Protein AF-H9FG33-F1 (afdb_monomer_lite)

Radius of gyration: 27.36 Å; chains: 1; bounding box: 66×41×88 Å

Secondary structure (DSSP, 8-state):
-PPPS-TT--HHHHHHS--SS-------GGGHHHHHHHHHHHT----------SSSEEEE---SSSPPPTTS-SPPPSSPPP-SEEEEHHHHS--PPPPP--------------PPTT--HHHHHHHHTTSTTTS--HHHHTTS-S-GGG-EEE-SEETTTTEE--S-EEEES-SS-S-EEEEEEEE-TTGGGT-HHHHHHHHHHHHHHHHTTS--S-GGG-EEEEEEE--TTSTTHHHHHHHHHHHHHHHHHHHT-EEEEEEEE---EEEETTEEEEPPPEEEEEEEEEES-GGG---SS---TTTTS--EEEESSTT----TT-HHHHHTT---S-----S-HHHHHHHHHHHHHHHHTT--S-EEEE-TTHHHHHHHHHHHHHT---------SSS-HHHHHH----EEEE-

Organism: Macaca mulatta (NCBI:txid9544)

Sequence (415 aa):
RFQLGDPTLNALEIWGAEYQESNALLLRSPDRNFLTRVSARERCSACFVGTITGDRRIVLVDDRECPVRRNGQGDAPPTPPPTPVDLELEWVLGKMPRKEFFLQRKPPVLQPLALPPGLSVRQALERVLRLPAVASKRYLTNKVDRSVGGLVAQQQCVGPLQTPLADVAVVALSHEELVGAATALGEQPVKSLLDPKVAARLAVAEALTNLVFALVTDLRDVKCSGNWMWAAKLPGEGAALADACEAMVAVMAALGVAVDGGKDSLSMAARVGTETVRAPGSLVISAYAVCPDITATVTPDLKHPEGRGHLLYVPLSPGQHRLGGTALAQCFSQLGEHPPDLDVPENLVRAFSITQGLLKDRLLCSGHDVSDGGLVTCLLEMAFAGNCGLQVDVPVAGVDVLSVLFAEEPGLVLE

InterPro domains:
  IPR010918 PurM-like, C-terminal domain [PF02769] (346-411)
  IPR036676 PurM-like, C-terminal domain superfamily [G3DSA:3.90.650.10] (1-71)
  IPR036676 PurM-like, C-terminal domain superfamily [G3DSA:3.90.650.10] (305-415)
  IPR036676 PurM-like, C-terminal domain superfamily [SSF56042] (5-142)
  IPR036676 PurM-like, C-terminal domain superfamily [SSF56042] (309-415)
  IPR036921 PurM-like, N-terminal domain superfamily [G3DSA:3.30.1330.10] (111-293)
  IPR036921 PurM-like, N-terminal domain superfamily [SSF55326] (115-299)
  IPR055181 FGAR-AT, PurM N-terminal-like domain [PF22689] (136-289)

pLDDT: mean 94.26, std 8.12, range [43.62, 98.94]

Structure (mmCIF, N/CA/C/O backbone):
data_AF-H9FG33-F1
#
_entry.id   AF-H9FG33-F1
#
loop_
_atom_site.group_PDB
_atom_site.id
_atom_site.type_symbol
_atom_site.label_atom_id
_atom_site.label_alt_id
_atom_site.label_comp_id
_atom_site.label_asym_id
_atom_site.label_entity_id
_atom_site.label_seq_id
_atom_site.pdbx_PDB_ins_code
_atom_site.Cartn_x
_atom_site.Cartn_y
_atom_site.Cartn_z
_atom_site.occupancy
_atom_site.B_iso_or_equiv
_atom_site.auth_seq_id
_atom_site.auth_comp_id
_atom_site.auth_asym_id
_atom_site.auth_atom_id
_atom_site.pdbx_PDB_model_num
ATOM 1 N N . ARG A 1 1 ? 16.549 3.985 -38.921 1.00 83.19 1 ARG A N 1
ATOM 2 C CA . ARG A 1 1 ? 16.793 5.400 -38.571 1.00 83.19 1 ARG A CA 1
ATOM 3 C C . ARG A 1 1 ? 15.689 5.864 -37.654 1.00 83.19 1 ARG A C 1
ATOM 5 O O . ARG A 1 1 ? 14.533 5.561 -37.945 1.00 83.19 1 ARG A O 1
ATOM 12 N N . PHE A 1 2 ? 16.071 6.527 -36.572 1.00 87.50 2 PHE A N 1
ATOM 13 C CA . PHE A 1 2 ? 15.146 7.225 -35.693 1.00 87.50 2 PHE A CA 1
ATOM 14 C C . PHE A 1 2 ? 14.562 8.440 -36.413 1.00 87.50 2 PHE A C 1
ATOM 16 O O . PHE A 1 2 ? 15.214 9.032 -37.277 1.00 87.50 2 PHE A O 1
ATOM 23 N N . GLN A 1 3 ? 13.329 8.784 -36.072 1.00 87.50 3 GLN A N 1
ATOM 24 C CA . GLN A 1 3 ? 12.751 10.080 -36.383 1.00 87.50 3 GLN A CA 1
ATOM 25 C C . GLN A 1 3 ? 13.193 11.045 -35.284 1.00 87.50 3 GLN A C 1
ATOM 27 O O . GLN A 1 3 ? 13.002 10.753 -34.108 1.00 87.50 3 GLN A O 1
ATOM 32 N N . LEU A 1 4 ? 13.805 12.164 -35.664 1.00 88.44 4 LEU A N 1
ATOM 33 C CA . LEU A 1 4 ? 14.333 13.139 -34.714 1.00 88.44 4 LEU A CA 1
ATOM 34 C C . LEU A 1 4 ? 13.370 14.320 -34.587 1.00 88.44 4 LEU A C 1
ATOM 36 O O . LEU A 1 4 ? 12.886 14.829 -35.598 1.00 88.44 4 LEU A O 1
ATOM 40 N N . GLY A 1 5 ? 13.110 14.745 -33.350 1.00 87.69 5 GLY A N 1
ATOM 41 C CA . GLY A 1 5 ? 12.431 16.013 -33.065 1.00 87.69 5 GLY A CA 1
ATOM 42 C C . GLY A 1 5 ? 13.376 17.215 -33.150 1.00 87.69 5 GLY A C 1
ATOM 43 O O . GLY A 1 5 ? 12.952 18.298 -33.538 1.00 87.69 5 GLY A O 1
ATOM 44 N N . ASP A 1 6 ? 14.660 16.998 -32.855 1.00 91.19 6 ASP A N 1
ATOM 45 C CA . ASP A 1 6 ? 15.729 17.986 -32.970 1.00 91.19 6 ASP A CA 1
ATOM 46 C C . ASP A 1 6 ? 16.862 17.405 -33.842 1.00 91.19 6 ASP A C 1
ATOM 48 O O . ASP A 1 6 ? 17.474 16.399 -33.470 1.00 91.19 6 ASP A O 1
ATOM 52 N N . PRO A 1 7 ? 17.133 17.984 -35.025 1.00 88.75 7 PRO A N 1
ATOM 53 C CA . PRO A 1 7 ? 18.166 17.488 -35.930 1.00 88.75 7 PRO A CA 1
ATOM 54 C C . PRO A 1 7 ? 19.596 17.767 -35.444 1.00 88.75 7 PRO A C 1
ATOM 56 O O . PRO A 1 7 ? 20.533 17.239 -36.039 1.00 88.75 7 PRO A O 1
ATOM 59 N N . THR A 1 8 ? 19.782 18.595 -34.410 1.00 92.06 8 THR A N 1
ATOM 60 C CA . THR A 1 8 ? 21.108 18.977 -33.895 1.00 92.06 8 THR A CA 1
ATOM 61 C C . THR A 1 8 ? 21.709 17.951 -32.937 1.00 92.06 8 THR A C 1
ATOM 63 O O . THR A 1 8 ? 22.909 18.003 -32.668 1.00 92.06 8 THR A O 1
ATOM 66 N N . LEU A 1 9 ? 20.903 16.990 -32.476 1.00 92.56 9 LEU A N 1
ATOM 67 C CA . LEU A 1 9 ? 21.321 15.982 -31.510 1.00 92.56 9 LEU A CA 1
ATOM 68 C C . LEU A 1 9 ? 22.466 15.121 -32.048 1.00 92.56 9 LEU A C 1
ATOM 70 O O . LEU A 1 9 ? 22.433 14.608 -33.172 1.00 92.56 9 LEU A O 1
ATOM 74 N N . ASN A 1 10 ? 23.486 14.919 -31.225 1.00 91.69 10 ASN A N 1
ATOM 75 C CA . ASN A 1 10 ? 24.597 14.033 -31.542 1.00 91.69 10 ASN A CA 1
ATOM 76 C C . ASN A 1 10 ? 24.238 12.555 -31.267 1.00 91.69 10 ASN A C 1
ATOM 78 O O . ASN A 1 10 ? 23.175 12.231 -30.739 1.00 91.69 10 ASN A O 1
ATOM 82 N N . ALA A 1 11 ? 25.121 11.626 -31.650 1.00 91.69 11 ALA A N 1
ATOM 83 C CA . ALA A 1 11 ? 24.846 10.192 -31.514 1.00 91.69 11 ALA A CA 1
ATOM 84 C C . ALA A 1 11 ? 24.667 9.749 -30.049 1.00 91.69 11 ALA A C 1
ATOM 86 O O . ALA A 1 11 ? 23.859 8.861 -29.782 1.00 91.69 11 ALA A O 1
ATOM 87 N N . LEU A 1 12 ? 25.384 10.376 -29.108 1.00 92.81 12 LEU A N 1
ATOM 88 C CA . LEU A 1 12 ? 25.265 10.089 -27.678 1.00 92.81 12 LEU A CA 1
ATOM 89 C C . LEU A 1 12 ? 23.898 10.521 -27.146 1.00 92.81 12 LEU A C 1
ATOM 91 O O . LEU A 1 12 ? 23.274 9.766 -26.413 1.00 92.81 12 LEU A O 1
ATOM 95 N N . GLU A 1 13 ? 23.420 11.701 -27.530 1.00 93.88 13 GLU A N 1
ATOM 96 C CA . GLU A 1 13 ? 22.112 12.207 -27.103 1.00 93.88 13 GLU A CA 1
ATOM 97 C C . GLU A 1 13 ? 20.976 11.356 -27.676 1.00 93.88 13 GLU A C 1
ATOM 99 O O . GLU A 1 13 ? 20.077 10.963 -26.942 1.00 93.88 13 GLU A O 1
ATOM 104 N N . ILE A 1 14 ? 21.055 10.984 -28.958 1.00 91.81 14 ILE A N 1
ATOM 105 C CA . ILE A 1 14 ? 20.042 10.136 -29.605 1.00 91.81 14 ILE A CA 1
ATOM 106 C C . ILE A 1 14 ? 19.983 8.743 -28.961 1.00 91.81 14 ILE A C 1
ATOM 108 O O . ILE A 1 14 ? 18.898 8.187 -28.804 1.00 91.81 14 ILE A O 1
ATOM 112 N N . TRP A 1 15 ? 21.137 8.156 -28.634 1.00 91.62 15 TRP A N 1
ATOM 113 C CA . TRP A 1 15 ? 21.223 6.774 -28.154 1.00 91.62 15 TRP A CA 1
ATOM 114 C C . TRP A 1 15 ? 21.101 6.632 -26.633 1.00 91.62 15 TRP A C 1
ATOM 116 O O . TRP A 1 15 ? 20.577 5.632 -26.152 1.00 91.62 15 TRP A O 1
ATOM 126 N N . GLY A 1 16 ? 21.624 7.598 -25.878 1.00 91.44 16 GLY A N 1
ATOM 127 C CA . GLY A 1 16 ? 21.782 7.517 -24.426 1.00 91.44 16 GLY A CA 1
ATOM 128 C C . GLY A 1 16 ? 20.735 8.273 -23.612 1.00 91.44 16 GLY A C 1
ATOM 129 O O . GLY A 1 16 ? 20.736 8.145 -22.391 1.00 91.44 16 GLY A O 1
ATOM 130 N N . ALA A 1 17 ? 19.869 9.071 -24.239 1.00 92.31 17 ALA A N 1
ATOM 131 C CA . ALA A 1 17 ? 18.843 9.812 -23.514 1.00 92.31 17 ALA A CA 1
ATOM 132 C C . ALA A 1 17 ? 17.626 8.944 -23.148 1.00 92.31 17 ALA A C 1
ATOM 134 O O . ALA A 1 17 ? 17.212 8.048 -23.883 1.00 92.31 17 ALA A O 1
ATOM 135 N N . GLU A 1 18 ? 17.001 9.277 -22.019 1.00 93.38 18 GLU A N 1
ATOM 136 C CA . GLU A 1 18 ? 15.798 8.622 -21.492 1.00 93.38 18 GLU A CA 1
ATOM 137 C C . GLU A 1 18 ? 14.520 9.270 -22.052 1.00 93.38 18 GLU A C 1
ATOM 139 O O . GLU A 1 18 ? 13.694 9.831 -21.322 1.00 93.38 18 GLU A O 1
ATOM 144 N N . TYR A 1 19 ? 14.372 9.235 -23.380 1.00 90.75 19 TYR A N 1
ATOM 145 C CA . TYR A 1 19 ? 13.172 9.743 -24.046 1.00 90.75 19 TYR A CA 1
ATOM 146 C C . TYR A 1 19 ? 11.921 8.996 -23.569 1.00 90.75 19 TYR A C 1
ATOM 148 O O . TYR A 1 19 ? 11.901 7.766 -23.487 1.00 90.75 19 TYR A O 1
ATOM 156 N N . GLN A 1 20 ? 10.867 9.751 -23.268 1.00 93.00 20 GLN A N 1
ATOM 157 C CA . GLN A 1 20 ? 9.594 9.203 -22.808 1.00 93.00 20 GLN A CA 1
ATOM 158 C C . GLN A 1 20 ? 8.764 8.640 -23.981 1.00 93.00 20 GLN A C 1
ATOM 160 O O . GLN A 1 20 ? 9.158 8.731 -25.148 1.00 93.00 20 GLN A O 1
ATOM 165 N N . GLU A 1 21 ? 7.660 7.959 -23.653 1.00 92.75 21 GLU A N 1
ATOM 166 C CA . GLU A 1 21 ? 6.693 7.364 -24.599 1.00 92.75 21 GLU A CA 1
ATOM 167 C C . GLU A 1 21 ? 7.304 6.462 -25.693 1.00 92.75 21 GLU A C 1
ATOM 169 O O . GLU A 1 21 ? 6.717 6.245 -26.756 1.00 92.75 21 GLU A O 1
ATOM 174 N N . SER A 1 22 ? 8.482 5.897 -25.430 1.00 90.94 22 SER A N 1
ATOM 175 C CA . SER A 1 22 ? 9.242 5.096 -26.387 1.00 90.94 22 SER A CA 1
ATOM 176 C C . SER A 1 22 ? 9.199 3.617 -26.014 1.00 90.94 22 SER A C 1
ATOM 178 O O . SER A 1 22 ? 9.472 3.241 -24.879 1.00 90.94 22 SER A O 1
ATOM 180 N N . ASN A 1 23 ? 8.871 2.762 -26.985 1.00 93.25 23 ASN A N 1
ATOM 181 C CA . ASN A 1 23 ? 8.849 1.308 -26.819 1.00 93.25 23 ASN A CA 1
ATOM 182 C C . ASN A 1 23 ? 9.707 0.636 -27.895 1.00 93.25 23 ASN A C 1
ATOM 184 O O . ASN A 1 23 ? 9.704 1.051 -29.056 1.00 93.25 23 ASN A O 1
ATOM 188 N N . ALA A 1 24 ? 10.409 -0.435 -27.519 1.00 93.06 24 ALA A N 1
ATOM 189 C CA . ALA A 1 24 ? 11.169 -1.272 -28.442 1.00 93.06 24 ALA A CA 1
ATOM 190 C C . ALA A 1 24 ? 10.430 -2.594 -28.697 1.00 93.06 24 ALA A C 1
ATOM 192 O O . ALA A 1 24 ? 9.971 -3.254 -27.769 1.00 93.06 24 ALA A O 1
ATOM 193 N N . LEU A 1 25 ? 10.340 -2.993 -29.967 1.00 94.00 25 LEU A N 1
ATOM 194 C CA . LEU A 1 25 ? 9.672 -4.215 -30.415 1.00 94.00 25 LEU A CA 1
ATOM 195 C C . LEU A 1 25 ? 10.601 -4.998 -31.346 1.00 94.00 25 LEU A C 1
ATOM 197 O O . LEU A 1 25 ? 11.191 -4.429 -32.267 1.00 94.00 25 LEU A O 1
ATOM 201 N N . LEU A 1 26 ? 10.649 -6.319 -31.171 1.00 95.19 26 LEU A N 1
ATOM 202 C CA . LEU A 1 26 ? 11.185 -7.230 -32.179 1.00 95.19 26 LEU A CA 1
ATOM 203 C C . LEU A 1 26 ? 10.074 -7.648 -33.143 1.00 95.19 26 LEU A C 1
ATOM 205 O O . LEU A 1 26 ? 9.028 -8.144 -32.730 1.00 95.19 26 LEU A O 1
ATOM 209 N N . LEU A 1 27 ? 10.318 -7.462 -34.438 1.00 95.31 27 LEU A N 1
ATOM 210 C CA . LEU A 1 27 ? 9.354 -7.751 -35.494 1.00 95.31 27 LEU A CA 1
ATOM 211 C C . LEU A 1 27 ? 9.975 -8.681 -36.532 1.00 95.31 27 LEU A C 1
ATOM 213 O O . LEU A 1 27 ? 11.089 -8.443 -37.003 1.00 95.31 27 LEU A O 1
ATOM 217 N N . ARG A 1 28 ? 9.232 -9.708 -36.949 1.00 95.31 28 ARG A N 1
ATOM 218 C CA . ARG A 1 28 ? 9.632 -10.525 -38.099 1.00 95.31 28 ARG A CA 1
ATOM 219 C C . ARG A 1 28 ? 9.536 -9.683 -39.368 1.00 95.31 28 ARG A C 1
ATOM 221 O O . ARG A 1 28 ? 8.557 -8.971 -39.574 1.00 95.31 28 ARG A O 1
ATOM 228 N N . SER A 1 29 ? 10.511 -9.814 -40.263 1.00 92.81 29 SER A N 1
ATOM 229 C CA . SER A 1 29 ? 10.570 -9.030 -41.505 1.00 92.81 29 SER A CA 1
ATOM 230 C C . SER A 1 29 ? 9.264 -9.008 -42.327 1.00 92.81 29 SER A C 1
ATOM 232 O O . SER A 1 29 ? 8.906 -7.922 -42.791 1.00 92.81 29 SER A O 1
ATOM 234 N N . PRO A 1 30 ? 8.505 -10.120 -42.477 1.00 96.19 30 PRO A N 1
ATOM 235 C CA . PRO A 1 30 ? 7.234 -10.119 -43.212 1.00 96.19 30 PRO A CA 1
ATOM 236 C C . PRO A 1 30 ? 6.141 -9.227 -42.598 1.00 96.19 30 PRO A C 1
ATOM 238 O O . PRO A 1 30 ? 5.288 -8.710 -43.319 1.00 96.19 30 PRO A O 1
ATOM 241 N N . ASP A 1 31 ? 6.188 -8.986 -41.286 1.00 96.44 31 ASP A N 1
ATOM 242 C CA . ASP A 1 31 ? 5.149 -8.259 -40.546 1.00 96.44 31 ASP A CA 1
ATOM 243 C C . ASP A 1 31 ? 5.333 -6.725 -40.613 1.00 96.44 31 ASP A C 1
ATOM 245 O O . ASP A 1 31 ? 4.478 -5.960 -40.161 1.00 96.44 31 ASP A O 1
ATOM 249 N N . ARG A 1 32 ? 6.416 -6.234 -41.239 1.00 94.88 32 ARG A N 1
ATOM 250 C CA . ARG A 1 32 ? 6.725 -4.795 -41.389 1.00 94.88 32 ARG A CA 1
ATOM 251 C C . ARG A 1 32 ? 5.571 -3.991 -41.987 1.00 94.88 32 ARG A C 1
ATOM 253 O O . ARG A 1 32 ? 5.259 -2.899 -41.505 1.00 94.88 32 ARG A O 1
ATOM 260 N N . ASN A 1 33 ? 4.957 -4.512 -43.048 1.00 96.19 33 ASN A N 1
ATOM 261 C CA . ASN A 1 33 ? 3.866 -3.827 -43.741 1.00 96.19 33 ASN A CA 1
ATOM 262 C C . ASN A 1 33 ? 2.612 -3.743 -42.871 1.00 96.19 33 ASN A C 1
ATOM 264 O O . ASN A 1 33 ? 1.897 -2.746 -42.929 1.00 96.19 33 ASN A O 1
ATOM 268 N N . PHE A 1 34 ? 2.351 -4.772 -42.062 1.00 96.38 34 PHE A N 1
ATOM 269 C CA . PHE A 1 34 ? 1.258 -4.749 -41.099 1.00 96.38 34 PHE A CA 1
ATOM 270 C C . PHE A 1 34 ? 1.489 -3.654 -40.054 1.00 96.38 34 PHE A C 1
ATOM 272 O O . PHE A 1 34 ? 0.644 -2.768 -39.932 1.00 96.38 34 PHE A O 1
ATOM 279 N N . LEU A 1 35 ? 2.658 -3.642 -39.400 1.00 96.12 35 LEU A N 1
ATOM 280 C CA . LEU A 1 35 ? 2.973 -2.637 -38.380 1.00 96.12 35 LEU A CA 1
ATOM 281 C C . LEU A 1 35 ? 2.908 -1.216 -38.948 1.00 96.12 35 LEU A C 1
ATOM 283 O O . LEU A 1 35 ? 2.315 -0.343 -38.336 1.00 96.12 35 LEU A O 1
ATOM 287 N N . THR A 1 36 ? 3.427 -0.996 -40.159 1.00 95.00 36 THR A N 1
ATOM 288 C CA . THR A 1 36 ? 3.389 0.327 -40.806 1.00 95.00 36 THR A CA 1
ATOM 289 C C . THR A 1 36 ? 1.953 0.816 -41.025 1.00 95.00 36 THR A C 1
ATOM 291 O O . THR A 1 36 ? 1.668 1.991 -40.804 1.00 95.00 36 THR A O 1
ATOM 294 N N . ARG A 1 37 ? 1.027 -0.072 -41.419 1.00 97.31 37 ARG A N 1
ATOM 295 C CA . ARG A 1 37 ? -0.394 0.286 -41.568 1.00 97.31 37 ARG A CA 1
ATOM 296 C C . ARG A 1 37 ? -1.054 0.599 -40.228 1.00 97.31 37 ARG A C 1
ATOM 298 O O . ARG A 1 37 ? -1.799 1.571 -40.153 1.00 97.31 37 ARG A O 1
ATOM 305 N N . VAL A 1 38 ? -0.780 -0.198 -39.193 1.00 96.88 38 VAL A N 1
ATOM 306 C CA . VAL A 1 38 ? -1.309 0.034 -37.838 1.00 96.88 38 VAL A CA 1
ATOM 307 C C . VAL A 1 38 ? -0.791 1.365 -37.291 1.00 96.88 38 VAL A C 1
ATOM 309 O O . VAL A 1 38 ? -1.584 2.222 -36.927 1.00 96.88 38 VAL A O 1
ATOM 312 N N . SER A 1 39 ? 0.520 1.596 -37.350 1.00 95.81 39 SER A N 1
ATOM 313 C CA . SER A 1 39 ? 1.166 2.855 -36.967 1.00 95.81 39 SER A CA 1
ATOM 314 C C . SER A 1 39 ? 0.570 4.074 -37.671 1.00 95.81 39 SER A C 1
ATOM 316 O O . SER A 1 39 ? 0.265 5.074 -37.025 1.00 95.81 39 SER A O 1
ATOM 318 N N . ALA A 1 40 ? 0.342 3.992 -38.986 1.00 96.25 40 ALA A N 1
ATOM 319 C CA . ALA A 1 40 ? -0.285 5.076 -39.739 1.00 96.25 40 ALA A CA 1
ATOM 320 C C . ALA A 1 40 ? -1.748 5.315 -39.323 1.00 96.25 40 ALA A C 1
ATOM 322 O O . ALA A 1 40 ? -2.159 6.469 -39.200 1.00 96.25 40 ALA A O 1
ATOM 323 N N . ARG A 1 41 ? -2.522 4.246 -39.079 1.00 97.88 41 ARG A N 1
ATOM 324 C CA . ARG A 1 41 ? -3.912 4.332 -38.602 1.00 97.88 41 ARG A CA 1
ATOM 325 C C . ARG A 1 41 ? -3.994 5.006 -37.231 1.00 97.88 41 ARG A C 1
ATOM 327 O O . ARG A 1 41 ? -4.763 5.950 -37.082 1.00 97.88 41 ARG A O 1
ATOM 334 N N . GLU A 1 42 ? -3.179 4.559 -36.276 1.00 97.56 42 GLU A N 1
ATOM 335 C CA . GLU A 1 42 ? -3.167 5.086 -34.901 1.00 97.56 42 GLU A CA 1
ATOM 336 C C . GLU A 1 42 ? -2.407 6.411 -34.759 1.00 97.56 42 GLU A C 1
ATOM 338 O O . GLU A 1 42 ? -2.373 6.990 -33.678 1.00 97.56 42 GLU A O 1
ATOM 343 N N . ARG A 1 43 ? -1.766 6.898 -35.832 1.00 96.06 43 ARG A N 1
ATOM 344 C CA . ARG A 1 43 ? -0.856 8.060 -35.807 1.00 96.06 43 ARG A CA 1
ATOM 345 C C . ARG A 1 43 ? 0.283 7.899 -34.790 1.00 96.06 43 ARG A C 1
ATOM 347 O O . ARG A 1 43 ? 0.779 8.876 -34.237 1.00 96.06 43 ARG A O 1
ATOM 354 N N . CYS A 1 44 ? 0.718 6.660 -34.582 1.00 94.88 44 CYS A N 1
ATOM 355 C CA . CYS A 1 44 ? 1.828 6.300 -33.712 1.00 94.88 44 CYS A CA 1
ATOM 356 C C . CYS A 1 44 ? 3.057 6.007 -34.578 1.00 94.88 44 CYS A C 1
ATOM 358 O O . CYS A 1 44 ? 3.047 5.065 -35.372 1.00 94.88 44 CYS A O 1
ATOM 360 N N . SER A 1 45 ? 4.107 6.826 -34.472 1.00 91.25 45 SER A N 1
ATOM 361 C CA . SER A 1 45 ? 5.302 6.661 -35.308 1.00 91.25 45 SER A CA 1
ATOM 362 C C . SER A 1 45 ? 6.043 5.365 -34.977 1.00 91.25 45 SER A C 1
ATOM 364 O O . SER A 1 45 ? 6.293 5.058 -33.815 1.00 91.25 45 SER A O 1
ATOM 366 N N . ALA A 1 46 ? 6.437 4.619 -36.012 1.00 93.44 46 ALA A N 1
ATOM 367 C CA . ALA A 1 46 ? 7.284 3.441 -35.881 1.00 93.44 46 ALA A CA 1
ATOM 368 C C . ALA A 1 46 ? 8.578 3.627 -36.675 1.00 93.44 46 ALA A C 1
ATOM 370 O O . ALA A 1 46 ? 8.577 3.769 -37.902 1.00 93.44 46 ALA A O 1
ATOM 371 N N . CYS A 1 47 ? 9.703 3.572 -35.967 1.00 92.44 47 CYS A N 1
ATOM 372 C CA . CYS A 1 47 ? 11.029 3.656 -36.560 1.00 92.44 47 CYS A CA 1
ATOM 373 C C . CYS A 1 47 ? 11.656 2.263 -36.652 1.00 92.44 47 CYS A C 1
ATOM 375 O O . CYS A 1 47 ? 11.917 1.608 -35.649 1.00 92.44 47 CYS A O 1
ATOM 377 N N . PHE A 1 48 ? 11.971 1.821 -37.868 1.00 92.50 48 PHE A N 1
ATOM 378 C CA . PHE A 1 48 ? 12.747 0.599 -38.070 1.00 92.50 48 PHE A CA 1
ATOM 379 C C . PHE A 1 48 ? 14.238 0.937 -38.010 1.00 92.50 48 PHE A C 1
ATOM 381 O O . PHE A 1 48 ? 14.794 1.535 -38.948 1.00 92.50 48 PHE A O 1
ATOM 388 N N . VAL A 1 49 ? 14.859 0.620 -36.875 1.00 91.44 49 VAL A N 1
ATOM 389 C CA . VAL A 1 49 ? 16.182 1.143 -36.495 1.00 91.44 49 VAL A CA 1
ATOM 390 C C . VAL A 1 49 ? 17.312 0.124 -36.488 1.00 91.44 49 VAL A C 1
ATOM 392 O O . VAL A 1 49 ? 18.459 0.544 -36.472 1.00 91.44 49 VAL A O 1
ATOM 395 N N . GLY A 1 50 ? 17.020 -1.170 -36.609 1.00 91.38 50 GLY A N 1
ATOM 396 C CA . GLY A 1 50 ? 18.054 -2.200 -36.666 1.00 91.38 50 GLY A CA 1
ATOM 397 C C . GLY A 1 50 ? 17.526 -3.560 -37.109 1.00 91.38 50 GLY A C 1
ATOM 398 O O . GLY A 1 50 ? 16.341 -3.715 -37.417 1.00 91.38 50 GLY A O 1
ATOM 399 N N . THR A 1 51 ? 18.430 -4.534 -37.145 1.00 92.69 51 THR A N 1
ATOM 400 C CA . THR A 1 51 ? 18.175 -5.943 -37.469 1.00 92.69 51 THR A CA 1
ATOM 401 C C . THR A 1 51 ? 18.964 -6.831 -36.518 1.00 92.69 51 THR A C 1
ATOM 403 O O . THR A 1 51 ? 20.072 -6.473 -36.132 1.00 92.69 51 THR A O 1
ATOM 406 N N . ILE A 1 52 ? 18.427 -8.002 -36.180 1.00 93.56 52 ILE A N 1
ATOM 407 C CA . ILE A 1 52 ? 19.150 -9.006 -35.394 1.00 93.56 52 ILE A CA 1
ATOM 408 C C . ILE A 1 52 ? 20.010 -9.843 -36.341 1.00 93.56 52 ILE A C 1
ATOM 410 O O . ILE A 1 52 ? 19.481 -10.511 -37.226 1.00 93.56 52 ILE A O 1
ATOM 414 N N . THR A 1 53 ? 21.326 -9.786 -36.160 1.00 92.19 53 THR A N 1
ATOM 415 C CA . THR A 1 53 ? 22.326 -10.467 -37.002 1.00 92.19 53 THR A CA 1
ATOM 416 C C . THR A 1 53 ? 22.736 -11.834 -36.451 1.00 92.19 53 THR A C 1
ATOM 418 O O . THR A 1 53 ? 23.138 -12.705 -37.215 1.00 92.19 53 THR A O 1
ATOM 421 N N . GLY A 1 54 ? 22.608 -12.049 -35.137 1.00 92.12 54 GLY A N 1
ATOM 422 C CA . GLY A 1 54 ? 23.001 -13.297 -34.470 1.00 92.12 54 GLY A CA 1
ATOM 423 C C . GLY A 1 54 ? 24.508 -13.438 -34.213 1.00 92.12 54 GLY A C 1
ATOM 424 O O . GLY A 1 54 ? 24.934 -14.455 -33.673 1.00 92.12 54 GLY A O 1
ATOM 425 N N . ASP A 1 55 ? 25.302 -12.415 -34.537 1.00 94.31 55 ASP A N 1
ATOM 426 C CA . ASP A 1 55 ? 26.763 -12.363 -34.348 1.00 94.31 55 ASP A CA 1
ATOM 427 C C . ASP A 1 55 ? 27.201 -12.025 -32.912 1.00 94.31 55 ASP A C 1
ATOM 429 O O . ASP A 1 55 ? 28.393 -11.957 -32.632 1.00 94.31 55 ASP A O 1
ATOM 433 N N . ARG A 1 56 ? 26.237 -11.856 -31.997 1.00 93.06 56 ARG A N 1
ATOM 434 C CA . ARG A 1 56 ? 26.435 -11.496 -30.584 1.00 93.06 56 ARG A CA 1
ATOM 435 C C . ARG A 1 56 ? 27.078 -10.123 -30.358 1.00 93.06 56 ARG A C 1
ATOM 437 O O . ARG A 1 56 ? 27.627 -9.897 -29.283 1.00 93.06 56 ARG A O 1
ATOM 444 N N . ARG A 1 57 ? 26.932 -9.183 -31.293 1.00 93.88 57 ARG A N 1
ATOM 445 C CA . ARG A 1 57 ? 27.400 -7.798 -31.134 1.00 93.88 57 ARG A CA 1
ATOM 446 C C . ARG A 1 57 ? 26.246 -6.803 -31.090 1.00 93.88 57 ARG A C 1
ATOM 448 O O . ARG A 1 57 ? 25.154 -7.060 -31.597 1.00 93.88 57 ARG A O 1
ATOM 455 N N . ILE A 1 58 ? 26.498 -5.646 -30.483 1.00 93.56 58 ILE A N 1
ATOM 456 C CA . ILE A 1 58 ? 25.661 -4.454 -30.618 1.00 93.56 58 ILE A CA 1
ATOM 457 C C . ILE A 1 58 ? 26.444 -3.386 -31.373 1.00 93.56 58 ILE A C 1
ATOM 459 O O . ILE A 1 58 ? 27.482 -2.916 -30.911 1.00 93.56 58 ILE A O 1
ATOM 463 N N . VAL A 1 59 ? 25.931 -3.021 -32.547 1.00 93.75 59 VAL A N 1
ATOM 464 C CA . VAL A 1 59 ? 26.553 -2.036 -33.434 1.00 93.75 59 VAL A CA 1
ATOM 465 C C . VAL A 1 59 ? 25.562 -0.911 -33.707 1.00 93.75 59 VAL A C 1
ATOM 467 O O . VAL A 1 59 ? 24.503 -1.134 -34.297 1.00 93.75 59 VAL A O 1
ATOM 470 N N . LEU A 1 60 ? 25.910 0.304 -33.288 1.00 93.69 60 LEU A N 1
ATOM 471 C CA . LEU A 1 60 ? 25.214 1.529 -33.667 1.00 93.69 60 LEU A CA 1
ATOM 472 C C . LEU A 1 60 ? 25.939 2.136 -34.859 1.00 93.69 60 LEU A C 1
ATOM 474 O O . LEU A 1 60 ? 27.081 2.561 -34.727 1.00 93.69 60 LEU A O 1
ATOM 478 N N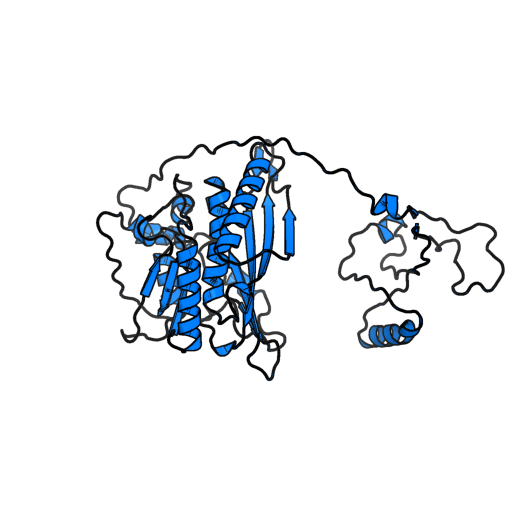 . VAL A 1 61 ? 25.268 2.204 -36.004 1.00 91.69 61 VAL A N 1
ATOM 479 C CA . VAL A 1 61 ? 25.813 2.819 -37.217 1.00 91.69 61 VAL A CA 1
ATOM 480 C C . VAL A 1 61 ? 25.287 4.245 -37.349 1.00 91.69 61 VAL A C 1
ATOM 482 O O . VAL A 1 61 ? 24.075 4.447 -37.457 1.00 91.69 61 VAL A O 1
ATOM 485 N N . ASP A 1 62 ? 26.190 5.225 -37.374 1.00 89.00 62 ASP A N 1
ATOM 486 C CA . ASP A 1 62 ? 25.854 6.621 -37.647 1.00 89.00 62 ASP A CA 1
ATOM 487 C C . ASP A 1 62 ? 25.917 6.895 -39.154 1.00 89.00 62 ASP A C 1
ATOM 489 O O . ASP A 1 62 ? 26.969 7.143 -39.737 1.00 89.00 62 ASP A O 1
ATOM 493 N N . ASP A 1 63 ? 24.760 6.823 -39.807 1.00 83.62 63 ASP A N 1
ATOM 494 C CA . ASP A 1 63 ? 24.636 6.932 -41.258 1.00 83.62 63 ASP A CA 1
ATOM 495 C C . ASP A 1 63 ? 24.171 8.323 -41.734 1.00 83.62 63 ASP A C 1
ATOM 497 O O . ASP A 1 63 ? 23.634 8.464 -42.843 1.00 83.62 63 ASP A O 1
ATOM 501 N N . ARG A 1 64 ? 24.347 9.357 -40.896 1.00 79.50 64 ARG A N 1
ATOM 502 C CA . ARG A 1 64 ? 23.927 10.740 -41.184 1.00 79.50 64 ARG A CA 1
ATOM 503 C C . ARG A 1 64 ? 24.764 11.386 -42.282 1.00 79.50 64 ARG A C 1
ATOM 505 O O . ARG A 1 64 ? 24.199 11.919 -43.233 1.00 79.50 64 ARG A O 1
ATOM 512 N N . GLU A 1 65 ? 26.086 11.287 -42.172 1.00 74.12 65 GLU A N 1
ATOM 513 C CA . GLU A 1 65 ? 27.030 11.837 -43.156 1.00 74.12 65 GLU A CA 1
ATOM 514 C C . GLU A 1 65 ? 27.340 10.840 -44.284 1.00 74.12 65 GLU A C 1
ATOM 516 O O . GLU A 1 65 ? 27.590 11.240 -45.419 1.00 74.12 65 GLU A O 1
ATOM 521 N N . CYS A 1 66 ? 27.261 9.535 -43.995 1.00 72.25 66 CYS A N 1
ATOM 522 C CA . CYS A 1 66 ? 27.487 8.444 -44.948 1.00 72.25 66 CYS A CA 1
ATOM 523 C C . CYS A 1 66 ? 26.303 7.451 -44.935 1.00 72.25 66 CYS A C 1
ATOM 525 O O . CYS A 1 66 ? 26.342 6.457 -44.207 1.00 72.25 66 CYS A O 1
ATOM 527 N N . PRO A 1 67 ? 25.231 7.686 -45.720 1.00 67.31 67 PRO A N 1
ATOM 528 C CA . PRO A 1 67 ? 24.045 6.829 -45.725 1.00 67.31 67 PRO A CA 1
ATOM 529 C C . PRO A 1 67 ? 24.326 5.371 -46.117 1.00 67.31 67 PRO A C 1
ATOM 531 O O . PRO A 1 67 ? 24.768 5.089 -47.231 1.00 67.31 67 PRO A O 1
ATOM 534 N N . VAL A 1 68 ? 23.973 4.423 -45.243 1.00 64.88 68 VAL A N 1
ATOM 535 C CA . VAL A 1 68 ? 24.010 2.985 -45.555 1.00 64.88 68 VAL A CA 1
ATOM 536 C C . VAL A 1 68 ? 22.776 2.606 -46.374 1.00 64.88 68 VAL A C 1
ATOM 538 O O . VAL A 1 68 ? 21.637 2.878 -45.986 1.00 64.88 68 VAL A O 1
ATOM 541 N N . ARG A 1 69 ? 22.977 1.974 -47.537 1.00 65.25 69 ARG A N 1
ATOM 542 C CA . ARG A 1 69 ? 21.875 1.600 -48.438 1.00 65.25 69 ARG A CA 1
ATOM 543 C C . ARG A 1 69 ? 21.072 0.426 -47.872 1.00 65.25 69 ARG A C 1
ATOM 545 O O . ARG A 1 69 ? 21.623 -0.614 -47.535 1.00 65.25 69 ARG A O 1
ATOM 552 N N . ARG A 1 70 ? 19.741 0.566 -47.843 1.00 54.69 70 ARG A N 1
ATOM 553 C CA . ARG A 1 70 ? 18.808 -0.350 -47.156 1.00 54.69 70 ARG A CA 1
ATOM 554 C C . ARG A 1 70 ? 18.688 -1.782 -47.708 1.00 54.69 70 ARG A C 1
ATOM 556 O O . ARG A 1 70 ? 17.972 -2.541 -47.081 1.00 54.69 70 ARG A O 1
ATOM 563 N N . ASN A 1 71 ? 19.348 -2.162 -48.809 1.00 46.50 71 ASN A N 1
ATOM 564 C CA . ASN A 1 71 ? 19.152 -3.465 -49.482 1.00 46.50 71 ASN A CA 1
ATOM 565 C C . ASN A 1 71 ? 20.399 -4.004 -50.235 1.00 46.50 71 ASN A C 1
ATOM 567 O O . ASN A 1 71 ? 20.257 -4.791 -51.166 1.00 46.50 71 ASN A O 1
ATOM 571 N N . GLY A 1 72 ? 21.621 -3.565 -49.909 1.00 50.19 72 GLY A N 1
ATOM 572 C CA . GLY A 1 72 ? 22.847 -4.128 -50.511 1.00 50.19 72 GLY A CA 1
ATOM 573 C C . GLY A 1 72 ? 23.050 -3.909 -52.025 1.00 50.19 72 GLY A C 1
ATOM 574 O O . GLY A 1 72 ? 23.906 -4.563 -52.610 1.00 50.19 72 GLY A O 1
ATOM 575 N N . GLN A 1 73 ? 22.293 -3.016 -52.681 1.00 43.62 73 GLN A N 1
ATOM 576 C CA . GLN A 1 73 ? 22.454 -2.710 -54.112 1.00 43.62 73 GLN A CA 1
ATOM 577 C C . GLN A 1 73 ? 23.164 -1.364 -54.364 1.00 43.62 73 GLN A C 1
ATOM 579 O O . GLN A 1 73 ? 22.661 -0.283 -54.025 1.00 43.62 73 GLN A O 1
ATOM 584 N N . GLY A 1 74 ? 24.325 -1.460 -55.022 1.00 53.16 74 GLY A N 1
ATOM 585 C CA . GLY A 1 74 ? 25.167 -0.370 -55.529 1.00 53.16 74 GLY A CA 1
ATOM 586 C C . GLY A 1 74 ? 26.511 -0.217 -54.808 1.00 53.16 74 GLY A C 1
ATOM 587 O O . GLY A 1 74 ? 26.691 -0.761 -53.720 1.00 53.16 74 GLY A O 1
ATOM 588 N N . ASP A 1 75 ? 27.436 0.511 -55.441 1.00 52.31 75 ASP A N 1
ATOM 589 C CA . ASP A 1 75 ? 28.829 0.647 -54.996 1.00 52.31 75 ASP A CA 1
ATOM 590 C C . ASP A 1 75 ? 28.938 1.193 -53.564 1.00 52.31 75 ASP A C 1
ATOM 592 O O . ASP A 1 75 ? 28.226 2.127 -53.175 1.00 52.31 75 ASP A O 1
ATOM 596 N N . ALA A 1 76 ? 29.823 0.579 -52.775 1.00 56.88 76 ALA A N 1
ATOM 597 C CA . ALA A 1 76 ? 30.072 0.959 -51.391 1.00 56.88 76 ALA A CA 1
ATOM 598 C C . ALA A 1 76 ? 30.662 2.382 -51.316 1.00 56.88 76 ALA A C 1
ATOM 600 O O . ALA A 1 76 ? 31.503 2.735 -52.147 1.00 56.88 76 ALA A O 1
ATOM 601 N N . PRO A 1 77 ? 30.256 3.209 -50.333 1.00 60.16 77 PRO A N 1
ATOM 602 C CA . PRO A 1 77 ? 30.918 4.486 -50.097 1.00 60.16 77 PRO A CA 1
ATOM 603 C C . PRO A 1 77 ? 32.417 4.264 -49.804 1.00 60.16 77 PRO A C 1
ATOM 605 O O . PRO A 1 77 ? 32.777 3.241 -49.219 1.00 60.16 77 PRO A O 1
ATOM 608 N N . PRO A 1 78 ? 33.302 5.206 -50.186 1.00 61.47 78 PRO A N 1
ATOM 609 C CA . PRO A 1 78 ? 34.757 5.051 -50.061 1.00 61.47 78 PRO A CA 1
ATOM 610 C C . PRO A 1 78 ? 35.244 4.905 -48.609 1.00 61.47 78 PRO A C 1
ATOM 612 O O . PRO A 1 78 ? 36.333 4.385 -48.376 1.00 61.47 78 PRO A O 1
ATOM 615 N N . THR A 1 79 ? 34.433 5.326 -47.637 1.00 68.75 79 THR A N 1
ATOM 616 C CA . THR A 1 79 ? 34.674 5.184 -46.198 1.00 68.75 79 THR A CA 1
ATOM 617 C C . THR A 1 79 ? 33.425 4.635 -45.504 1.00 68.75 79 THR A C 1
ATOM 619 O O . THR A 1 79 ? 32.320 5.103 -45.800 1.00 68.75 79 THR A O 1
ATOM 622 N N . PRO A 1 80 ? 33.566 3.658 -44.588 1.00 73.19 80 PRO A N 1
ATOM 623 C CA . PRO A 1 80 ? 32.442 3.142 -43.817 1.00 73.19 80 PRO A CA 1
ATOM 624 C C . PRO A 1 80 ? 31.893 4.222 -42.867 1.00 73.19 80 PRO A C 1
ATOM 626 O O . PRO A 1 80 ? 32.663 5.058 -42.387 1.00 73.19 80 PRO A O 1
ATOM 629 N N . PRO A 1 81 ? 30.577 4.224 -42.590 1.00 83.50 81 PRO A N 1
ATOM 630 C CA . PRO A 1 81 ? 29.986 5.127 -41.604 1.00 83.50 81 PRO A CA 1
ATOM 631 C C . PRO A 1 81 ? 30.600 4.900 -40.211 1.00 83.50 81 PRO A C 1
ATOM 633 O O . PRO A 1 81 ? 30.960 3.763 -39.887 1.00 83.50 81 PRO A O 1
ATOM 636 N N . PRO A 1 82 ? 30.685 5.939 -39.362 1.00 89.25 82 PRO A N 1
ATOM 637 C CA . PRO A 1 82 ? 31.117 5.780 -37.980 1.00 89.25 82 PRO A CA 1
ATOM 638 C C . PRO A 1 82 ? 30.241 4.780 -37.219 1.00 89.25 82 PRO A C 1
ATOM 640 O O . PRO A 1 82 ? 29.021 4.735 -37.400 1.00 89.25 82 PRO A O 1
ATOM 643 N N . THR A 1 83 ? 30.859 4.028 -36.307 1.00 92.88 83 THR A N 1
ATOM 644 C CA . THR A 1 83 ? 30.171 3.111 -35.390 1.00 92.88 83 THR A CA 1
ATOM 645 C C . THR A 1 83 ? 30.428 3.510 -33.934 1.00 92.88 83 THR A C 1
ATOM 647 O O . THR A 1 83 ? 31.309 2.936 -33.291 1.00 92.88 83 THR A O 1
ATOM 650 N N . PRO A 1 84 ? 29.714 4.521 -33.391 1.00 92.25 84 PRO A N 1
ATOM 651 C CA . PRO A 1 84 ? 29.960 5.030 -32.036 1.00 92.25 84 PRO A CA 1
ATOM 652 C C . PRO A 1 84 ? 29.780 3.980 -30.932 1.00 92.25 84 PRO A C 1
ATOM 654 O O . PRO A 1 84 ? 30.356 4.114 -29.856 1.00 92.25 84 PRO A O 1
ATOM 657 N N . VAL A 1 85 ? 28.987 2.939 -31.200 1.00 93.25 85 VAL A N 1
ATOM 658 C CA . VAL A 1 85 ? 28.887 1.736 -30.369 1.00 93.25 85 VAL A CA 1
ATOM 659 C C . VAL A 1 85 ? 29.215 0.547 -31.257 1.00 93.25 85 VAL A C 1
ATOM 661 O O . VAL A 1 85 ? 28.544 0.333 -32.263 1.00 93.25 85 VAL A O 1
ATOM 664 N N . ASP A 1 86 ? 30.231 -0.215 -30.878 1.00 94.44 86 ASP A N 1
ATOM 665 C CA . ASP A 1 86 ? 30.562 -1.502 -31.481 1.00 94.44 86 ASP A CA 1
ATOM 666 C C . ASP A 1 86 ? 31.165 -2.391 -30.391 1.00 94.44 86 ASP A C 1
ATOM 668 O O . ASP A 1 86 ? 32.355 -2.315 -30.080 1.00 94.44 86 ASP A O 1
ATOM 672 N N . LEU A 1 87 ? 30.295 -3.142 -29.718 1.00 93.88 87 LEU A N 1
ATOM 673 C CA . LEU A 1 87 ? 30.635 -3.907 -28.522 1.00 93.88 87 LEU A CA 1
ATOM 674 C C . LEU A 1 87 ? 30.141 -5.347 -28.649 1.00 93.88 87 LEU A C 1
ATOM 676 O O . LEU A 1 87 ? 29.050 -5.607 -29.161 1.00 93.88 87 LEU A O 1
ATOM 680 N N . GLU A 1 88 ? 30.914 -6.283 -28.105 1.00 92.94 88 GLU A N 1
ATOM 681 C CA . GLU A 1 88 ? 30.430 -7.637 -27.837 1.00 92.94 88 GLU A CA 1
ATOM 682 C C . GLU A 1 88 ? 29.296 -7.573 -26.804 1.00 92.94 88 GLU A C 1
ATOM 684 O O . GLU A 1 88 ? 29.429 -6.922 -25.762 1.00 92.94 88 GLU A O 1
ATOM 689 N N . LEU A 1 89 ? 28.180 -8.267 -27.050 1.00 90.62 89 LEU A N 1
ATOM 690 C CA . LEU A 1 89 ? 27.047 -8.287 -26.115 1.00 90.62 89 LEU A CA 1
ATOM 691 C C . LEU A 1 89 ? 27.456 -8.829 -24.745 1.00 90.62 89 LEU A C 1
ATOM 693 O O . LEU A 1 89 ? 26.903 -8.397 -23.741 1.00 90.62 89 LEU A O 1
ATOM 697 N N . GLU A 1 90 ? 28.438 -9.731 -24.681 1.00 88.81 90 GLU A N 1
ATOM 698 C CA . GLU A 1 90 ? 28.984 -10.225 -23.414 1.00 88.81 90 GLU A CA 1
ATOM 699 C C . GLU A 1 90 ? 29.646 -9.119 -22.583 1.00 88.81 90 GLU A C 1
ATOM 701 O O . GLU A 1 90 ? 29.671 -9.217 -21.365 1.00 88.81 90 GLU A O 1
ATOM 706 N N . TRP A 1 91 ? 30.151 -8.044 -23.185 1.00 86.81 91 TRP A N 1
ATOM 707 C CA . TRP A 1 91 ? 30.729 -6.936 -22.417 1.00 86.81 91 TRP A CA 1
ATOM 708 C C . TRP A 1 91 ? 29.652 -6.023 -21.830 1.00 86.81 91 TRP A C 1
ATOM 710 O O . TRP A 1 91 ? 29.857 -5.430 -20.775 1.00 86.81 91 TRP A O 1
ATOM 720 N N . VAL A 1 92 ? 28.497 -5.938 -22.495 1.00 84.12 92 VAL A N 1
ATOM 721 C CA . VAL A 1 92 ? 27.359 -5.102 -22.078 1.00 84.12 92 VAL A CA 1
ATOM 722 C C . VAL A 1 92 ? 26.452 -5.843 -21.093 1.00 84.12 92 VAL A C 1
ATOM 724 O O . VAL A 1 92 ? 26.037 -5.287 -20.082 1.00 84.12 92 VAL A O 1
ATOM 727 N N . LEU A 1 93 ? 26.156 -7.110 -21.383 1.00 83.31 93 LEU A N 1
ATOM 728 C CA . LEU A 1 93 ? 25.291 -7.997 -20.596 1.00 83.31 93 LEU A CA 1
ATOM 729 C C . LEU A 1 93 ? 26.087 -8.897 -19.638 1.00 83.31 93 LEU A C 1
ATOM 731 O O . LEU A 1 93 ? 25.518 -9.779 -18.992 1.00 83.31 93 LEU A O 1
ATOM 735 N N . GLY A 1 94 ? 27.410 -8.727 -19.604 1.00 74.62 94 GLY A N 1
ATOM 736 C CA . GLY A 1 94 ? 28.347 -9.581 -18.890 1.00 74.62 94 GLY A CA 1
ATOM 737 C C . GLY A 1 94 ? 28.054 -9.715 -17.408 1.00 74.62 94 GLY A C 1
ATOM 738 O O . GLY A 1 94 ? 27.478 -8.839 -16.763 1.00 74.62 94 GLY A O 1
ATOM 739 N N . LYS A 1 95 ? 28.496 -10.842 -16.847 1.00 69.25 95 LYS A N 1
ATOM 740 C CA . LYS A 1 95 ? 28.326 -11.167 -15.431 1.00 69.25 95 LYS A CA 1
ATOM 741 C C . LYS A 1 95 ? 29.176 -10.224 -14.581 1.00 69.25 95 LYS A C 1
ATOM 743 O O . LYS A 1 95 ? 30.337 -10.522 -14.305 1.00 69.25 95 LYS A O 1
ATOM 748 N N . MET A 1 96 ? 28.599 -9.104 -14.141 1.00 74.62 96 MET A N 1
ATOM 749 C CA . MET A 1 96 ? 29.195 -8.324 -13.059 1.00 74.62 96 MET A CA 1
ATOM 750 C C . MET A 1 96 ? 29.440 -9.257 -11.860 1.00 74.62 96 MET A C 1
ATOM 752 O O . MET A 1 96 ? 28.558 -10.058 -11.525 1.00 74.62 96 MET A O 1
ATOM 756 N N . PRO A 1 97 ? 30.624 -9.209 -11.224 1.00 82.50 97 PRO A N 1
ATOM 757 C CA . PRO A 1 97 ? 30.897 -10.042 -10.062 1.00 82.50 97 PRO A CA 1
ATOM 758 C C . PRO A 1 97 ? 29.872 -9.755 -8.962 1.00 82.50 97 PRO A C 1
ATOM 760 O O . PRO A 1 97 ? 29.441 -8.613 -8.777 1.00 82.50 97 PRO A O 1
ATOM 763 N N . ARG A 1 98 ? 29.473 -10.798 -8.221 1.00 86.88 98 ARG A N 1
ATOM 764 C CA . ARG A 1 98 ? 28.574 -10.629 -7.074 1.00 86.88 98 ARG A CA 1
ATOM 765 C C . ARG A 1 98 ? 29.236 -9.699 -6.064 1.00 86.88 98 ARG A C 1
ATOM 767 O O . ARG A 1 98 ? 30.372 -9.927 -5.658 1.00 86.88 98 ARG A O 1
ATOM 774 N N . LYS A 1 99 ? 28.517 -8.650 -5.676 1.00 89.56 99 LYS A N 1
ATOM 775 C CA . LYS A 1 99 ? 28.984 -7.691 -4.683 1.00 89.56 99 LYS A CA 1
ATOM 776 C C . LYS A 1 99 ? 28.677 -8.208 -3.282 1.00 89.56 99 LYS A C 1
ATOM 778 O O . LYS A 1 99 ? 27.530 -8.530 -2.987 1.00 89.56 99 LYS A O 1
ATOM 783 N N . GLU A 1 100 ? 29.690 -8.243 -2.427 1.00 91.69 100 GLU A N 1
ATOM 784 C CA . GLU A 1 100 ? 29.535 -8.523 -1.000 1.00 91.69 100 GLU A CA 1
ATOM 785 C C . GLU A 1 100 ? 29.402 -7.210 -0.219 1.00 91.69 100 GLU A C 1
ATOM 787 O O . GLU A 1 100 ? 30.087 -6.223 -0.506 1.00 91.69 100 GLU A O 1
ATOM 792 N N . PHE A 1 101 ? 28.500 -7.188 0.764 1.00 91.81 101 PHE A N 1
ATOM 793 C CA . PHE A 1 101 ? 28.261 -6.035 1.627 1.00 91.81 101 PHE A CA 1
ATOM 794 C C . PHE A 1 101 ? 28.545 -6.411 3.083 1.00 91.81 101 PHE A C 1
ATOM 796 O O . PHE A 1 101 ? 27.923 -7.317 3.630 1.00 91.81 101 PHE A O 1
ATOM 803 N N . PHE A 1 102 ? 29.453 -5.677 3.727 1.00 94.44 102 PHE A N 1
ATOM 804 C CA . PHE A 1 102 ? 29.768 -5.832 5.148 1.00 94.44 102 PHE A CA 1
ATOM 805 C C . PHE A 1 102 ? 28.984 -4.790 5.944 1.00 94.44 102 PHE A C 1
ATOM 807 O O . PHE A 1 102 ? 29.390 -3.634 6.060 1.00 94.44 102 PHE A O 1
ATOM 814 N N . LEU A 1 103 ? 27.810 -5.191 6.423 1.00 95.56 103 LEU A N 1
ATOM 815 C CA . LEU A 1 103 ? 26.834 -4.299 7.043 1.00 95.56 103 LEU A CA 1
ATOM 816 C C . LEU A 1 103 ? 26.944 -4.346 8.571 1.00 95.56 103 LEU A C 1
ATOM 818 O O . LEU A 1 103 ? 27.201 -5.396 9.155 1.00 95.56 103 LEU A O 1
ATOM 822 N N . GLN A 1 104 ? 26.724 -3.207 9.227 1.00 96.06 104 GLN A N 1
ATOM 823 C CA . GLN A 1 104 ? 26.702 -3.100 10.687 1.00 96.06 104 GLN A CA 1
ATOM 824 C C . GLN A 1 104 ? 25.312 -2.672 11.145 1.00 96.06 104 GLN A C 1
ATOM 826 O O . GLN A 1 104 ? 24.777 -1.684 10.643 1.00 96.06 104 GLN A O 1
ATOM 831 N N . ARG A 1 105 ? 24.740 -3.400 12.108 1.00 96.50 105 ARG A N 1
ATOM 832 C CA . ARG A 1 105 ? 23.473 -3.028 12.748 1.00 96.50 105 ARG A CA 1
ATOM 833 C C . ARG A 1 105 ? 23.697 -1.864 13.707 1.00 96.50 105 ARG A C 1
ATOM 835 O O . ARG A 1 105 ? 24.687 -1.842 14.437 1.00 96.50 105 ARG A O 1
ATOM 842 N N . LYS A 1 106 ? 22.756 -0.922 13.727 1.00 94.50 106 LYS A N 1
ATOM 843 C CA . LYS A 1 106 ? 22.750 0.209 14.656 1.00 94.50 106 LYS A CA 1
ATOM 844 C C . LYS A 1 106 ? 21.358 0.327 15.283 1.00 94.50 106 LYS A C 1
ATOM 846 O O . LYS A 1 106 ? 20.458 0.813 14.603 1.00 94.50 106 LYS A O 1
ATOM 851 N N . PRO A 1 107 ? 21.159 -0.129 16.530 1.00 89.50 107 PRO A N 1
ATOM 852 C CA . PRO A 1 107 ? 19.860 -0.017 17.178 1.00 89.50 107 PRO A CA 1
ATOM 853 C C . PRO A 1 107 ? 19.491 1.462 17.386 1.00 89.50 107 PRO A C 1
ATOM 855 O O . PRO A 1 107 ? 20.383 2.277 17.663 1.00 89.50 107 PRO A O 1
ATOM 858 N N . PRO A 1 108 ? 18.208 1.830 17.236 1.00 89.81 108 PRO A N 1
ATOM 859 C CA . PRO A 1 108 ? 17.757 3.182 17.521 1.00 89.81 108 PRO A CA 1
ATOM 860 C C . PRO A 1 108 ? 17.794 3.459 19.029 1.00 89.81 108 PRO A C 1
ATOM 862 O O . PRO A 1 108 ? 17.720 2.550 19.855 1.00 89.81 108 PRO A O 1
ATOM 865 N N . VAL A 1 109 ? 17.909 4.737 19.388 1.00 91.50 109 VAL A N 1
ATOM 866 C CA . VAL A 1 109 ? 17.720 5.192 20.770 1.00 91.50 109 VAL A CA 1
ATOM 867 C C . VAL A 1 109 ? 16.253 5.565 20.919 1.00 91.50 109 VAL A C 1
ATOM 869 O O . VAL A 1 109 ? 15.798 6.511 20.276 1.00 91.50 109 VAL A O 1
ATOM 872 N N . LEU A 1 110 ? 15.527 4.800 21.728 1.00 95.06 110 LEU A N 1
ATOM 873 C CA . LEU A 1 110 ? 14.084 4.936 21.910 1.00 95.06 110 LEU A CA 1
ATOM 874 C C . LEU A 1 110 ? 13.765 5.634 23.235 1.00 95.06 110 LEU A C 1
ATOM 876 O O . LEU A 1 110 ? 14.590 5.641 24.151 1.00 95.06 110 LEU A O 1
ATOM 880 N N . GLN A 1 111 ? 12.594 6.266 23.307 1.00 95.50 111 GLN A N 1
ATOM 881 C CA . GLN A 1 111 ? 12.108 6.936 24.512 1.00 95.50 111 GLN A CA 1
ATOM 882 C C . GLN A 1 111 ? 10.629 6.617 24.725 1.00 95.50 111 GLN A C 1
ATOM 884 O O . GLN A 1 111 ? 9.876 6.675 23.745 1.00 95.50 111 GLN A O 1
ATOM 889 N N . PRO A 1 112 ? 10.201 6.339 25.973 1.00 95.88 112 PRO A N 1
ATOM 890 C CA . PRO A 1 112 ? 8.801 6.087 26.278 1.00 95.88 112 PRO A CA 1
ATOM 891 C C . PRO A 1 112 ? 7.914 7.225 25.793 1.00 95.88 112 PRO A C 1
ATOM 893 O O . PRO A 1 112 ? 8.272 8.400 25.899 1.00 95.88 112 PRO A O 1
ATOM 896 N N . LEU A 1 113 ? 6.734 6.874 25.285 1.00 96.06 113 LEU A N 1
ATOM 897 C CA . LEU A 1 113 ? 5.750 7.870 24.889 1.00 96.06 113 LEU A CA 1
ATOM 898 C C . LEU A 1 113 ? 5.242 8.606 26.136 1.00 96.06 113 LEU A C 1
ATOM 900 O O . LEU A 1 113 ? 4.672 7.998 27.040 1.00 96.06 113 LEU A O 1
ATOM 904 N N . ALA A 1 114 ? 5.417 9.924 26.164 1.00 96.12 114 ALA A N 1
ATOM 905 C CA . ALA A 1 114 ? 4.964 10.794 27.239 1.00 96.12 114 ALA A CA 1
ATOM 906 C C . ALA A 1 114 ? 3.890 11.751 26.708 1.00 96.12 114 ALA A C 1
ATOM 908 O O . ALA A 1 114 ? 4.183 12.833 26.188 1.00 96.12 114 ALA A O 1
ATOM 909 N N . LEU A 1 115 ? 2.625 11.343 26.819 1.00 96.12 115 LEU A N 1
ATOM 910 C CA . LEU A 1 115 ? 1.490 12.190 26.451 1.00 96.12 115 LEU A CA 1
ATOM 911 C C . LEU A 1 115 ? 1.189 13.217 27.559 1.00 96.12 115 LEU A C 1
ATOM 913 O O . LEU A 1 115 ? 1.419 12.934 28.738 1.00 96.12 115 LEU A O 1
ATOM 917 N N . PRO A 1 116 ? 0.661 14.408 27.216 1.00 96.12 116 PRO A N 1
ATOM 918 C CA . PRO A 1 116 ? 0.270 15.398 28.212 1.00 96.12 116 PRO A CA 1
ATOM 919 C C . PRO A 1 116 ? -0.722 14.825 29.242 1.00 96.12 116 PRO A C 1
ATOM 921 O O . PRO A 1 116 ? -1.720 14.216 28.846 1.00 96.12 116 PRO A O 1
ATOM 924 N N . PRO A 1 117 ? -0.509 15.049 30.553 1.00 94.25 117 PRO A N 1
ATOM 925 C CA . PRO A 1 117 ? -1.464 14.635 31.575 1.00 94.25 117 PRO A CA 1
ATOM 926 C C . PRO A 1 117 ? -2.851 15.232 31.320 1.00 94.25 117 PRO A C 1
ATOM 928 O O . PRO A 1 117 ? -2.982 16.430 31.070 1.00 94.25 117 PRO A O 1
ATOM 931 N N . GLY A 1 118 ? -3.891 14.399 31.393 1.00 94.81 118 GLY A N 1
ATOM 932 C CA . GLY A 1 118 ? -5.270 14.829 31.146 1.00 94.81 118 GLY A CA 1
ATOM 933 C C . GLY A 1 118 ? -5.609 15.081 29.673 1.00 94.81 118 GLY A C 1
ATOM 934 O O . GLY A 1 118 ? -6.645 15.688 29.399 1.00 94.81 118 GLY A O 1
ATOM 935 N N . LEU A 1 119 ? -4.771 14.634 28.726 1.00 97.75 119 LEU A N 1
ATOM 936 C CA . LEU A 1 119 ? -5.102 14.654 27.302 1.00 97.75 119 LEU A CA 1
ATOM 937 C C . LEU A 1 119 ? -6.417 13.901 27.056 1.00 97.75 119 LEU A C 1
ATOM 939 O O . LEU A 1 119 ? -6.519 12.699 27.286 1.00 97.75 119 LEU A O 1
ATOM 943 N N . SER A 1 120 ? -7.425 14.616 26.566 1.00 98.06 120 SER A N 1
ATOM 944 C CA . SER A 1 120 ? -8.713 14.017 26.215 1.00 98.06 120 SER A CA 1
ATOM 945 C C . SER A 1 120 ? -8.689 13.384 24.820 1.00 98.06 120 SER A C 1
ATOM 947 O O . SER A 1 120 ? -7.960 13.829 23.930 1.00 98.06 120 SER A O 1
ATOM 949 N N . VAL A 1 121 ? -9.579 12.412 24.589 1.00 97.69 121 VAL A N 1
ATOM 950 C CA . VAL A 1 121 ? -9.791 11.789 23.267 1.00 97.69 121 VAL A CA 1
ATOM 951 C C . VAL A 1 121 ? -10.090 12.839 22.192 1.00 97.69 121 VAL A C 1
ATOM 953 O O . VAL A 1 121 ? -9.535 12.781 21.100 1.00 97.69 121 VAL A O 1
ATOM 956 N N . ARG A 1 122 ? -10.910 13.853 22.508 1.00 97.94 122 ARG A N 1
ATOM 957 C CA . ARG A 1 122 ? -11.228 14.950 21.577 1.00 97.94 122 ARG A CA 1
ATOM 958 C C . ARG A 1 122 ? -9.977 15.724 21.153 1.00 97.94 122 ARG A C 1
ATOM 960 O O . ARG A 1 122 ? -9.800 15.971 19.967 1.00 97.94 122 ARG A O 1
ATOM 967 N N . GLN A 1 123 ? -9.109 16.087 22.097 1.00 98.38 123 GLN A N 1
ATOM 968 C CA . GLN A 1 123 ? -7.870 16.817 21.796 1.00 98.38 123 GLN A CA 1
ATOM 969 C C . GLN A 1 123 ? -6.878 15.971 20.988 1.00 98.38 123 GLN A C 1
ATOM 971 O O . GLN A 1 123 ? -6.163 16.506 20.141 1.00 98.38 123 GLN A O 1
ATOM 976 N N . ALA A 1 124 ? -6.828 14.661 21.242 1.00 98.56 124 ALA A N 1
ATOM 977 C CA . ALA A 1 124 ? -6.040 13.731 20.442 1.00 98.56 124 ALA A CA 1
ATOM 978 C C . ALA A 1 124 ? -6.578 13.646 18.999 1.00 98.56 124 ALA A C 1
ATOM 980 O O . ALA A 1 124 ? -5.818 13.859 18.054 1.00 98.56 124 ALA A O 1
ATOM 981 N N . LEU A 1 125 ? -7.893 13.462 18.825 1.00 98.38 125 LEU A N 1
ATOM 982 C CA . LEU A 1 125 ? -8.559 13.438 17.515 1.00 98.38 125 LEU A CA 1
ATOM 983 C C . LEU A 1 125 ? -8.357 14.733 16.722 1.00 98.38 125 LEU A C 1
ATOM 985 O O . LEU A 1 125 ? -8.082 14.678 15.527 1.00 98.38 125 LEU A O 1
ATOM 989 N N . GLU A 1 126 ? -8.441 15.899 17.370 1.00 98.19 126 GLU A N 1
ATOM 990 C CA . GLU A 1 126 ? -8.202 17.196 16.720 1.00 98.19 126 GLU A CA 1
ATOM 991 C C . GLU A 1 126 ? -6.819 17.285 16.064 1.00 98.19 126 GLU A C 1
ATOM 993 O O . GLU A 1 126 ? -6.658 17.987 15.065 1.00 98.19 126 GLU A O 1
ATOM 998 N N . ARG A 1 127 ? -5.821 16.576 16.603 1.00 98.50 127 ARG A N 1
ATOM 999 C CA . ARG A 1 127 ? -4.480 16.497 16.016 1.00 98.50 127 ARG A CA 1
ATOM 1000 C C . ARG A 1 127 ? -4.391 15.397 14.967 1.00 98.50 127 ARG A C 1
ATOM 1002 O O . ARG A 1 127 ? -3.952 15.680 13.855 1.00 98.50 127 ARG A O 1
ATOM 1009 N N . VAL A 1 128 ? -4.831 14.186 15.309 1.00 98.75 128 VAL A N 1
ATOM 1010 C CA . VAL A 1 128 ? -4.725 12.996 14.450 1.00 98.75 128 VAL A CA 1
ATOM 1011 C C . VAL A 1 128 ? -5.480 13.198 13.136 1.00 98.75 128 VAL A C 1
ATOM 1013 O O . VAL A 1 128 ? -4.886 13.054 12.076 1.00 98.75 128 VAL A O 1
ATOM 1016 N N . LEU A 1 129 ? -6.719 13.699 13.165 1.00 98.44 129 LEU A N 1
ATOM 1017 C CA . LEU A 1 129 ? -7.509 13.951 11.949 1.00 98.44 129 LEU A CA 1
ATOM 1018 C C . LEU A 1 129 ? -6.956 15.089 11.066 1.00 98.44 129 LEU A C 1
ATOM 1020 O O . LEU A 1 129 ? -7.418 15.285 9.941 1.00 98.44 129 LEU A O 1
ATOM 1024 N N . ARG A 1 130 ? -5.979 15.867 11.556 1.00 98.12 130 ARG A N 1
ATOM 1025 C CA . ARG A 1 130 ? -5.263 16.899 10.783 1.00 98.12 130 ARG A CA 1
ATOM 1026 C C . ARG A 1 130 ? -3.915 16.416 10.255 1.00 98.12 130 ARG A C 1
ATOM 1028 O O . ARG A 1 130 ? -3.310 17.126 9.448 1.00 98.12 130 ARG A O 1
ATOM 1035 N N . LEU A 1 131 ? -3.431 15.259 10.704 1.00 98.56 131 LEU A N 1
ATOM 1036 C CA . LEU A 1 131 ? -2.219 14.650 10.174 1.00 98.56 131 LEU A CA 1
ATOM 1037 C C . LEU A 1 131 ? -2.491 14.217 8.727 1.00 98.56 131 LEU A C 1
ATOM 1039 O O . LEU A 1 131 ? -3.423 13.451 8.519 1.00 98.56 131 LEU A O 1
ATOM 1043 N N . PRO A 1 132 ? -1.717 14.650 7.716 1.00 98.00 132 PRO A N 1
ATOM 1044 C CA . PRO A 1 132 ? -2.006 14.322 6.316 1.00 98.00 132 PRO A CA 1
ATOM 1045 C C . PRO A 1 132 ? -2.087 12.823 5.991 1.00 98.00 132 PRO A C 1
ATOM 1047 O O . PRO A 1 132 ? -2.802 12.461 5.059 1.00 98.00 132 PRO A O 1
ATOM 1050 N N . ALA A 1 133 ? -1.385 11.975 6.753 1.00 96.88 133 ALA A N 1
ATOM 1051 C CA . ALA A 1 133 ? -1.473 10.517 6.645 1.00 96.88 133 ALA A CA 1
ATOM 1052 C C . ALA A 1 133 ? -2.887 9.999 6.966 1.00 96.88 133 ALA A C 1
ATOM 1054 O O . ALA A 1 133 ? -3.393 9.149 6.248 1.00 96.88 133 ALA A O 1
ATOM 1055 N N . VAL A 1 134 ? -3.589 10.625 7.916 1.00 98.56 134 VAL A N 1
ATOM 1056 C CA . VAL A 1 134 ? -4.956 10.261 8.332 1.00 98.56 134 VAL A CA 1
ATOM 1057 C C . VAL A 1 134 ? -6.020 11.116 7.633 1.00 98.56 134 VAL A C 1
ATOM 1059 O O . VAL A 1 134 ? -7.039 10.627 7.171 1.00 98.56 134 VAL A O 1
ATOM 1062 N N . ALA A 1 135 ? -5.777 12.416 7.478 1.00 98.12 135 ALA A N 1
ATOM 1063 C CA . ALA A 1 135 ? -6.741 13.366 6.934 1.00 98.12 135 ALA A CA 1
ATOM 1064 C C . ALA A 1 135 ? -7.257 12.978 5.534 1.00 98.12 135 ALA A C 1
ATOM 1066 O O . ALA A 1 135 ? -6.574 12.319 4.746 1.00 98.12 135 ALA A O 1
ATOM 1067 N N . SER A 1 136 ? -8.445 13.476 5.179 1.00 97.50 136 SER A N 1
ATOM 1068 C CA . SER A 1 136 ? -9.100 13.168 3.902 1.00 97.50 136 SER A CA 1
ATOM 1069 C C . SER A 1 136 ? -8.205 13.399 2.675 1.00 97.50 136 SER A C 1
ATOM 1071 O O . SER A 1 136 ? -7.665 14.488 2.459 1.00 97.50 136 SER A O 1
ATOM 1073 N N . LYS A 1 137 ? -8.141 12.397 1.790 1.00 97.50 137 LYS A N 1
ATOM 1074 C CA . LYS A 1 137 ? -7.343 12.427 0.552 1.00 97.50 137 LYS A CA 1
ATOM 1075 C C . LYS A 1 137 ? -8.067 13.042 -0.653 1.00 97.50 137 LYS A C 1
ATOM 1077 O O . LYS A 1 137 ? -7.619 12.881 -1.787 1.00 97.50 137 LYS A O 1
ATOM 1082 N N . ARG A 1 138 ? -9.159 13.799 -0.447 1.00 95.81 138 ARG A N 1
ATOM 1083 C CA . ARG A 1 138 ? -9.962 14.404 -1.541 1.00 95.81 138 ARG A CA 1
ATOM 1084 C C . ARG A 1 138 ? -9.127 15.224 -2.527 1.00 95.81 138 ARG A C 1
ATOM 1086 O O . ARG A 1 138 ? -9.430 15.269 -3.715 1.00 95.81 138 ARG A O 1
ATOM 1093 N N . TYR A 1 139 ? -8.064 15.866 -2.048 1.00 94.62 139 TYR A N 1
ATOM 1094 C CA . TYR A 1 139 ? -7.173 16.663 -2.891 1.00 94.62 139 TYR A CA 1
ATOM 1095 C C . TYR A 1 139 ? -6.345 15.825 -3.887 1.00 94.62 139 TYR A C 1
ATOM 1097 O O . TYR A 1 139 ? -5.853 16.388 -4.867 1.00 94.62 139 TYR A O 1
ATOM 1105 N N . LEU A 1 140 ? -6.180 14.519 -3.644 1.00 96.00 140 LEU A N 1
ATOM 1106 C CA . LEU A 1 140 ? -5.566 13.566 -4.573 1.00 96.00 140 LEU A CA 1
ATOM 1107 C C . LEU A 1 140 ? -6.622 12.981 -5.509 1.00 96.00 140 LEU A C 1
ATOM 1109 O O . LEU A 1 140 ? -6.447 13.012 -6.725 1.00 96.00 140 LEU A O 1
ATOM 1113 N N . THR A 1 141 ? -7.746 12.516 -4.958 1.00 94.19 141 THR A N 1
ATOM 1114 C CA . THR A 1 141 ? -8.765 11.818 -5.750 1.00 94.19 141 THR A CA 1
ATOM 1115 C C . THR A 1 141 ? -9.453 12.739 -6.752 1.00 94.19 141 THR A C 1
ATOM 1117 O O . THR A 1 141 ? -9.662 12.333 -7.886 1.00 94.19 141 THR A O 1
ATOM 1120 N N . ASN A 1 142 ? -9.703 14.010 -6.419 1.00 92.19 142 ASN A N 1
ATOM 1121 C CA . ASN A 1 142 ? -10.383 14.954 -7.317 1.00 92.19 142 ASN A CA 1
ATOM 1122 C C . ASN A 1 142 ? -9.577 15.366 -8.563 1.00 92.19 142 ASN A C 1
ATOM 1124 O O . ASN A 1 142 ? -10.125 16.042 -9.431 1.00 92.19 142 ASN A O 1
ATOM 1128 N N . LYS A 1 143 ? -8.290 15.013 -8.652 1.00 93.25 143 LYS A N 1
ATOM 1129 C CA . LYS A 1 143 ? -7.405 15.415 -9.760 1.00 93.25 143 LYS A CA 1
ATOM 1130 C C . LYS A 1 143 ? -7.253 14.351 -10.842 1.00 93.25 143 LYS A C 1
ATOM 1132 O O . LYS A 1 143 ? -6.722 14.657 -11.905 1.00 93.25 143 LYS A O 1
ATOM 1137 N N . VAL A 1 144 ? -7.666 13.121 -10.557 1.00 92.31 144 VAL A N 1
ATOM 1138 C CA . VAL A 1 144 ? -7.453 11.965 -11.429 1.00 92.31 144 VAL A CA 1
ATOM 1139 C C . VAL A 1 144 ? -8.782 11.446 -11.959 1.00 92.31 144 VAL A C 1
ATOM 1141 O O . VAL A 1 144 ? -9.795 11.492 -11.256 1.00 92.31 144 VAL A O 1
ATOM 1144 N N . ASP A 1 145 ? -8.773 10.972 -13.205 1.00 95.56 145 ASP A N 1
ATOM 1145 C CA . ASP A 1 145 ? -9.887 10.216 -13.773 1.00 95.56 145 ASP A CA 1
ATOM 1146 C C . ASP A 1 145 ? -10.061 8.902 -12.993 1.00 95.56 145 ASP A C 1
ATOM 1148 O O . ASP A 1 145 ? -9.081 8.292 -12.561 1.00 95.56 145 ASP A O 1
ATOM 1152 N N . ARG A 1 146 ? -11.314 8.508 -12.754 1.00 95.38 146 ARG A N 1
ATOM 1153 C CA . ARG A 1 146 ? -11.682 7.319 -11.970 1.00 95.38 146 ARG A CA 1
ATOM 1154 C C . ARG A 1 146 ? -12.828 6.535 -12.613 1.00 95.38 146 ARG A C 1
ATOM 1156 O O . ARG A 1 146 ? -13.528 5.802 -11.924 1.00 95.38 146 ARG A O 1
ATOM 1163 N N . SER A 1 147 ? -13.077 6.734 -13.904 1.00 94.12 147 SER A N 1
ATOM 1164 C CA . SER A 1 147 ? -14.206 6.113 -14.608 1.00 94.12 147 SER A CA 1
ATOM 1165 C C . SER A 1 147 ? -13.936 5.794 -16.079 1.00 94.12 147 SER A C 1
ATOM 1167 O O . SER A 1 147 ? -14.727 5.074 -16.695 1.00 94.12 147 SER A O 1
ATOM 1169 N N . VAL A 1 148 ? -12.836 6.289 -16.657 1.00 96.31 148 VAL A N 1
ATOM 1170 C CA . VAL A 1 148 ? -12.445 6.002 -18.039 1.00 96.31 148 VAL A CA 1
ATOM 1171 C C . VAL A 1 148 ? -12.389 4.494 -18.296 1.00 96.31 148 VAL A C 1
ATOM 1173 O O . VAL A 1 148 ? -11.956 3.702 -17.461 1.00 96.31 148 VAL A O 1
ATOM 1176 N N . GLY A 1 149 ? -12.882 4.084 -19.464 1.00 95.62 149 GLY A N 1
ATOM 1177 C CA . GLY A 1 149 ? -12.988 2.678 -19.862 1.00 95.62 149 GLY A CA 1
ATOM 1178 C C . GLY A 1 149 ? -14.260 1.972 -19.382 1.00 95.62 149 GLY A C 1
ATOM 1179 O O . GLY A 1 149 ? -14.613 0.947 -19.956 1.00 95.62 149 GLY A O 1
ATOM 1180 N N . GLY A 1 150 ? -14.986 2.518 -18.398 1.00 96.31 150 GLY A N 1
ATOM 1181 C CA . GLY A 1 150 ? -16.250 1.940 -17.921 1.00 96.31 150 GLY A CA 1
ATOM 1182 C C . GLY A 1 150 ? -16.100 0.604 -17.183 1.00 96.31 150 GLY A C 1
ATOM 1183 O O . GLY A 1 150 ? -17.076 -0.123 -17.053 1.00 96.31 150 GLY A O 1
ATOM 1184 N N . LEU A 1 151 ? -14.885 0.280 -16.727 1.00 97.94 151 LEU A N 1
ATOM 1185 C CA . LEU A 1 151 ? -14.545 -0.970 -16.033 1.00 97.94 151 LEU A CA 1
ATOM 1186 C C . LEU A 1 151 ? -14.134 -0.746 -14.569 1.00 97.94 151 LEU A C 1
ATOM 1188 O O . LEU A 1 151 ? -13.719 -1.680 -13.895 1.00 97.94 151 LEU A O 1
ATOM 1192 N N . VAL A 1 152 ? -14.220 0.483 -14.055 1.00 98.00 152 VAL A N 1
ATOM 1193 C CA . VAL A 1 152 ? -13.921 0.772 -12.645 1.00 98.00 152 VAL A CA 1
ATOM 1194 C C . VAL A 1 152 ? -15.126 0.364 -11.798 1.00 98.00 152 VAL A C 1
ATOM 1196 O O . VAL A 1 152 ? -16.151 1.042 -11.827 1.00 98.00 152 VAL A O 1
ATOM 1199 N N . ALA A 1 153 ? -15.005 -0.746 -11.069 1.00 98.00 153 ALA A N 1
ATOM 1200 C CA . ALA A 1 153 ? -16.072 -1.298 -10.235 1.00 98.00 153 ALA A CA 1
ATOM 1201 C C . ALA A 1 153 ? -16.061 -0.696 -8.822 1.00 98.00 153 ALA A C 1
ATOM 1203 O O . ALA A 1 153 ? -17.105 -0.301 -8.313 1.00 98.00 153 ALA A O 1
ATOM 1204 N N . GLN A 1 154 ? -14.872 -0.553 -8.228 1.00 98.19 154 GLN A N 1
ATOM 1205 C CA . GLN A 1 154 ? -14.662 0.122 -6.950 1.00 98.19 154 GLN A CA 1
ATOM 1206 C C . GLN A 1 154 ? -13.517 1.128 -7.084 1.00 98.19 154 GLN A C 1
ATOM 1208 O O . GLN A 1 154 ? -12.383 0.768 -7.402 1.00 98.19 154 GLN A O 1
ATOM 1213 N N . GLN A 1 155 ? -13.828 2.398 -6.832 1.00 96.75 155 GLN A N 1
ATOM 1214 C CA . GLN A 1 155 ? -12.863 3.498 -6.769 1.00 96.75 155 GLN A CA 1
ATOM 1215 C C . GLN A 1 155 ? -12.576 3.884 -5.310 1.00 96.75 155 GLN A C 1
ATOM 1217 O O . GLN A 1 155 ? -13.215 3.391 -4.388 1.00 96.75 155 GLN A O 1
ATOM 1222 N N . GLN A 1 156 ? -11.686 4.854 -5.103 1.00 97.75 156 GLN A N 1
ATOM 1223 C CA . GLN A 1 156 ? -11.329 5.374 -3.779 1.00 97.75 156 GLN A CA 1
ATOM 1224 C C . GLN A 1 156 ? -12.526 5.974 -3.024 1.00 97.75 156 GLN A C 1
ATOM 1226 O O . GLN A 1 156 ? -12.541 5.986 -1.798 1.00 97.75 156 GLN A O 1
ATOM 1231 N N . CYS A 1 157 ? -13.502 6.544 -3.740 1.00 97.50 157 CYS A N 1
ATOM 1232 C CA . CYS A 1 157 ? -14.660 7.203 -3.140 1.00 97.50 157 CYS A CA 1
ATOM 1233 C C . CYS A 1 157 ? -15.812 6.226 -2.865 1.00 97.50 157 CYS A C 1
ATOM 1235 O O . CYS A 1 157 ? -16.204 5.486 -3.765 1.00 97.50 157 CYS A O 1
ATOM 1237 N N . VAL A 1 158 ? -16.395 6.305 -1.667 1.00 97.94 158 VAL A N 1
ATOM 1238 C CA . VAL A 1 158 ? -17.493 5.448 -1.187 1.00 97.94 158 VAL A CA 1
ATOM 1239 C C . VAL A 1 158 ? -18.650 6.262 -0.613 1.00 97.94 158 VAL A C 1
ATOM 1241 O O . VAL A 1 158 ? -18.511 7.461 -0.335 1.00 97.94 158 VAL A O 1
ATOM 1244 N N . GLY A 1 159 ? -19.784 5.585 -0.423 1.00 96.00 159 GLY A N 1
ATOM 1245 C CA . GLY A 1 159 ? -20.969 6.130 0.223 1.00 96.00 159 GLY A CA 1
ATOM 1246 C C . GLY A 1 159 ? -21.643 7.294 -0.520 1.00 96.00 159 GLY A C 1
ATOM 1247 O O . GLY A 1 159 ? -21.148 7.807 -1.529 1.00 96.00 159 GLY A O 1
ATOM 1248 N N . PRO A 1 160 ? -22.783 7.779 -0.000 1.00 94.00 160 PRO A N 1
ATOM 1249 C CA . PRO A 1 160 ? -23.561 8.858 -0.617 1.00 94.00 160 PRO A CA 1
ATOM 1250 C C . PRO A 1 160 ? -22.806 10.192 -0.712 1.00 94.00 160 PRO A C 1
ATOM 1252 O O . PRO A 1 160 ? -23.177 11.061 -1.501 1.00 94.00 160 PRO A O 1
ATOM 1255 N N . LEU A 1 161 ? -21.753 10.376 0.090 1.00 94.81 161 LEU A N 1
ATOM 1256 C CA . LEU A 1 161 ? -20.958 11.603 0.137 1.00 94.81 161 LEU A CA 1
ATOM 1257 C C . LEU A 1 161 ? -19.650 11.523 -0.662 1.00 94.81 161 LEU A C 1
ATOM 1259 O O . LEU A 1 161 ? -18.868 12.481 -0.619 1.00 94.81 161 LEU A O 1
ATOM 1263 N N . GLN A 1 162 ? -19.393 10.422 -1.380 1.00 96.38 162 GLN A N 1
ATOM 1264 C CA . GLN A 1 162 ? -18.166 10.212 -2.159 1.00 96.38 162 GLN A CA 1
ATOM 1265 C C . GLN A 1 162 ? -16.900 10.490 -1.321 1.00 96.38 162 GLN A C 1
ATOM 1267 O O . GLN A 1 162 ? -16.008 11.256 -1.712 1.00 96.38 162 GLN A O 1
ATOM 1272 N N . THR A 1 163 ? -16.836 9.940 -0.111 1.00 97.06 163 THR A N 1
ATOM 1273 C CA . THR A 1 163 ? -15.679 10.086 0.783 1.00 97.06 163 THR A CA 1
ATOM 1274 C C . THR A 1 163 ? -14.551 9.167 0.307 1.00 97.06 163 THR A C 1
ATOM 1276 O O . THR A 1 163 ? -14.823 8.016 -0.013 1.00 97.06 163 THR A O 1
ATOM 1279 N N . PRO A 1 164 ? -13.295 9.644 0.181 1.00 97.56 164 PRO A N 1
ATOM 1280 C CA . PRO A 1 164 ? -12.188 8.849 -0.356 1.00 97.56 164 PRO A CA 1
ATOM 1281 C C . PRO A 1 164 ? -11.638 7.887 0.707 1.00 97.56 164 PRO A C 1
ATOM 1283 O O . PRO A 1 164 ? -10.560 8.133 1.242 1.00 97.56 164 PRO A O 1
ATOM 1286 N N . LEU A 1 165 ? -12.432 6.876 1.048 1.00 98.38 165 LEU A N 1
ATOM 1287 C CA . LEU A 1 165 ? -12.215 5.958 2.166 1.00 98.38 165 LEU A CA 1
ATOM 1288 C C . LEU A 1 165 ? -12.241 4.481 1.743 1.00 98.38 165 LEU A C 1
ATOM 1290 O O . LEU A 1 165 ? -12.225 3.629 2.608 1.00 98.38 165 LEU A O 1
ATOM 1294 N N . ALA A 1 166 ? -12.320 4.138 0.452 1.00 98.56 166 ALA A N 1
ATOM 1295 C CA . ALA A 1 166 ? -12.238 2.727 0.059 1.00 98.56 166 ALA A CA 1
ATOM 1296 C C . ALA A 1 166 ? -10.851 2.145 0.361 1.00 98.56 166 ALA A C 1
ATOM 1298 O O . ALA A 1 166 ? -9.846 2.712 -0.073 1.00 98.56 166 ALA A O 1
ATOM 1299 N N . ASP A 1 167 ? -10.833 0.968 0.981 1.00 98.88 167 ASP A N 1
ATOM 1300 C CA . ASP A 1 167 ? -9.616 0.195 1.263 1.00 98.88 167 ASP A CA 1
ATOM 1301 C C . ASP A 1 167 ? -9.025 -0.470 0.013 1.00 98.88 167 ASP A C 1
ATOM 1303 O O . ASP A 1 167 ? -7.812 -0.616 -0.144 1.00 98.88 167 ASP A O 1
ATOM 1307 N N . VAL A 1 168 ? -9.897 -0.863 -0.918 1.00 98.88 168 VAL A N 1
ATOM 1308 C CA . VAL A 1 168 ? -9.548 -1.670 -2.090 1.00 98.88 168 VAL A CA 1
ATOM 1309 C C . VAL A 1 168 ? -10.060 -1.029 -3.374 1.00 98.88 168 VAL A C 1
ATOM 1311 O O . VAL A 1 168 ? -11.173 -0.504 -3.437 1.00 98.88 168 VAL A O 1
ATOM 1314 N N . ALA A 1 169 ? -9.251 -1.096 -4.430 1.00 98.69 169 ALA A N 1
ATOM 1315 C CA . ALA A 1 169 ? -9.676 -0.774 -5.785 1.00 98.69 169 ALA A CA 1
ATOM 1316 C C . ALA A 1 169 ? -10.031 -2.060 -6.537 1.00 98.69 169 ALA A C 1
ATOM 1318 O O . ALA A 1 169 ? -9.298 -3.047 -6.465 1.00 98.69 169 ALA A O 1
ATOM 1319 N N . VAL A 1 170 ? -11.130 -2.037 -7.293 1.00 98.81 170 VAL A N 1
ATOM 1320 C CA . VAL A 1 170 ? -11.587 -3.187 -8.086 1.00 98.81 170 VAL A CA 1
ATOM 1321 C C . VAL A 1 170 ? -11.904 -2.741 -9.503 1.00 98.81 170 VAL A C 1
ATOM 1323 O O . VAL A 1 170 ? -12.628 -1.765 -9.721 1.00 98.81 170 VAL A O 1
ATOM 1326 N N . VAL A 1 171 ? -11.369 -3.473 -10.474 1.00 98.50 171 VAL A N 1
ATOM 1327 C CA . VAL A 1 171 ? -11.628 -3.267 -11.900 1.00 98.50 171 VAL A CA 1
ATOM 1328 C C . VAL A 1 171 ? -12.240 -4.523 -12.499 1.00 98.50 171 VAL A C 1
ATOM 1330 O O . VAL A 1 171 ? -11.790 -5.626 -12.212 1.00 98.50 171 VAL A O 1
ATOM 1333 N N . ALA A 1 172 ? -13.258 -4.366 -13.335 1.00 98.44 172 ALA A N 1
ATOM 1334 C CA . ALA A 1 172 ? -13.789 -5.439 -14.160 1.00 98.44 172 ALA A CA 1
ATOM 1335 C C . ALA A 1 172 ? -12.813 -5.751 -15.307 1.00 98.44 172 ALA A C 1
ATOM 1337 O O . ALA A 1 172 ? -12.149 -4.855 -15.834 1.00 98.44 172 ALA A O 1
ATOM 1338 N N . LEU A 1 173 ? -12.729 -7.017 -15.718 1.00 97.44 173 LEU A N 1
ATOM 1339 C CA . LEU A 1 173 ? -11.921 -7.431 -16.875 1.00 97.44 173 LEU A CA 1
ATOM 1340 C C . LEU A 1 173 ? -12.723 -7.439 -18.184 1.00 97.44 173 LEU A C 1
ATOM 1342 O O . LEU A 1 173 ? -12.146 -7.569 -19.262 1.00 97.44 173 LEU A O 1
ATOM 1346 N N . SER A 1 174 ? -14.045 -7.297 -18.093 1.00 95.75 174 SER A N 1
ATOM 1347 C CA . SER A 1 174 ? -14.979 -7.322 -19.214 1.00 95.75 174 SER A CA 1
ATOM 1348 C C . SER A 1 174 ? -16.173 -6.414 -18.924 1.00 95.75 174 SER A C 1
ATOM 1350 O O . SER A 1 174 ? -16.543 -6.220 -17.769 1.00 95.75 174 SER A O 1
ATOM 1352 N N . HIS A 1 175 ? -16.798 -5.875 -19.973 1.00 96.50 175 HIS A N 1
ATOM 1353 C CA . HIS A 1 175 ? -18.062 -5.134 -19.868 1.00 96.50 175 HIS A CA 1
ATOM 1354 C C . HIS A 1 175 ? -19.282 -6.050 -19.688 1.00 96.50 175 HIS A C 1
ATOM 1356 O O . HIS A 1 175 ? -20.369 -5.557 -19.400 1.00 96.50 175 HIS A O 1
ATOM 1362 N N . GLU A 1 176 ? -19.116 -7.359 -19.885 1.00 96.38 176 GLU A N 1
ATOM 1363 C CA . GLU A 1 176 ? -20.211 -8.340 -19.904 1.00 96.38 176 GLU A CA 1
ATOM 1364 C C . GLU A 1 176 ? -20.156 -9.339 -18.738 1.00 96.38 176 GLU A C 1
ATOM 1366 O O . GLU A 1 176 ? -21.145 -10.014 -18.459 1.00 96.38 176 GLU A O 1
ATOM 1371 N N . GLU A 1 177 ? -19.022 -9.430 -18.039 1.00 96.88 177 GLU A N 1
ATOM 1372 C CA . GLU A 1 177 ? -18.804 -10.385 -16.950 1.00 96.88 177 GLU A CA 1
ATOM 1373 C C . GLU A 1 177 ? -18.520 -9.670 -15.626 1.00 96.88 177 GLU A C 1
ATOM 1375 O O . GLU A 1 177 ? -18.082 -8.523 -15.594 1.00 96.88 177 GLU A O 1
ATOM 1380 N N . LEU A 1 178 ? -18.740 -10.380 -14.518 1.00 97.44 178 LEU A N 1
ATOM 1381 C CA . LEU A 1 178 ? -18.488 -9.870 -13.165 1.00 97.44 178 LEU A CA 1
ATOM 1382 C C . LEU A 1 178 ? -17.082 -10.197 -12.651 1.00 97.44 178 LEU A C 1
ATOM 1384 O O . LEU A 1 178 ? -16.771 -9.899 -11.502 1.00 97.44 178 LEU A O 1
ATOM 1388 N N . VAL A 1 179 ? -16.236 -10.816 -13.476 1.00 98.25 179 VAL A N 1
ATOM 1389 C CA . VAL A 1 179 ? -14.847 -11.101 -13.116 1.00 98.25 179 VAL A CA 1
ATOM 1390 C C . VAL A 1 179 ? -13.999 -9.836 -13.228 1.00 98.25 179 VAL A C 1
ATOM 1392 O O . VAL A 1 179 ? -14.139 -9.026 -14.149 1.00 98.25 179 VAL A O 1
ATOM 1395 N N . GLY A 1 180 ? -13.092 -9.676 -12.278 1.00 98.38 180 GLY A N 1
ATOM 1396 C CA . GLY A 1 180 ? -12.272 -8.496 -12.115 1.00 98.38 180 GLY A CA 1
ATOM 1397 C C . GLY A 1 180 ? -10.885 -8.792 -11.565 1.00 98.38 180 GLY A C 1
ATOM 1398 O O . GLY A 1 180 ? -10.453 -9.939 -11.430 1.00 98.38 180 GLY A O 1
ATOM 1399 N N . ALA A 1 181 ? -10.203 -7.721 -11.193 1.00 98.50 181 ALA A N 1
ATOM 1400 C CA . ALA A 1 181 ? -8.999 -7.741 -10.385 1.00 98.50 181 ALA A CA 1
ATOM 1401 C C . ALA A 1 181 ? -9.152 -6.741 -9.237 1.00 98.50 181 ALA A C 1
ATOM 1403 O O . ALA A 1 181 ? -9.675 -5.642 -9.432 1.00 98.50 181 ALA A O 1
ATOM 1404 N N . ALA A 1 182 ? -8.693 -7.133 -8.054 1.00 98.81 182 ALA A N 1
ATOM 1405 C CA . ALA A 1 182 ? -8.654 -6.289 -6.871 1.00 98.81 182 ALA A CA 1
ATOM 1406 C C . ALA A 1 182 ? -7.206 -5.917 -6.554 1.00 98.81 182 ALA A C 1
ATOM 1408 O O . ALA A 1 182 ? -6.304 -6.736 -6.744 1.00 98.81 182 ALA A O 1
ATOM 1409 N N . THR A 1 183 ? -6.979 -4.696 -6.071 1.00 98.81 183 THR A N 1
ATOM 1410 C CA . THR A 1 183 ? -5.664 -4.253 -5.607 1.00 98.81 183 THR A CA 1
ATOM 1411 C C . THR A 1 183 ? -5.763 -3.337 -4.397 1.00 98.81 183 THR A C 1
ATOM 1413 O O . THR A 1 183 ? -6.679 -2.520 -4.292 1.00 98.81 183 THR A O 1
ATOM 1416 N N . ALA A 1 184 ? -4.804 -3.490 -3.491 1.00 98.88 184 ALA A N 1
ATOM 1417 C CA . ALA A 1 184 ? -4.699 -2.742 -2.250 1.00 98.88 184 ALA A CA 1
ATOM 1418 C C . ALA A 1 184 ? -3.231 -2.441 -1.917 1.00 98.88 184 ALA A C 1
ATOM 1420 O O . 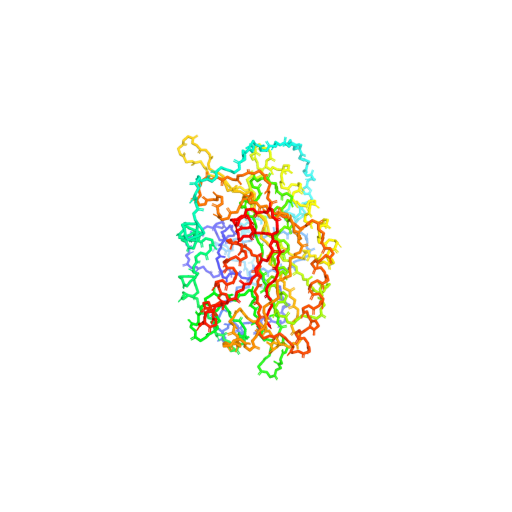ALA A 1 184 ? -2.311 -3.056 -2.470 1.00 98.88 184 ALA A O 1
ATOM 1421 N N . LEU A 1 185 ? -3.020 -1.481 -1.018 1.00 98.75 185 LEU A N 1
ATOM 1422 C CA . LEU A 1 185 ? -1.700 -1.021 -0.594 1.00 98.75 185 LEU A CA 1
ATOM 1423 C C . LEU A 1 185 ? -1.510 -1.208 0.912 1.00 98.75 185 LEU A C 1
ATOM 1425 O O . LEU A 1 185 ? -2.480 -1.173 1.663 1.00 98.75 185 LEU A O 1
ATOM 1429 N N . GLY A 1 186 ? -0.256 -1.366 1.328 1.00 98.75 186 GLY A N 1
ATOM 1430 C CA . GLY A 1 186 ? 0.150 -1.309 2.731 1.00 98.75 186 GLY A CA 1
ATOM 1431 C C . GLY A 1 186 ? 1.575 -0.782 2.884 1.00 98.75 186 GLY A C 1
ATOM 1432 O O . GLY A 1 186 ? 2.452 -1.087 2.062 1.00 98.75 186 GLY A O 1
ATOM 1433 N N . GLU A 1 187 ? 1.801 0.046 3.903 1.00 98.56 187 GLU A N 1
ATOM 1434 C CA . GLU A 1 187 ? 3.056 0.765 4.131 1.00 98.56 187 GLU A CA 1
ATOM 1435 C C . GLU A 1 187 ? 3.154 1.314 5.561 1.00 98.56 187 GLU A C 1
ATOM 1437 O O . GLU A 1 187 ? 2.220 1.905 6.076 1.00 98.56 187 GLU A O 1
ATOM 1442 N N . GLN A 1 188 ? 4.300 1.135 6.233 1.00 98.00 188 GLN A N 1
ATOM 1443 C CA . GLN A 1 188 ? 4.453 1.543 7.644 1.00 98.00 188 GLN A CA 1
ATOM 1444 C C . GLN A 1 188 ? 5.799 2.235 7.947 1.00 98.00 188 GLN A C 1
ATOM 1446 O O . GLN A 1 188 ? 6.573 1.797 8.808 1.00 98.00 188 GLN A O 1
ATOM 1451 N N . PRO A 1 189 ? 6.127 3.342 7.258 1.00 97.31 189 PRO A N 1
ATOM 1452 C CA . PRO A 1 189 ? 7.452 3.958 7.270 1.00 97.31 189 PRO A CA 1
ATOM 1453 C C . PRO A 1 189 ? 7.826 4.544 8.633 1.00 97.31 189 PRO A C 1
ATOM 1455 O O . PRO A 1 189 ? 8.980 4.451 9.049 1.00 97.31 189 PRO A O 1
ATOM 1458 N N . VAL A 1 190 ? 6.868 5.112 9.376 1.00 97.50 190 VAL A N 1
ATOM 1459 C CA . VAL A 1 190 ? 7.143 5.682 10.708 1.00 97.50 190 VAL A CA 1
ATOM 1460 C C . VAL A 1 190 ? 7.573 4.587 11.685 1.00 97.50 190 VAL A C 1
ATOM 1462 O O . VAL A 1 190 ? 8.538 4.771 12.428 1.00 97.50 190 VAL A O 1
ATOM 1465 N N . LYS A 1 191 ? 6.935 3.410 11.631 1.00 97.81 191 LYS A N 1
ATOM 1466 C CA . LYS A 1 191 ? 7.284 2.263 12.481 1.00 97.81 191 LYS A CA 1
ATOM 1467 C C . LYS A 1 191 ? 8.668 1.714 12.126 1.00 97.81 191 LYS A C 1
ATOM 1469 O O . LYS A 1 191 ? 9.346 1.188 13.004 1.00 97.81 191 LYS A O 1
ATOM 1474 N N . SER A 1 192 ? 9.162 1.933 10.901 1.00 97.12 192 SER A N 1
ATOM 1475 C CA . SER A 1 192 ? 10.524 1.531 10.520 1.00 97.12 192 SER A CA 1
ATOM 1476 C C . SER A 1 192 ? 11.609 2.317 11.259 1.00 97.12 192 SER A C 1
ATOM 1478 O O . SER A 1 192 ? 12.752 1.859 11.307 1.00 97.12 192 SER A O 1
ATOM 1480 N N . LEU A 1 193 ? 11.288 3.486 11.826 1.00 96.75 193 LEU A N 1
ATOM 1481 C CA . LEU A 1 193 ? 12.211 4.225 12.693 1.00 96.75 193 LEU A CA 1
ATOM 1482 C C . LEU A 1 193 ? 12.393 3.543 14.061 1.00 96.75 193 LEU A C 1
ATOM 1484 O O . LEU A 1 193 ? 13.401 3.790 14.723 1.00 96.75 193 LEU A O 1
ATOM 1488 N N . LEU A 1 194 ? 11.433 2.704 14.469 1.00 97.31 194 LEU A N 1
ATOM 1489 C CA . LEU A 1 194 ? 11.475 1.889 15.686 1.00 97.31 194 LEU A CA 1
ATOM 1490 C C . LEU A 1 194 ? 12.067 0.510 15.409 1.00 97.31 194 LEU A C 1
ATOM 1492 O O . LEU A 1 194 ? 13.063 0.126 16.019 1.00 97.31 194 LEU A O 1
ATOM 1496 N N . ASP A 1 195 ? 11.464 -0.222 14.473 1.00 97.50 195 ASP A N 1
ATOM 1497 C CA . ASP A 1 195 ? 11.939 -1.531 14.045 1.00 97.50 195 ASP A CA 1
ATOM 1498 C C . ASP A 1 195 ? 11.608 -1.755 12.553 1.00 97.50 195 ASP A C 1
ATOM 1500 O O . ASP A 1 195 ? 10.433 -1.868 12.184 1.00 97.50 195 ASP A O 1
ATOM 1504 N N . PRO A 1 196 ? 12.622 -1.857 11.672 1.00 97.75 196 PRO A N 1
ATOM 1505 C CA . PRO A 1 196 ? 12.413 -2.092 10.242 1.00 97.75 196 PRO A CA 1
ATOM 1506 C C . PRO A 1 196 ? 11.733 -3.442 9.949 1.00 97.75 196 PRO A C 1
ATOM 1508 O O . PRO A 1 196 ? 11.029 -3.573 8.949 1.00 97.75 196 PRO A O 1
ATOM 1511 N N . LYS A 1 197 ? 11.891 -4.441 10.827 1.00 98.31 197 LYS A N 1
ATOM 1512 C CA . LYS A 1 197 ? 11.254 -5.758 10.689 1.00 98.31 197 LYS A CA 1
ATOM 1513 C C . LYS A 1 197 ? 9.750 -5.671 10.928 1.00 98.31 197 LYS A C 1
ATOM 1515 O O . LYS A 1 197 ? 8.984 -6.295 10.200 1.00 98.31 197 LYS A O 1
ATOM 1520 N N . VAL A 1 198 ? 9.347 -4.902 11.939 1.00 97.94 198 VAL A N 1
ATOM 1521 C CA . VAL A 1 198 ? 7.936 -4.661 12.274 1.00 97.94 198 VAL A CA 1
ATOM 1522 C C . VAL A 1 198 ? 7.252 -3.917 11.134 1.00 97.94 198 VAL A C 1
ATOM 1524 O O . VAL A 1 198 ? 6.225 -4.364 10.638 1.00 97.94 198 VAL A O 1
ATOM 1527 N N . ALA A 1 199 ? 7.866 -2.836 10.647 1.00 98.31 199 ALA A N 1
ATOM 1528 C CA . ALA A 1 199 ? 7.339 -2.082 9.512 1.00 98.31 199 ALA A CA 1
ATOM 1529 C C . ALA A 1 199 ? 7.144 -2.953 8.266 1.00 98.31 199 ALA A C 1
ATOM 1531 O O . ALA A 1 199 ? 6.124 -2.847 7.592 1.00 98.31 199 ALA A O 1
ATOM 1532 N N . ALA A 1 200 ? 8.092 -3.852 7.982 1.00 98.62 200 ALA A N 1
ATOM 1533 C CA . ALA A 1 200 ? 7.970 -4.778 6.865 1.00 98.62 200 ALA A CA 1
ATOM 1534 C C . ALA A 1 200 ? 6.809 -5.770 7.040 1.00 98.62 200 ALA A C 1
ATOM 1536 O O . ALA A 1 200 ? 6.086 -6.035 6.081 1.00 98.62 200 ALA A O 1
ATOM 1537 N N . ARG A 1 201 ? 6.600 -6.296 8.257 1.00 98.75 201 ARG A N 1
ATOM 1538 C CA . ARG A 1 201 ? 5.459 -7.176 8.555 1.00 98.75 201 ARG A CA 1
ATOM 1539 C C . ARG A 1 201 ? 4.129 -6.459 8.412 1.00 98.75 201 ARG A C 1
ATOM 1541 O O . ARG A 1 201 ? 3.232 -6.978 7.753 1.00 98.75 201 ARG A O 1
ATOM 1548 N N . LEU A 1 202 ? 4.023 -5.273 8.998 1.00 98.81 202 LEU A N 1
ATOM 1549 C CA . LEU A 1 202 ? 2.796 -4.498 8.957 1.00 98.81 202 LEU A CA 1
ATOM 1550 C C . LEU A 1 202 ? 2.466 -4.003 7.545 1.00 98.81 202 LEU A C 1
ATOM 1552 O O . LEU A 1 202 ? 1.302 -4.033 7.184 1.00 98.81 202 LEU A O 1
ATOM 1556 N N . ALA A 1 203 ? 3.451 -3.644 6.714 1.00 98.88 203 ALA A N 1
ATOM 1557 C CA . ALA A 1 203 ? 3.191 -3.278 5.317 1.00 98.88 203 ALA A CA 1
ATOM 1558 C C . ALA A 1 203 ? 2.534 -4.429 4.528 1.00 98.88 203 ALA A C 1
ATOM 1560 O O . ALA A 1 203 ? 1.655 -4.201 3.700 1.00 98.88 203 ALA A O 1
ATOM 1561 N N . VAL A 1 204 ? 2.927 -5.682 4.798 1.00 98.88 204 VAL A N 1
ATOM 1562 C CA . VAL A 1 204 ? 2.257 -6.865 4.229 1.00 98.88 204 VAL A CA 1
ATOM 1563 C C . VAL A 1 204 ? 0.875 -7.062 4.847 1.00 98.88 204 VAL A C 1
ATOM 1565 O O . VAL A 1 204 ? -0.072 -7.355 4.122 1.00 98.88 204 VAL A O 1
ATOM 1568 N N . ALA A 1 205 ? 0.760 -6.913 6.169 1.00 98.81 205 ALA A N 1
ATOM 1569 C CA . ALA A 1 205 ? -0.499 -7.085 6.885 1.00 98.81 205 ALA A CA 1
ATOM 1570 C C . ALA A 1 205 ? -1.567 -6.102 6.388 1.00 98.81 205 ALA A C 1
ATOM 1572 O O . ALA A 1 205 ? -2.640 -6.542 5.998 1.00 98.81 205 ALA A O 1
ATOM 1573 N N . GLU A 1 206 ? -1.230 -4.816 6.323 1.00 98.94 206 GLU A N 1
ATOM 1574 C CA . GLU A 1 206 ? -2.101 -3.723 5.889 1.00 98.94 206 GLU A CA 1
ATOM 1575 C C . GLU A 1 206 ? -2.563 -3.894 4.438 1.00 98.94 206 GLU A C 1
ATOM 1577 O O . GLU A 1 206 ? -3.743 -3.760 4.126 1.00 98.94 206 GLU A O 1
ATOM 1582 N N . ALA A 1 207 ? -1.662 -4.300 3.537 1.00 98.94 207 ALA A N 1
ATOM 1583 C CA . ALA A 1 207 ? -2.049 -4.575 2.156 1.00 98.94 207 ALA A CA 1
ATOM 1584 C C . ALA A 1 207 ? -3.116 -5.679 2.065 1.00 98.94 207 ALA A C 1
ATOM 1586 O O . ALA A 1 207 ? -3.979 -5.636 1.189 1.00 98.94 207 ALA A O 1
ATOM 1587 N N . LEU A 1 208 ? -3.073 -6.666 2.965 1.00 98.88 208 LEU A N 1
ATOM 1588 C CA . LEU A 1 208 ? -4.040 -7.760 3.012 1.00 98.88 208 LEU A CA 1
ATOM 1589 C C . LEU A 1 208 ? -5.309 -7.406 3.793 1.00 98.88 208 LEU A C 1
ATOM 1591 O O . LEU A 1 208 ? -6.379 -7.856 3.385 1.00 98.88 208 LEU A O 1
ATOM 1595 N N . THR A 1 209 ? -5.225 -6.618 4.869 1.00 98.88 209 THR A N 1
ATOM 1596 C CA . THR A 1 209 ? -6.410 -6.118 5.586 1.00 98.88 209 THR A CA 1
ATOM 1597 C C . THR A 1 209 ? -7.203 -5.139 4.736 1.00 98.88 209 THR A C 1
ATOM 1599 O O . THR A 1 209 ? -8.424 -5.164 4.802 1.00 98.88 209 THR A O 1
ATOM 1602 N N . ASN A 1 210 ? -6.548 -4.394 3.846 1.00 98.94 210 ASN A N 1
ATOM 1603 C CA . ASN A 1 210 ? -7.229 -3.609 2.826 1.00 98.94 210 ASN A CA 1
ATOM 1604 C C . ASN A 1 210 ? -7.841 -4.488 1.720 1.00 98.94 210 ASN A C 1
ATOM 1606 O O . ASN A 1 210 ? -9.010 -4.337 1.365 1.00 98.94 210 ASN A O 1
ATOM 1610 N N . LEU A 1 211 ? -7.081 -5.454 1.182 1.00 98.94 211 LEU A N 1
ATOM 1611 C CA . LEU A 1 211 ? -7.543 -6.320 0.085 1.00 98.94 211 LEU A CA 1
ATOM 1612 C C . LEU A 1 211 ? -8.757 -7.185 0.465 1.00 98.94 211 LEU A C 1
ATOM 1614 O O . LEU A 1 211 ? -9.561 -7.521 -0.406 1.00 98.94 211 LEU A O 1
ATOM 1618 N N . VAL A 1 212 ? -8.887 -7.555 1.744 1.00 98.81 212 VAL A N 1
ATOM 1619 C CA . VAL A 1 212 ? -9.874 -8.531 2.240 1.00 98.81 212 VAL A CA 1
ATOM 1620 C C . VAL A 1 212 ? -11.327 -8.163 1.930 1.00 98.81 212 VAL A C 1
ATOM 1622 O O . VAL A 1 212 ? -12.178 -9.050 1.912 1.00 98.81 212 VAL A O 1
ATOM 1625 N N . PHE A 1 213 ? -11.617 -6.885 1.680 1.00 98.81 213 PHE A N 1
ATOM 1626 C CA . PHE A 1 213 ? -12.962 -6.384 1.402 1.00 98.81 213 PHE A CA 1
ATOM 1627 C C . PHE A 1 213 ? -13.415 -6.581 -0.051 1.00 98.81 213 PHE A C 1
ATOM 1629 O O . PHE A 1 213 ? -14.576 -6.331 -0.375 1.00 98.81 213 PHE A O 1
ATOM 1636 N N . ALA A 1 214 ? -12.545 -7.086 -0.929 1.00 98.81 214 ALA A N 1
ATOM 1637 C CA . ALA A 1 214 ? -12.936 -7.642 -2.220 1.00 98.81 214 ALA A CA 1
ATOM 1638 C C . ALA A 1 214 ? -12.906 -9.173 -2.162 1.00 98.81 214 ALA A C 1
ATOM 1640 O O . ALA A 1 214 ? -11.971 -9.763 -1.621 1.00 98.81 214 ALA A O 1
ATOM 1641 N N . LEU A 1 215 ? -13.904 -9.833 -2.757 1.00 98.62 215 LEU A N 1
ATOM 1642 C CA . LEU A 1 215 ? -13.848 -11.282 -2.935 1.00 98.62 215 LEU A CA 1
ATOM 1643 C C . LEU A 1 215 ? -12.700 -11.606 -3.897 1.00 98.62 215 LEU A C 1
ATOM 1645 O O . LEU A 1 215 ? -12.659 -11.075 -5.005 1.00 98.62 215 LEU A O 1
ATOM 1649 N N . VAL A 1 216 ? -11.786 -12.475 -3.489 1.00 98.62 216 VAL A N 1
ATOM 1650 C CA . VAL A 1 216 ? -10.666 -12.961 -4.298 1.00 98.62 216 VAL A CA 1
ATOM 1651 C C . VAL A 1 216 ? -10.749 -14.477 -4.449 1.00 98.62 216 VAL A C 1
ATOM 1653 O O . VAL A 1 216 ? -11.517 -15.146 -3.759 1.00 98.62 216 VAL A O 1
ATOM 1656 N N . THR A 1 217 ? -9.992 -15.040 -5.387 1.00 97.81 217 THR A N 1
ATOM 1657 C CA . THR A 1 217 ? -10.031 -16.485 -5.663 1.00 97.81 217 THR A CA 1
ATOM 1658 C C . THR A 1 217 ? -9.528 -17.335 -4.492 1.00 97.81 217 THR A C 1
ATOM 1660 O O . THR A 1 217 ? -10.179 -18.315 -4.132 1.00 97.81 217 THR A O 1
ATOM 1663 N N . ASP A 1 218 ? -8.406 -16.953 -3.881 1.00 97.94 218 ASP A N 1
ATOM 1664 C CA . ASP A 1 218 ? -7.814 -17.556 -2.678 1.00 97.94 218 ASP A CA 1
ATOM 1665 C C . ASP A 1 218 ? -6.727 -16.604 -2.142 1.00 97.94 218 ASP A C 1
ATOM 1667 O O . ASP A 1 218 ? -6.123 -15.855 -2.913 1.00 97.94 218 ASP A O 1
ATOM 1671 N N . LEU A 1 219 ? -6.410 -16.649 -0.843 1.00 98.31 219 LEU A N 1
ATOM 1672 C CA . LEU A 1 219 ? -5.285 -15.880 -0.287 1.00 98.31 219 LEU A CA 1
ATOM 1673 C C . LEU A 1 219 ? -3.955 -16.233 -0.982 1.00 98.31 219 LEU A C 1
ATOM 1675 O O . LEU A 1 219 ? -3.128 -15.361 -1.223 1.00 98.31 219 LEU A O 1
ATOM 1679 N N . ARG A 1 220 ? -3.754 -17.498 -1.366 1.00 97.12 220 ARG A N 1
ATOM 1680 C CA . ARG A 1 220 ? -2.529 -17.976 -2.037 1.00 97.12 220 ARG A CA 1
ATOM 1681 C C . ARG A 1 220 ? -2.386 -17.470 -3.474 1.00 97.12 220 ARG A C 1
ATOM 1683 O O . ARG A 1 220 ? -1.279 -17.459 -4.028 1.00 97.12 220 ARG A O 1
ATOM 1690 N N . ASP A 1 221 ? -3.488 -17.029 -4.071 1.00 97.75 221 ASP A N 1
ATOM 1691 C CA . ASP A 1 221 ? -3.488 -16.427 -5.402 1.00 97.75 221 ASP A CA 1
ATOM 1692 C C . ASP A 1 221 ? -3.062 -14.958 -5.359 1.00 97.75 221 ASP A C 1
ATOM 1694 O O . ASP A 1 221 ? -2.667 -14.414 -6.390 1.00 97.75 221 ASP A O 1
ATOM 1698 N N . VAL A 1 222 ? -3.047 -14.334 -4.175 1.00 98.56 222 VAL A N 1
ATOM 1699 C CA . VAL A 1 222 ? -2.540 -12.972 -4.000 1.00 98.56 222 VAL A CA 1
ATOM 1700 C C . VAL A 1 222 ? -1.061 -12.916 -4.379 1.00 98.56 222 VAL A C 1
ATOM 1702 O O . VAL A 1 222 ? -0.241 -13.764 -3.992 1.00 98.56 222 VAL A O 1
ATOM 1705 N N . LYS A 1 223 ? -0.719 -11.906 -5.173 1.00 98.00 223 LYS A N 1
ATOM 1706 C CA . LYS A 1 223 ? 0.647 -11.557 -5.558 1.00 98.00 223 LYS A CA 1
ATOM 1707 C C . LYS A 1 223 ? 0.911 -10.110 -5.189 1.00 98.00 223 LYS A C 1
ATOM 1709 O O . LYS A 1 223 ? -0.022 -9.321 -5.034 1.00 98.00 223 LYS A O 1
ATOM 1714 N N . CYS A 1 224 ? 2.183 -9.783 -5.011 1.00 98.25 224 CYS A N 1
ATOM 1715 C CA . CYS A 1 224 ? 2.588 -8.479 -4.523 1.00 98.25 224 CYS A CA 1
ATOM 1716 C C . CYS A 1 224 ? 3.700 -7.874 -5.378 1.00 98.25 224 CYS A C 1
ATOM 1718 O O . CYS A 1 224 ? 4.671 -8.546 -5.727 1.00 98.25 224 CYS A O 1
ATOM 1720 N N . SER A 1 225 ? 3.631 -6.561 -5.584 1.00 98.50 225 SER A N 1
ATOM 1721 C CA . SER A 1 225 ? 4.806 -5.763 -5.921 1.00 98.50 225 SER A CA 1
ATOM 1722 C C . SER A 1 225 ? 5.430 -5.202 -4.645 1.00 98.50 225 SER A C 1
ATOM 1724 O O . SER A 1 225 ? 4.762 -4.485 -3.900 1.00 98.50 225 SER A O 1
ATOM 1726 N N . GLY A 1 226 ? 6.714 -5.481 -4.411 1.00 98.25 226 GLY A N 1
ATOM 1727 C CA . GLY A 1 226 ? 7.477 -4.922 -3.291 1.00 98.25 226 GLY A CA 1
ATOM 1728 C C . GLY A 1 226 ? 8.343 -3.740 -3.726 1.00 98.25 226 GLY A C 1
ATOM 1729 O O . GLY A 1 226 ? 9.271 -3.915 -4.516 1.00 98.25 226 GLY A O 1
ATOM 1730 N N . ASN A 1 227 ? 8.061 -2.540 -3.217 1.00 98.62 227 ASN A N 1
ATOM 1731 C CA . ASN A 1 227 ? 8.818 -1.331 -3.549 1.00 98.62 227 ASN A CA 1
ATOM 1732 C C . ASN A 1 227 ? 9.610 -0.825 -2.337 1.00 98.62 227 ASN A C 1
ATOM 1734 O O . ASN A 1 227 ? 9.030 -0.511 -1.298 1.00 98.62 227 ASN A O 1
ATOM 1738 N N . TRP A 1 228 ? 10.933 -0.745 -2.482 1.00 98.44 228 TRP A N 1
ATOM 1739 C CA . TRP A 1 228 ? 11.872 -0.471 -1.393 1.00 98.44 228 TRP A CA 1
ATOM 1740 C C . TRP A 1 228 ? 12.487 0.920 -1.522 1.00 98.44 228 TRP A C 1
ATOM 1742 O O . TRP A 1 228 ? 13.298 1.169 -2.412 1.00 98.44 228 TRP A O 1
ATOM 1752 N N . MET A 1 229 ? 12.172 1.819 -0.597 1.00 98.44 229 MET A N 1
ATOM 1753 C CA . MET A 1 229 ? 12.770 3.148 -0.505 1.00 98.44 229 MET A CA 1
ATOM 1754 C C . MET A 1 229 ? 13.656 3.195 0.734 1.00 98.44 229 MET A C 1
ATOM 1756 O O . MET A 1 229 ? 13.172 3.118 1.861 1.00 98.44 229 MET A O 1
ATOM 1760 N N . TRP A 1 230 ? 14.968 3.313 0.539 1.00 97.75 230 TRP A N 1
ATOM 1761 C CA . TRP A 1 230 ? 15.919 3.240 1.643 1.00 97.75 230 TRP A CA 1
ATOM 1762 C C . TRP A 1 230 ? 17.119 4.162 1.447 1.00 97.75 230 TRP A C 1
ATOM 1764 O O . TRP A 1 230 ? 17.569 4.404 0.333 1.00 97.75 230 TRP A O 1
ATOM 1774 N N . ALA A 1 231 ? 17.704 4.655 2.535 1.00 97.00 231 ALA A N 1
ATOM 1775 C CA . ALA A 1 231 ? 18.991 5.349 2.508 1.00 97.00 231 ALA A CA 1
ATOM 1776 C C . ALA A 1 231 ? 20.151 4.367 2.765 1.00 97.00 231 ALA A C 1
ATOM 1778 O O . ALA A 1 231 ? 20.973 4.585 3.652 1.00 97.00 231 ALA A O 1
ATOM 1779 N N . ALA A 1 232 ? 20.215 3.263 2.009 1.00 95.62 232 ALA A N 1
ATOM 1780 C CA . ALA A 1 232 ? 20.988 2.056 2.349 1.00 95.62 232 ALA A CA 1
ATOM 1781 C C . ALA A 1 232 ? 22.504 2.267 2.542 1.00 95.62 232 ALA A C 1
ATOM 1783 O O . ALA A 1 232 ? 23.173 1.455 3.179 1.00 95.62 232 ALA A O 1
ATOM 1784 N N . LYS A 1 233 ? 23.061 3.356 1.996 1.00 93.38 233 LYS A N 1
ATOM 1785 C CA . LYS A 1 233 ? 24.483 3.715 2.138 1.00 93.38 233 LYS A CA 1
ATOM 1786 C C . LYS A 1 233 ? 24.811 4.437 3.452 1.00 93.38 233 LYS A C 1
ATOM 1788 O O . LYS A 1 233 ? 25.989 4.614 3.751 1.00 93.38 233 LYS A O 1
ATOM 1793 N N . LEU A 1 234 ? 23.810 4.890 4.210 1.00 95.06 234 LEU A N 1
ATOM 1794 C CA . LEU A 1 234 ? 24.029 5.526 5.509 1.00 95.06 234 LEU A CA 1
ATOM 1795 C C . LEU A 1 234 ? 24.306 4.477 6.604 1.00 95.06 234 LEU A C 1
ATOM 1797 O O . LEU A 1 234 ? 23.875 3.328 6.482 1.00 95.06 234 LEU A O 1
ATOM 1801 N N . PRO A 1 235 ? 25.015 4.844 7.689 1.00 94.81 235 PRO A N 1
ATOM 1802 C CA . PRO A 1 235 ? 25.349 3.906 8.759 1.00 94.81 235 PRO A CA 1
ATOM 1803 C C . PRO A 1 235 ? 24.109 3.243 9.374 1.00 94.81 235 PRO A C 1
ATOM 1805 O O . PRO A 1 235 ? 23.199 3.939 9.816 1.00 94.81 235 PRO A O 1
ATOM 1808 N N . GLY A 1 236 ? 24.098 1.909 9.444 1.00 95.94 236 GLY A N 1
ATOM 1809 C CA . GLY A 1 236 ? 22.983 1.116 9.981 1.00 95.94 236 GLY A CA 1
ATOM 1810 C C . GLY A 1 236 ? 21.923 0.726 8.948 1.00 95.94 236 GLY A C 1
ATOM 1811 O O . GLY A 1 236 ? 21.335 -0.347 9.049 1.00 95.94 236 GLY A O 1
ATOM 1812 N N . GLU A 1 237 ? 21.729 1.542 7.913 1.00 96.69 237 GLU A N 1
ATOM 1813 C CA . GLU A 1 237 ? 20.567 1.444 7.026 1.00 96.69 237 GLU A CA 1
ATOM 1814 C C . GLU A 1 237 ? 20.589 0.231 6.104 1.00 96.69 237 GLU A C 1
ATOM 1816 O O . GLU A 1 237 ? 19.565 -0.415 5.918 1.00 96.69 237 GLU A O 1
ATOM 1821 N N . GLY A 1 238 ? 21.751 -0.136 5.562 1.00 97.00 238 GLY A N 1
ATOM 1822 C CA . GLY A 1 238 ? 21.853 -1.356 4.762 1.00 97.00 238 GLY A CA 1
ATOM 1823 C C . GLY A 1 238 ? 21.520 -2.618 5.569 1.00 97.00 238 GLY A C 1
ATOM 1824 O O . GLY A 1 238 ? 20.879 -3.522 5.043 1.00 97.00 238 GLY A O 1
ATOM 1825 N N . ALA A 1 239 ? 21.910 -2.673 6.851 1.00 97.75 239 ALA A N 1
ATOM 1826 C CA . ALA A 1 239 ? 21.562 -3.793 7.729 1.00 97.75 239 ALA A CA 1
ATOM 1827 C C . ALA A 1 239 ? 20.065 -3.793 8.073 1.00 97.75 239 ALA A C 1
ATOM 1829 O O . ALA A 1 239 ? 19.441 -4.847 8.062 1.00 97.75 239 ALA A O 1
ATOM 1830 N N . ALA A 1 240 ? 19.486 -2.613 8.314 1.00 97.94 240 ALA A N 1
ATOM 1831 C CA . ALA A 1 240 ? 18.056 -2.450 8.560 1.00 97.94 240 ALA A CA 1
ATOM 1832 C C . ALA A 1 240 ? 17.202 -2.901 7.359 1.00 97.94 240 ALA A C 1
ATOM 1834 O O . ALA A 1 240 ? 16.205 -3.591 7.549 1.00 97.94 240 ALA A O 1
ATOM 1835 N N . LEU A 1 241 ? 17.630 -2.581 6.131 1.00 98.12 241 LEU A N 1
ATOM 1836 C CA . LEU A 1 241 ? 17.003 -3.066 4.898 1.00 98.12 241 LEU A CA 1
ATOM 1837 C C . LEU A 1 241 ? 17.055 -4.598 4.793 1.00 98.12 241 LEU A C 1
ATOM 1839 O O . LEU A 1 241 ? 16.063 -5.223 4.423 1.00 98.12 241 LEU A O 1
ATOM 1843 N N . ALA A 1 242 ? 18.199 -5.209 5.118 1.00 97.81 242 ALA A N 1
ATOM 1844 C CA . ALA A 1 242 ? 18.335 -6.665 5.117 1.00 97.81 242 ALA A CA 1
ATOM 1845 C C . ALA A 1 242 ? 17.411 -7.321 6.159 1.00 97.81 242 ALA A C 1
ATOM 1847 O O . ALA A 1 242 ? 16.678 -8.246 5.817 1.00 97.81 242 ALA A O 1
ATOM 1848 N N . ASP A 1 243 ? 17.373 -6.787 7.384 1.00 98.25 243 ASP A N 1
ATOM 1849 C CA . ASP A 1 243 ? 16.492 -7.270 8.453 1.00 98.25 243 ASP A CA 1
ATOM 1850 C C . ASP A 1 243 ? 15.001 -7.133 8.054 1.00 98.25 243 ASP A C 1
ATOM 1852 O O . ASP A 1 243 ? 14.216 -8.060 8.260 1.00 98.25 243 ASP A O 1
ATOM 1856 N N . ALA A 1 244 ? 14.604 -6.016 7.427 1.00 98.50 244 ALA A N 1
ATOM 1857 C CA . ALA A 1 244 ? 13.256 -5.825 6.878 1.00 98.50 244 ALA A CA 1
ATOM 1858 C C . ALA A 1 244 ? 12.911 -6.859 5.795 1.00 98.50 244 ALA A C 1
ATOM 1860 O O . ALA A 1 244 ? 11.815 -7.417 5.800 1.00 98.50 244 ALA A O 1
ATOM 1861 N N . CYS A 1 245 ? 13.845 -7.139 4.882 1.00 98.12 245 CYS A N 1
ATOM 1862 C CA . CYS A 1 245 ? 13.673 -8.145 3.835 1.00 98.12 245 CYS A CA 1
ATOM 1863 C C . CYS A 1 245 ? 13.489 -9.551 4.420 1.00 98.12 245 CYS A C 1
ATOM 1865 O O . CYS A 1 245 ? 12.546 -10.248 4.048 1.00 98.12 245 CYS A O 1
ATOM 1867 N N . GLU A 1 246 ? 14.319 -9.946 5.388 1.00 98.50 246 GLU A N 1
ATOM 1868 C CA . GLU A 1 246 ? 14.183 -11.229 6.089 1.00 98.50 246 GLU A CA 1
ATOM 1869 C C . GLU A 1 246 ? 12.821 -11.351 6.792 1.00 98.50 246 GLU A C 1
ATOM 1871 O O . GLU A 1 246 ? 12.144 -12.374 6.669 1.00 98.50 246 GLU A O 1
ATOM 1876 N N . ALA A 1 247 ? 12.377 -10.291 7.477 1.00 98.62 247 ALA A N 1
ATOM 1877 C CA . ALA A 1 247 ? 11.076 -10.258 8.141 1.00 98.62 247 ALA A CA 1
ATOM 1878 C C . ALA A 1 247 ? 9.898 -10.328 7.157 1.00 98.62 247 ALA A C 1
ATOM 1880 O O . ALA A 1 247 ? 8.933 -11.049 7.418 1.00 98.62 247 ALA A O 1
ATOM 1881 N N . MET A 1 248 ? 9.988 -9.623 6.023 1.00 98.56 248 MET A N 1
ATOM 1882 C CA . MET A 1 248 ? 8.991 -9.679 4.952 1.00 98.56 248 MET A CA 1
ATOM 1883 C C . MET A 1 248 ? 8.880 -11.100 4.389 1.00 98.56 248 MET A C 1
ATOM 1885 O O . MET A 1 248 ? 7.781 -11.632 4.269 1.00 98.56 248 MET A O 1
ATOM 1889 N N . VAL A 1 249 ? 10.010 -11.743 4.080 1.00 98.31 249 VAL A N 1
ATOM 1890 C CA . VAL A 1 249 ? 10.025 -13.118 3.557 1.00 98.31 249 VAL A CA 1
ATOM 1891 C C . VAL A 1 249 ? 9.396 -14.087 4.560 1.00 98.31 249 VAL A C 1
ATOM 1893 O O . VAL A 1 249 ? 8.579 -14.921 4.170 1.00 98.31 249 VAL A O 1
ATOM 1896 N N . ALA A 1 250 ? 9.728 -13.963 5.847 1.00 98.56 250 ALA A N 1
ATOM 1897 C CA . ALA A 1 250 ? 9.184 -14.827 6.890 1.00 98.56 250 ALA A CA 1
ATOM 1898 C C . ALA A 1 250 ? 7.660 -14.682 7.045 1.00 98.56 250 ALA A C 1
ATOM 1900 O O . ALA A 1 250 ? 6.955 -15.692 7.083 1.00 98.56 250 ALA A O 1
ATOM 1901 N N . VAL A 1 251 ? 7.134 -13.451 7.097 1.00 98.62 251 VAL A N 1
ATOM 1902 C CA . VAL A 1 251 ? 5.682 -13.241 7.235 1.00 98.62 251 VAL A CA 1
ATOM 1903 C C . VAL A 1 251 ? 4.932 -13.661 5.974 1.00 98.62 251 VAL A C 1
ATOM 1905 O O . VAL A 1 251 ? 3.902 -14.315 6.072 1.00 98.62 251 VAL A O 1
ATOM 1908 N N . MET A 1 252 ? 5.466 -13.376 4.784 1.00 98.44 252 MET A N 1
ATOM 1909 C CA . MET A 1 252 ? 4.849 -13.793 3.524 1.00 98.44 252 MET A CA 1
ATOM 1910 C C . MET A 1 252 ? 4.767 -15.317 3.413 1.00 98.44 252 MET A C 1
ATOM 1912 O O . MET A 1 252 ? 3.731 -15.844 3.009 1.00 98.44 252 MET A O 1
ATOM 1916 N N . ALA A 1 253 ? 5.809 -16.029 3.855 1.00 98.06 253 ALA A N 1
ATOM 1917 C CA . ALA A 1 253 ? 5.797 -17.486 3.928 1.00 98.06 253 ALA A CA 1
ATOM 1918 C C . ALA A 1 253 ? 4.716 -18.015 4.887 1.00 98.06 253 ALA A C 1
ATOM 1920 O O . ALA A 1 253 ? 4.030 -18.977 4.547 1.00 98.06 253 ALA A O 1
ATOM 1921 N N . ALA A 1 254 ? 4.532 -17.381 6.051 1.00 98.12 254 ALA A N 1
ATOM 1922 C CA . ALA A 1 254 ? 3.484 -17.753 7.005 1.00 98.12 254 ALA A CA 1
ATOM 1923 C C . ALA A 1 254 ? 2.066 -17.479 6.465 1.00 98.12 254 ALA A C 1
ATOM 1925 O O . ALA A 1 254 ? 1.146 -18.257 6.711 1.00 98.12 254 ALA A O 1
ATOM 1926 N N . LEU A 1 255 ? 1.896 -16.394 5.706 1.00 98.31 255 LEU A N 1
ATOM 1927 C CA . LEU A 1 255 ? 0.617 -15.981 5.120 1.00 98.31 255 LEU A CA 1
ATOM 1928 C C . LEU A 1 255 ? 0.280 -16.722 3.813 1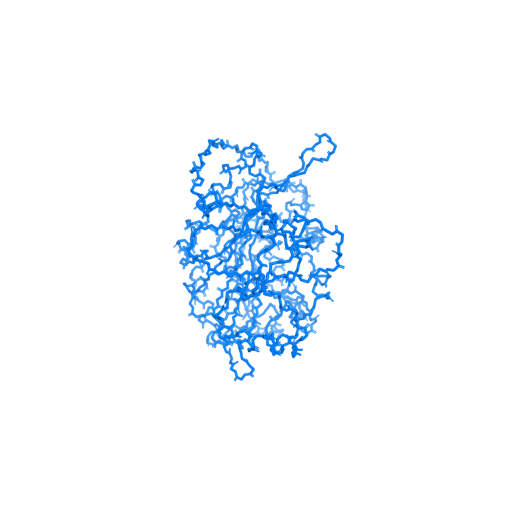.00 98.31 255 LEU A C 1
ATOM 1930 O O . LEU A 1 255 ? -0.882 -16.774 3.421 1.00 98.31 255 LEU A O 1
ATOM 1934 N N . GLY A 1 256 ? 1.278 -17.300 3.137 1.00 97.75 256 GLY A N 1
ATOM 1935 C CA . GLY A 1 256 ? 1.110 -17.978 1.849 1.00 97.75 256 GLY A CA 1
ATOM 1936 C C . GLY A 1 256 ? 1.035 -17.035 0.642 1.00 97.75 256 GLY A C 1
ATOM 1937 O O . GLY A 1 256 ? 0.533 -17.440 -0.404 1.00 97.75 256 GLY A O 1
ATOM 1938 N N . VAL A 1 257 ? 1.538 -15.804 0.771 1.00 97.88 257 VAL A N 1
ATOM 1939 C CA . VAL A 1 257 ? 1.597 -14.794 -0.304 1.00 97.88 257 VAL A CA 1
ATOM 1940 C C . VAL A 1 257 ? 3.042 -14.577 -0.758 1.00 97.88 257 VAL A C 1
ATOM 1942 O O . VAL A 1 257 ? 3.976 -14.990 -0.074 1.00 97.88 257 VAL A O 1
ATOM 1945 N N . ALA A 1 258 ? 3.260 -13.953 -1.917 1.00 95.81 258 ALA A N 1
ATOM 1946 C CA . ALA A 1 258 ? 4.614 -13.729 -2.426 1.00 95.81 258 ALA A CA 1
ATOM 1947 C C . ALA A 1 258 ? 4.738 -12.453 -3.260 1.00 95.81 258 ALA A C 1
ATOM 1949 O O . ALA A 1 258 ? 3.806 -12.060 -3.963 1.00 95.81 258 ALA A O 1
ATOM 1950 N N . VAL A 1 259 ? 5.936 -11.866 -3.226 1.00 96.88 259 VAL A N 1
ATOM 1951 C CA . VAL A 1 259 ? 6.358 -10.842 -4.184 1.00 96.88 259 VAL A CA 1
ATOM 1952 C C . VAL A 1 259 ? 6.745 -11.504 -5.506 1.00 96.88 259 VAL A C 1
ATOM 1954 O O . VAL A 1 259 ? 7.574 -12.413 -5.512 1.00 96.88 259 VAL A O 1
ATOM 1957 N N . ASP A 1 260 ? 6.189 -11.031 -6.619 1.00 96.00 260 ASP A N 1
ATOM 1958 C CA . ASP A 1 260 ? 6.542 -11.462 -7.982 1.00 96.00 260 ASP A CA 1
ATOM 1959 C C . ASP A 1 260 ? 7.040 -10.309 -8.877 1.00 96.00 260 ASP A C 1
ATOM 1961 O O . ASP A 1 260 ? 7.494 -10.537 -10.000 1.00 96.00 260 ASP A O 1
ATOM 1965 N N . GLY A 1 261 ? 7.045 -9.082 -8.356 1.00 95.56 261 GLY A N 1
ATOM 1966 C CA . GLY A 1 261 ? 7.603 -7.899 -9.002 1.00 95.56 261 GLY A CA 1
ATOM 1967 C C . GLY A 1 261 ? 8.015 -6.840 -7.984 1.00 95.56 261 GLY A C 1
ATOM 1968 O O . GLY A 1 261 ? 7.736 -6.946 -6.793 1.00 95.56 261 GLY A O 1
ATOM 1969 N N . GLY A 1 262 ? 8.715 -5.799 -8.420 1.00 95.75 262 GLY A N 1
ATOM 1970 C CA . GLY A 1 262 ? 9.121 -4.741 -7.503 1.00 95.75 262 GLY A CA 1
ATOM 1971 C C . GLY A 1 262 ? 10.237 -3.862 -8.028 1.00 95.75 262 GLY A C 1
ATOM 1972 O O . GLY A 1 262 ? 10.737 -4.049 -9.140 1.00 95.75 262 GLY A O 1
ATOM 1973 N N . LYS A 1 263 ? 10.627 -2.895 -7.200 1.00 97.50 263 LYS A N 1
ATOM 1974 C CA . LYS A 1 263 ? 11.707 -1.953 -7.488 1.00 97.50 263 LYS A CA 1
ATOM 1975 C C . LYS A 1 263 ? 12.370 -1.486 -6.198 1.00 97.50 263 LYS A C 1
ATOM 1977 O O . LYS A 1 263 ? 11.764 -1.511 -5.129 1.00 97.50 263 LYS A O 1
ATOM 1982 N N . ASP A 1 264 ? 13.602 -1.018 -6.309 1.00 97.31 264 ASP A N 1
ATOM 1983 C CA . ASP A 1 264 ? 14.326 -0.370 -5.226 1.00 97.31 264 ASP A CA 1
ATOM 1984 C C . ASP A 1 264 ? 14.780 1.055 -5.588 1.00 97.31 264 ASP A C 1
ATOM 1986 O O . ASP A 1 264 ? 15.026 1.400 -6.746 1.00 97.31 264 ASP A O 1
ATOM 1990 N N . SER A 1 265 ? 14.877 1.893 -4.558 1.00 97.06 265 SER A N 1
ATOM 1991 C CA . SER A 1 265 ? 15.480 3.222 -4.559 1.00 97.06 265 SER A CA 1
ATOM 1992 C C . SER A 1 265 ? 16.318 3.372 -3.288 1.00 97.06 265 SER A C 1
ATOM 1994 O O . SER A 1 265 ? 15.800 3.606 -2.196 1.00 97.06 265 SER A O 1
ATOM 1996 N N . LEU A 1 266 ? 17.636 3.199 -3.420 1.00 96.69 266 LEU A N 1
ATOM 1997 C CA . LEU A 1 266 ? 18.558 3.006 -2.287 1.00 96.69 266 LEU A CA 1
ATOM 1998 C C . LEU A 1 266 ? 19.341 4.266 -1.868 1.00 96.69 266 LEU A C 1
ATOM 2000 O O . LEU A 1 266 ? 20.334 4.186 -1.134 1.00 96.69 266 LEU A O 1
ATOM 2004 N N . SER A 1 267 ? 18.912 5.438 -2.336 1.00 96.19 267 SER A N 1
ATOM 2005 C CA . SER A 1 267 ? 19.541 6.735 -2.059 1.00 96.19 267 SER A CA 1
ATOM 2006 C C . SER A 1 267 ? 18.563 7.764 -1.487 1.00 96.19 267 SER A C 1
ATOM 2008 O O . SER A 1 267 ? 18.654 8.942 -1.820 1.00 96.19 267 SER A O 1
ATOM 2010 N N . MET A 1 268 ? 17.637 7.338 -0.623 1.00 97.19 268 MET A N 1
ATOM 2011 C CA . MET A 1 268 ? 16.586 8.189 -0.035 1.00 97.19 268 MET A CA 1
ATOM 2012 C C . MET A 1 268 ? 17.102 9.125 1.075 1.00 97.19 268 MET A C 1
ATOM 2014 O O . MET A 1 268 ? 16.609 9.137 2.204 1.00 97.19 268 MET A O 1
ATOM 2018 N N . ALA A 1 269 ? 18.131 9.906 0.758 1.00 96.69 269 ALA A N 1
ATOM 2019 C CA . ALA A 1 269 ? 18.708 10.921 1.624 1.00 96.69 269 ALA A CA 1
ATOM 2020 C C . ALA A 1 269 ? 19.149 12.139 0.809 1.00 96.69 269 ALA A C 1
ATOM 2022 O O . ALA A 1 269 ? 19.634 12.012 -0.315 1.00 96.69 269 ALA A O 1
ATOM 2023 N N . ALA A 1 270 ? 19.019 13.319 1.406 1.00 96.38 270 ALA A N 1
ATOM 2024 C CA . ALA A 1 270 ? 19.420 14.588 0.823 1.00 96.38 270 ALA A CA 1
ATOM 2025 C C . ALA A 1 270 ? 20.266 15.385 1.818 1.00 96.38 270 ALA A C 1
ATOM 2027 O O . ALA A 1 270 ? 20.031 15.361 3.028 1.00 96.38 270 ALA A O 1
ATOM 2028 N N . ARG A 1 271 ? 21.249 16.124 1.300 1.00 95.62 271 ARG A N 1
ATOM 2029 C CA . ARG A 1 271 ? 22.017 17.076 2.103 1.00 95.62 271 ARG A CA 1
ATOM 2030 C C . ARG A 1 271 ? 21.374 18.455 2.005 1.00 95.62 271 ARG A C 1
ATOM 2032 O O . ARG A 1 271 ? 21.277 19.005 0.912 1.00 95.62 271 ARG A O 1
ATOM 2039 N N . VAL A 1 272 ? 20.967 19.006 3.144 1.00 95.25 272 VAL A N 1
ATOM 2040 C CA . VAL A 1 272 ? 20.374 20.341 3.271 1.00 95.25 272 VAL A CA 1
ATOM 2041 C C . VAL A 1 272 ? 21.323 21.185 4.116 1.00 95.25 272 VAL A C 1
ATOM 2043 O O . VAL A 1 272 ? 21.447 20.990 5.322 1.00 95.25 272 VAL A O 1
ATOM 2046 N N . GLY A 1 273 ? 22.069 22.085 3.469 1.00 95.12 273 GLY A N 1
ATOM 2047 C CA . GLY A 1 273 ? 23.159 22.811 4.125 1.00 95.12 273 GLY A CA 1
ATOM 2048 C C . GLY A 1 273 ? 24.229 21.854 4.665 1.00 95.12 273 GLY A C 1
ATOM 2049 O O . GLY A 1 273 ? 24.863 21.122 3.901 1.00 95.12 273 GLY A O 1
ATOM 2050 N N . THR A 1 274 ? 24.431 21.862 5.983 1.00 95.44 274 THR A N 1
ATOM 2051 C CA . THR A 1 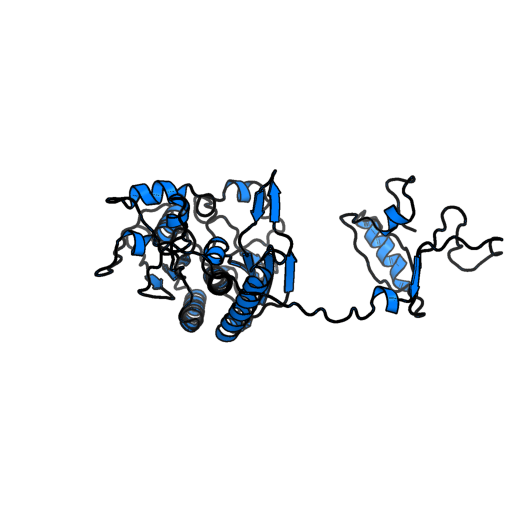274 ? 25.366 20.967 6.688 1.00 95.44 274 THR A CA 1
ATOM 2052 C C . THR A 1 274 ? 24.719 19.674 7.180 1.00 95.44 274 THR A C 1
ATOM 2054 O O . THR A 1 274 ? 25.433 18.769 7.608 1.00 95.44 274 THR A O 1
ATOM 2057 N N . GLU A 1 275 ? 23.392 19.570 7.130 1.00 96.06 275 GLU A N 1
ATOM 2058 C CA . GLU A 1 275 ? 22.647 18.440 7.675 1.00 96.06 275 GLU A CA 1
ATOM 2059 C C . GLU A 1 275 ? 22.307 17.414 6.593 1.00 96.06 275 GLU A C 1
ATOM 2061 O O . GLU A 1 275 ? 22.106 17.741 5.423 1.00 96.06 275 GLU A O 1
ATOM 2066 N N . THR A 1 276 ? 22.245 16.142 6.987 1.00 95.19 276 THR A N 1
ATOM 2067 C CA . THR A 1 276 ? 21.736 15.065 6.131 1.00 95.19 276 THR A CA 1
ATOM 2068 C C . THR A 1 276 ? 20.347 14.690 6.610 1.00 95.19 276 THR A C 1
ATOM 2070 O O . THR A 1 276 ? 20.191 14.150 7.704 1.00 95.19 276 THR A O 1
ATOM 2073 N N . VAL A 1 277 ? 19.348 14.958 5.777 1.00 95.12 277 VAL A N 1
ATOM 2074 C CA . VAL A 1 277 ? 17.965 14.543 6.000 1.00 95.12 277 VAL A CA 1
ATOM 2075 C C . VAL A 1 277 ? 17.754 13.230 5.258 1.00 95.12 277 VAL A C 1
ATOM 2077 O O . VAL A 1 277 ? 18.094 13.112 4.081 1.00 95.12 277 VAL A O 1
ATOM 2080 N N . ARG A 1 278 ? 17.209 12.224 5.940 1.00 94.62 278 ARG A N 1
ATOM 2081 C CA . ARG A 1 278 ? 16.910 10.913 5.356 1.00 94.62 278 ARG A CA 1
ATOM 2082 C C . ARG A 1 278 ? 15.442 10.574 5.541 1.00 94.62 278 ARG A C 1
ATOM 2084 O O . ARG A 1 278 ? 14.862 10.930 6.565 1.00 94.62 278 ARG A O 1
ATOM 2091 N N . ALA A 1 279 ? 14.874 9.870 4.572 1.00 95.44 279 ALA A N 1
ATOM 2092 C CA . ALA A 1 279 ? 13.571 9.251 4.753 1.00 95.44 279 ALA A CA 1
ATOM 2093 C C . ALA A 1 279 ? 13.693 8.042 5.704 1.00 95.44 279 ALA A C 1
ATOM 2095 O O . ALA A 1 279 ? 14.772 7.435 5.775 1.00 95.44 279 ALA A O 1
ATOM 2096 N N . PRO A 1 280 ? 12.619 7.669 6.419 1.00 96.00 280 PRO A N 1
ATOM 2097 C CA . PRO A 1 280 ? 12.530 6.347 7.022 1.00 96.00 280 PRO A CA 1
ATOM 2098 C C . PRO A 1 280 ? 12.719 5.255 5.966 1.00 96.00 280 PRO A C 1
ATOM 2100 O O . PRO A 1 280 ? 12.342 5.430 4.802 1.00 96.00 280 PRO A O 1
ATOM 2103 N N . GLY A 1 281 ? 13.274 4.117 6.377 1.00 97.12 281 GLY A N 1
ATOM 2104 C CA . GLY A 1 281 ? 13.200 2.912 5.562 1.00 97.12 281 GLY A CA 1
ATOM 2105 C C . GLY A 1 281 ? 11.738 2.584 5.275 1.00 97.12 281 GLY A C 1
ATOM 2106 O O . GLY A 1 281 ? 10.922 2.566 6.190 1.00 97.12 281 GLY A O 1
ATOM 2107 N N . SER A 1 282 ? 11.380 2.424 4.006 1.00 97.38 282 SER A N 1
ATOM 2108 C CA . SER A 1 282 ? 9.979 2.290 3.610 1.00 97.38 282 SER A CA 1
ATOM 2109 C C . SER A 1 282 ? 9.826 1.142 2.626 1.00 97.38 282 SER A C 1
ATOM 2111 O O . SER A 1 282 ? 10.445 1.137 1.560 1.00 97.38 282 SER A O 1
ATOM 2113 N N . LEU A 1 283 ? 8.991 0.179 3.001 1.00 98.56 283 LEU A N 1
ATOM 2114 C CA . LEU A 1 283 ? 8.488 -0.868 2.126 1.00 98.56 283 LEU A CA 1
ATOM 2115 C C . LEU A 1 283 ? 7.033 -0.539 1.808 1.00 98.56 283 LEU A C 1
ATOM 2117 O O . LEU A 1 283 ? 6.227 -0.408 2.726 1.00 98.56 283 LEU A O 1
ATOM 2121 N N . VAL A 1 284 ? 6.716 -0.425 0.522 1.00 98.81 284 VAL A N 1
ATOM 2122 C CA . VAL A 1 284 ? 5.336 -0.313 0.044 1.00 98.81 284 VAL A CA 1
ATOM 2123 C C . VAL A 1 284 ? 4.979 -1.611 -0.660 1.00 98.81 284 VAL A C 1
ATOM 2125 O O . VAL A 1 284 ? 5.623 -1.987 -1.647 1.00 98.81 284 VAL A O 1
ATOM 2128 N N . ILE A 1 285 ? 3.959 -2.290 -0.142 1.00 98.88 285 ILE A N 1
ATOM 2129 C CA . ILE A 1 285 ? 3.389 -3.493 -0.738 1.00 98.88 285 ILE A CA 1
ATOM 2130 C C . ILE A 1 285 ? 2.175 -3.089 -1.560 1.00 98.88 285 ILE A C 1
ATOM 2132 O O . ILE A 1 285 ? 1.249 -2.469 -1.047 1.00 98.88 285 ILE A O 1
ATOM 2136 N N . SER A 1 286 ? 2.172 -3.468 -2.834 1.00 98.81 286 SER A N 1
ATOM 2137 C CA . SER A 1 286 ? 0.972 -3.431 -3.669 1.00 98.81 286 SER A CA 1
ATOM 2138 C C . SER A 1 286 ? 0.492 -4.852 -3.889 1.00 98.81 286 SER A C 1
ATOM 2140 O O . SER A 1 286 ? 1.116 -5.585 -4.653 1.00 98.81 286 SER A O 1
ATOM 2142 N N . ALA A 1 287 ? -0.579 -5.241 -3.204 1.00 98.75 287 ALA A N 1
ATOM 2143 C CA . ALA A 1 287 ? -1.191 -6.553 -3.347 1.00 98.75 287 ALA A CA 1
ATOM 2144 C C . ALA A 1 287 ? -2.225 -6.531 -4.475 1.00 98.75 287 ALA A C 1
ATOM 2146 O O . ALA A 1 287 ? -2.933 -5.537 -4.664 1.00 98.75 287 ALA A O 1
ATOM 2147 N N . TYR A 1 288 ? -2.320 -7.623 -5.225 1.00 98.62 288 TYR A N 1
ATOM 2148 C CA . TYR A 1 288 ? -3.335 -7.812 -6.252 1.00 98.62 288 TYR A CA 1
ATOM 2149 C C . TYR A 1 288 ? -3.741 -9.275 -6.388 1.00 98.62 288 TYR A C 1
ATOM 2151 O O . TYR A 1 288 ? -2.943 -10.190 -6.176 1.00 98.62 288 TYR A O 1
ATOM 2159 N N . ALA A 1 289 ? -5.003 -9.486 -6.753 1.00 98.50 289 ALA A N 1
ATOM 2160 C CA . ALA A 1 289 ? -5.575 -10.808 -6.970 1.00 98.50 289 ALA A CA 1
ATOM 2161 C C . ALA A 1 289 ? -6.740 -10.761 -7.962 1.00 98.50 289 ALA A C 1
ATOM 2163 O O . ALA A 1 289 ? -7.352 -9.714 -8.193 1.00 98.50 289 ALA A O 1
ATOM 2164 N N . VAL A 1 290 ? -7.063 -11.922 -8.533 1.00 98.50 290 VAL A N 1
ATOM 2165 C CA . VAL A 1 290 ? -8.270 -12.095 -9.346 1.00 98.50 290 VAL A CA 1
ATOM 2166 C C . VAL A 1 290 ? -9.496 -11.996 -8.440 1.00 98.50 290 VAL A C 1
ATOM 2168 O O . VAL A 1 290 ? -9.556 -12.639 -7.393 1.00 98.50 290 VAL A O 1
ATOM 2171 N N . CYS A 1 291 ? -10.476 -11.206 -8.868 1.00 98.69 291 CYS A N 1
ATOM 2172 C CA . CYS A 1 291 ? -11.751 -11.014 -8.192 1.00 98.69 291 CYS A CA 1
ATOM 2173 C C . CYS A 1 291 ? -12.838 -11.768 -8.973 1.00 98.69 291 CYS A C 1
ATOM 2175 O O . CYS A 1 291 ? -13.187 -11.342 -10.073 1.00 98.69 291 CYS A O 1
ATOM 2177 N N . PRO A 1 292 ? -13.358 -12.908 -8.485 1.00 98.44 292 PRO A N 1
ATOM 2178 C CA . PRO A 1 292 ? -14.321 -13.705 -9.246 1.00 98.44 292 PRO A CA 1
ATOM 2179 C C . PRO A 1 292 ? -15.709 -13.053 -9.357 1.00 98.44 292 PRO A C 1
ATOM 2181 O O . PRO A 1 292 ? -16.465 -13.408 -10.256 1.00 98.44 292 PRO A O 1
ATOM 2184 N N . ASP A 1 293 ? -16.043 -12.123 -8.459 1.00 98.44 293 ASP A N 1
ATOM 2185 C CA . ASP A 1 293 ? -17.296 -11.368 -8.478 1.00 98.44 293 ASP A CA 1
ATOM 2186 C C . ASP A 1 293 ? -17.081 -9.967 -7.889 1.00 98.44 293 ASP A C 1
ATOM 2188 O O . ASP A 1 293 ? -17.072 -9.780 -6.670 1.00 98.44 293 ASP A O 1
ATOM 2192 N N . ILE A 1 294 ? -16.942 -8.973 -8.767 1.00 98.50 294 ILE A N 1
ATOM 2193 C CA . ILE A 1 294 ? -16.763 -7.560 -8.398 1.00 98.50 294 ILE A CA 1
ATOM 2194 C C . ILE A 1 294 ? -17.937 -6.988 -7.597 1.00 98.50 294 ILE A C 1
ATOM 2196 O O . ILE A 1 294 ? -17.792 -5.972 -6.927 1.00 98.50 294 ILE A O 1
ATOM 2200 N N . THR A 1 295 ? -19.120 -7.604 -7.668 1.00 98.00 295 THR A N 1
ATOM 2201 C CA . THR A 1 295 ? -20.304 -7.090 -6.972 1.00 98.00 295 THR A CA 1
ATOM 2202 C C . THR A 1 295 ? -20.323 -7.498 -5.503 1.00 98.00 295 THR A C 1
ATOM 2204 O O . THR A 1 295 ? -21.155 -6.991 -4.754 1.00 98.00 295 THR A O 1
ATOM 2207 N N . ALA A 1 296 ? -19.450 -8.424 -5.089 1.00 98.25 296 ALA A N 1
ATOM 2208 C CA . ALA A 1 296 ? -19.287 -8.868 -3.705 1.00 98.25 296 ALA A CA 1
ATOM 2209 C C . ALA A 1 296 ? -18.379 -7.955 -2.873 1.00 98.25 296 ALA A C 1
ATOM 2211 O O . ALA A 1 296 ? -18.247 -8.182 -1.675 1.00 98.25 296 ALA A O 1
ATOM 2212 N N . THR A 1 297 ? -17.761 -6.941 -3.480 1.00 98.50 297 THR A N 1
ATOM 2213 C CA . THR A 1 297 ? -16.931 -5.967 -2.771 1.00 98.50 297 THR A CA 1
ATOM 2214 C C . THR A 1 297 ? -17.746 -5.190 -1.740 1.00 98.50 297 THR A C 1
ATOM 2216 O O . THR A 1 297 ? -18.832 -4.691 -2.039 1.00 98.50 297 THR A O 1
ATOM 2219 N N . VAL A 1 298 ? -17.200 -5.066 -0.532 1.00 98.31 298 VAL A N 1
ATOM 2220 C CA . VAL A 1 298 ? -17.745 -4.223 0.535 1.00 98.31 298 VAL A CA 1
ATOM 2221 C C . VAL A 1 298 ? -16.862 -3.001 0.749 1.00 98.31 298 VAL A C 1
ATOM 2223 O O . VAL A 1 298 ? -15.690 -2.968 0.382 1.00 98.31 298 VAL A O 1
ATOM 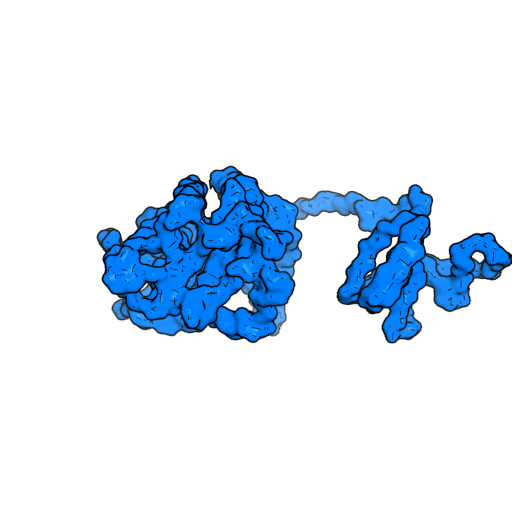2226 N N . THR A 1 299 ? -17.466 -1.972 1.318 1.00 98.69 299 THR A N 1
ATOM 2227 C CA . THR A 1 299 ? -16.900 -0.635 1.480 1.00 98.69 299 THR A CA 1
ATOM 2228 C C . THR A 1 299 ? -17.159 -0.136 2.900 1.00 98.69 299 THR A C 1
ATOM 2230 O O . THR A 1 299 ? -18.100 -0.631 3.529 1.00 98.69 299 THR A O 1
ATOM 2233 N N . PRO A 1 300 ? -16.422 0.875 3.395 1.00 98.50 300 PRO A N 1
ATOM 2234 C CA . PRO A 1 300 ? -16.617 1.380 4.758 1.00 98.50 300 PRO A CA 1
ATOM 2235 C C . PRO A 1 300 ? -17.931 2.113 5.030 1.00 98.50 300 PRO A C 1
ATOM 2237 O O . PRO A 1 300 ? -18.236 2.375 6.190 1.00 98.50 300 PRO A O 1
ATOM 2240 N N . ASP A 1 301 ? -18.721 2.487 4.014 1.00 98.06 301 ASP A N 1
ATOM 2241 C CA . ASP A 1 301 ? -20.009 3.138 4.269 1.00 98.06 301 ASP A CA 1
ATOM 2242 C C . ASP A 1 301 ? -20.970 2.194 4.992 1.00 98.06 301 ASP A C 1
ATOM 2244 O O . ASP A 1 301 ? -21.439 1.213 4.411 1.00 98.06 301 ASP A O 1
ATOM 2248 N N . LEU A 1 302 ? -21.260 2.532 6.254 1.00 97.25 302 LEU A N 1
ATOM 2249 C CA . LEU A 1 302 ? -22.257 1.857 7.081 1.00 97.25 302 LEU A CA 1
ATOM 2250 C C . LEU A 1 302 ? -23.625 1.902 6.400 1.00 97.25 302 LEU A C 1
ATOM 2252 O O . LEU A 1 302 ? -24.096 2.970 5.995 1.00 97.25 302 LEU A O 1
ATOM 2256 N N . LYS A 1 303 ? -24.276 0.742 6.295 1.00 95.38 303 LYS A N 1
ATOM 2257 C CA . LYS A 1 303 ? -25.510 0.569 5.511 1.00 95.38 303 LYS A CA 1
ATOM 2258 C C . LYS A 1 303 ? -26.752 0.382 6.378 1.00 95.38 303 LYS A C 1
ATOM 2260 O O . LYS A 1 303 ? -27.869 0.557 5.879 1.00 95.38 303 LYS A O 1
ATOM 2265 N N . HIS A 1 304 ? -26.597 0.089 7.671 1.00 91.06 304 HIS A N 1
ATOM 2266 C CA . HIS A 1 304 ? -27.712 -0.184 8.579 1.00 91.06 304 HIS A CA 1
ATOM 2267 C C . HIS A 1 304 ? -27.803 0.809 9.750 1.00 91.06 304 HIS A C 1
ATOM 2269 O O . HIS A 1 304 ? -27.622 0.437 10.915 1.00 91.06 304 HIS A O 1
ATOM 2275 N N . PRO A 1 305 ? -28.193 2.073 9.482 1.00 83.75 305 PRO A N 1
ATOM 2276 C CA . PRO A 1 305 ? -28.425 3.048 10.539 1.00 83.75 305 PRO A CA 1
ATOM 2277 C C . PRO A 1 305 ? -29.610 2.644 11.433 1.00 83.75 305 PRO A C 1
ATOM 2279 O O . PRO A 1 305 ? -30.413 1.769 11.084 1.00 83.75 305 PRO A O 1
ATOM 2282 N N . GLU A 1 306 ? -29.735 3.345 12.565 1.00 81.44 306 GLU A N 1
ATOM 2283 C CA . GLU A 1 306 ? -30.819 3.191 13.554 1.00 81.44 306 GLU A CA 1
ATOM 2284 C C . GLU A 1 306 ? -30.789 1.853 14.316 1.00 81.44 306 GLU A C 1
ATOM 2286 O O . GLU A 1 306 ? -31.823 1.323 14.712 1.00 81.44 306 GLU A O 1
ATOM 2291 N N . GLY A 1 307 ? -29.591 1.300 14.538 1.00 77.75 307 GLY A N 1
ATOM 2292 C CA . GLY A 1 307 ? -29.396 0.091 15.350 1.00 77.75 307 GLY A CA 1
ATOM 2293 C C . GLY A 1 307 ? -29.780 -1.213 14.649 1.00 77.75 307 GLY A C 1
ATOM 2294 O O . GLY A 1 307 ? -29.987 -2.223 15.315 1.00 77.75 307 GLY A O 1
ATOM 2295 N N . ARG A 1 308 ? -29.900 -1.195 13.314 1.00 85.69 308 ARG A N 1
ATOM 2296 C CA . ARG A 1 308 ? -30.178 -2.393 12.506 1.00 85.69 308 ARG A CA 1
ATOM 2297 C C . ARG A 1 308 ? -28.920 -3.203 12.176 1.00 85.69 308 ARG A C 1
ATOM 2299 O O . ARG A 1 308 ? -29.055 -4.379 11.859 1.00 85.69 308 ARG A O 1
ATOM 2306 N N . GLY A 1 309 ? -27.745 -2.575 12.217 1.00 87.69 309 GLY A N 1
ATOM 2307 C CA . GLY A 1 309 ? -26.444 -3.211 12.010 1.00 87.69 309 GLY A CA 1
ATOM 2308 C C . GLY A 1 309 ? -25.740 -3.528 13.327 1.00 87.69 309 GLY A C 1
ATOM 2309 O O . GLY A 1 309 ? -26.019 -2.910 14.360 1.00 87.69 309 GLY A O 1
ATOM 2310 N N . HIS A 1 310 ? -24.806 -4.475 13.284 1.00 93.81 310 HIS A N 1
ATOM 2311 C CA . HIS A 1 310 ? -23.953 -4.834 14.413 1.00 93.81 310 HIS A CA 1
ATOM 2312 C C . HIS A 1 310 ? -22.494 -4.687 14.006 1.00 93.81 310 HIS A C 1
ATOM 2314 O O . HIS A 1 310 ? -22.076 -5.293 13.034 1.00 93.81 310 HIS A O 1
ATOM 2320 N N . LEU A 1 311 ? -21.714 -3.927 14.775 1.00 95.94 311 LEU A N 1
ATOM 2321 C CA . LEU A 1 311 ? -20.285 -3.792 14.512 1.00 95.94 311 LEU A CA 1
ATOM 2322 C C . LEU A 1 311 ? -19.491 -4.856 15.262 1.00 95.94 311 LEU A C 1
ATOM 2324 O O . LEU A 1 311 ? -19.644 -5.026 16.474 1.00 95.94 311 LEU A O 1
ATOM 2328 N N . LEU A 1 312 ? -18.616 -5.542 14.537 1.00 96.81 312 LEU A N 1
ATOM 2329 C CA . LEU A 1 312 ? -17.709 -6.552 15.063 1.00 96.81 312 LEU A CA 1
ATOM 2330 C C . LEU A 1 312 ? -16.270 -6.082 14.873 1.00 96.81 312 LEU A C 1
ATOM 2332 O O . LEU A 1 312 ? -15.804 -5.945 13.745 1.00 96.81 312 LEU A O 1
ATOM 2336 N N . TYR A 1 313 ? -15.558 -5.865 15.979 1.00 97.56 313 TYR A N 1
ATOM 2337 C CA . TYR A 1 313 ? -14.123 -5.602 15.947 1.00 97.56 313 TYR A CA 1
ATOM 2338 C C . TYR A 1 313 ? -13.337 -6.916 16.012 1.00 97.56 313 TYR A C 1
ATOM 2340 O O . TYR A 1 313 ? -13.491 -7.701 16.951 1.00 97.56 313 TYR A O 1
ATOM 2348 N N . VAL A 1 314 ? -12.478 -7.138 15.019 1.00 97.69 314 VAL A N 1
ATOM 2349 C CA . VAL A 1 314 ? -11.621 -8.316 14.863 1.00 97.69 314 VAL A CA 1
ATOM 2350 C C . VAL A 1 314 ? -10.152 -7.885 14.996 1.00 97.69 314 VAL A C 1
ATOM 2352 O O . VAL A 1 314 ? -9.512 -7.572 13.991 1.00 97.69 314 VAL A O 1
ATOM 2355 N N . PRO A 1 315 ? -9.591 -7.840 16.219 1.00 96.00 315 PRO A N 1
ATOM 2356 C CA . PRO A 1 315 ? -8.173 -7.550 16.423 1.00 96.00 315 PRO A CA 1
ATOM 2357 C C . PRO A 1 315 ? -7.299 -8.735 15.989 1.00 96.00 315 PRO A C 1
ATOM 2359 O O . PRO A 1 315 ? -7.534 -9.867 16.420 1.00 96.00 315 PRO A O 1
ATOM 2362 N N . LEU A 1 316 ? -6.249 -8.487 15.201 1.00 97.31 316 LEU A N 1
ATOM 2363 C CA . LEU A 1 316 ? -5.305 -9.540 14.795 1.00 97.31 316 LEU A CA 1
ATOM 2364 C C . LEU A 1 316 ? -4.213 -9.782 15.848 1.00 97.31 316 LEU A C 1
ATOM 2366 O O . LEU A 1 316 ? -3.755 -10.917 16.004 1.00 97.31 316 LEU A O 1
ATOM 2370 N N . SER A 1 317 ? -3.887 -8.749 16.629 1.00 93.56 317 SER A N 1
ATOM 2371 C CA . SER A 1 317 ? -2.950 -8.780 17.763 1.00 93.56 317 SER A CA 1
ATOM 2372 C C . SER A 1 317 ? -3.641 -8.290 19.053 1.00 93.56 317 SER A C 1
ATOM 2374 O O . SER A 1 317 ? -3.367 -7.189 19.539 1.00 93.56 317 SER A O 1
ATOM 2376 N N . PRO A 1 318 ? -4.607 -9.052 19.609 1.00 91.81 318 PRO A N 1
ATOM 2377 C CA . PRO A 1 318 ? -5.427 -8.590 20.728 1.00 91.81 318 PRO A CA 1
ATOM 2378 C C . PRO A 1 318 ? -4.611 -8.326 22.002 1.00 91.81 318 PRO A C 1
ATOM 2380 O O . PRO A 1 318 ? -3.701 -9.079 22.349 1.00 91.81 318 PRO A O 1
ATOM 2383 N N . GLY A 1 319 ? -4.992 -7.279 22.740 1.00 91.62 319 GLY A N 1
ATOM 2384 C CA . GLY A 1 319 ? -4.479 -6.978 24.082 1.00 91.62 319 GLY A CA 1
ATOM 2385 C C . GLY A 1 319 ? -3.142 -6.232 24.145 1.00 91.62 319 GLY A C 1
ATOM 2386 O O . GLY A 1 319 ? -2.684 -5.949 25.248 1.00 91.62 319 GLY A O 1
ATOM 2387 N N . GLN A 1 320 ? -2.523 -5.897 23.007 1.00 94.56 320 GLN A N 1
ATOM 2388 C CA . GLN A 1 320 ? -1.212 -5.231 22.971 1.00 94.56 320 GLN A CA 1
ATOM 2389 C C . GLN A 1 320 ? -1.303 -3.708 23.151 1.00 94.56 320 GLN A C 1
ATOM 2391 O O . GLN A 1 320 ? -0.575 -3.140 23.962 1.00 94.56 320 GLN A O 1
ATOM 2396 N N . HIS A 1 321 ? -2.217 -3.050 22.425 1.00 95.06 321 HIS A N 1
ATOM 2397 C CA . HIS A 1 321 ? -2.493 -1.607 22.521 1.00 95.06 321 HIS A CA 1
ATOM 2398 C C . HIS A 1 321 ? -1.235 -0.718 22.420 1.00 95.06 321 HIS A C 1
ATOM 2400 O O . HIS A 1 321 ? -1.069 0.248 23.173 1.00 95.06 321 HIS A O 1
ATOM 2406 N N . ARG A 1 322 ? -0.318 -1.065 21.506 1.00 97.50 322 ARG A N 1
ATOM 2407 C CA . ARG A 1 322 ? 0.984 -0.403 21.357 1.00 97.50 322 ARG A CA 1
ATOM 2408 C C . ARG A 1 322 ? 0.844 0.941 20.635 1.00 97.50 322 ARG A C 1
ATOM 2410 O O . ARG A 1 322 ? 0.164 1.050 19.620 1.00 97.50 322 ARG A O 1
ATOM 2417 N N . LEU A 1 323 ? 1.513 1.971 21.164 1.00 98.12 323 LEU A N 1
ATOM 2418 C CA . LEU A 1 323 ? 1.433 3.352 20.659 1.00 98.12 323 LEU A CA 1
ATOM 2419 C C . LEU A 1 323 ? 2.718 3.860 19.984 1.00 98.12 323 LEU A C 1
ATOM 2421 O O . LEU A 1 323 ? 2.761 5.008 19.531 1.00 98.12 323 LEU A O 1
ATOM 2425 N N . GLY A 1 324 ? 3.772 3.048 19.905 1.00 98.12 324 GLY A N 1
ATOM 2426 C CA . GLY A 1 324 ? 5.008 3.427 19.227 1.00 98.12 324 GLY A CA 1
ATOM 2427 C C . GLY A 1 324 ? 4.795 3.621 17.725 1.00 98.12 324 GLY A C 1
ATOM 2428 O O . GLY A 1 324 ? 4.181 2.801 17.054 1.00 98.12 324 GLY A O 1
ATOM 2429 N N . GLY A 1 325 ? 5.305 4.719 17.180 1.00 97.75 325 GLY A N 1
ATOM 2430 C CA . GLY A 1 325 ? 5.261 5.020 15.752 1.00 97.75 325 GLY A CA 1
ATOM 2431 C C . GLY A 1 325 ? 3.866 5.344 15.222 1.00 97.75 325 GLY A C 1
ATOM 2432 O O . GLY A 1 325 ? 3.702 5.418 14.008 1.00 97.75 325 GLY A O 1
ATOM 2433 N N . THR A 1 326 ? 2.883 5.530 16.106 1.00 98.69 326 THR A N 1
ATOM 2434 C CA . THR A 1 326 ? 1.505 5.843 15.719 1.00 98.69 326 THR A CA 1
ATOM 2435 C C . THR A 1 326 ? 1.340 7.283 15.246 1.00 98.69 326 THR A C 1
ATOM 2437 O O . THR A 1 326 ? 2.118 8.169 15.621 1.00 98.69 326 THR A O 1
ATOM 2440 N N . ALA A 1 327 ? 0.276 7.550 14.490 1.00 98.62 327 ALA A N 1
ATOM 2441 C CA . ALA A 1 327 ? -0.178 8.895 14.156 1.00 98.62 327 ALA A CA 1
ATOM 2442 C C . ALA A 1 327 ? -0.352 9.757 15.416 1.00 98.62 327 ALA A C 1
ATOM 2444 O O . ALA A 1 327 ? 0.030 10.930 15.428 1.00 98.62 327 ALA A O 1
ATOM 2445 N N . LEU A 1 328 ? -0.857 9.167 16.510 1.00 98.69 328 LEU A N 1
ATOM 2446 C CA . LEU A 1 328 ? -0.957 9.847 17.800 1.00 98.69 328 LEU A CA 1
ATOM 2447 C C . LEU A 1 328 ? 0.422 10.294 18.298 1.00 98.69 328 LEU A C 1
ATOM 2449 O O . LEU A 1 328 ? 0.602 11.477 18.580 1.00 98.69 328 LEU A O 1
ATOM 2453 N N . ALA A 1 329 ? 1.400 9.387 18.375 1.00 98.38 329 ALA A N 1
ATOM 2454 C CA . ALA A 1 329 ? 2.756 9.728 18.808 1.00 98.38 329 ALA A CA 1
ATOM 2455 C C . ALA A 1 329 ? 3.380 10.819 17.915 1.00 98.38 329 ALA A C 1
ATOM 2457 O O . ALA A 1 329 ? 3.904 11.821 18.419 1.00 98.38 329 ALA A O 1
ATOM 2458 N N . GLN A 1 330 ? 3.229 10.688 16.593 1.00 98.31 330 GLN A N 1
ATOM 2459 C CA . GLN A 1 330 ? 3.737 11.648 15.615 1.00 98.31 330 GLN A CA 1
ATOM 2460 C C . GLN A 1 330 ? 3.140 13.052 15.804 1.00 98.31 330 GLN A C 1
ATOM 2462 O O . GLN A 1 330 ? 3.863 14.048 15.731 1.00 98.31 330 GLN A O 1
ATOM 2467 N N . CYS A 1 331 ? 1.844 13.158 16.111 1.00 98.38 331 CYS A N 1
ATOM 2468 C CA . CYS A 1 331 ? 1.161 14.426 16.391 1.00 98.38 331 CYS A CA 1
ATOM 2469 C C . CYS A 1 331 ? 1.683 15.174 17.634 1.00 98.38 331 CYS A C 1
ATOM 2471 O O . CYS A 1 331 ? 1.381 16.364 17.811 1.00 98.38 331 CYS A O 1
ATOM 2473 N N . PHE A 1 332 ? 2.453 14.494 18.485 1.00 97.88 332 PHE A N 1
ATOM 2474 C CA . PHE A 1 332 ? 3.153 15.060 19.638 1.00 97.88 332 PHE A CA 1
ATOM 2475 C C . PHE A 1 332 ? 4.675 15.101 19.446 1.00 97.88 332 PHE A C 1
ATOM 2477 O O . PHE A 1 332 ? 5.403 15.274 20.422 1.00 97.88 332 PHE A O 1
ATOM 2484 N N . SER A 1 333 ? 5.152 14.984 18.200 1.00 97.38 333 SER A N 1
ATOM 2485 C CA . SER A 1 333 ? 6.577 14.979 17.842 1.00 97.38 333 SER A CA 1
ATOM 2486 C C . SER A 1 333 ? 7.376 13.904 18.583 1.00 97.38 333 SER A C 1
ATOM 2488 O O . SER A 1 333 ? 8.538 14.110 18.932 1.00 97.38 333 SER A O 1
ATOM 2490 N N . GLN A 1 334 ? 6.742 12.764 18.850 1.00 97.81 334 GLN A N 1
ATOM 2491 C CA . GLN A 1 334 ? 7.326 11.631 19.556 1.00 97.81 334 GLN A CA 1
ATOM 2492 C C . GLN A 1 334 ? 7.256 10.377 18.690 1.00 97.81 334 GLN A C 1
ATOM 2494 O O . GLN A 1 334 ? 6.434 10.270 17.783 1.00 97.81 334 GLN A O 1
ATOM 2499 N N . LEU A 1 335 ? 8.134 9.422 18.992 1.00 96.88 335 LEU A N 1
ATOM 2500 C CA . LEU A 1 335 ? 8.139 8.114 18.346 1.00 96.88 335 LEU A CA 1
ATOM 2501 C C . LEU A 1 335 ? 7.654 7.007 19.293 1.00 96.88 335 LEU A C 1
ATOM 2503 O O . LEU A 1 335 ? 6.985 6.091 18.842 1.00 96.88 335 LEU A O 1
ATOM 2507 N N . GLY A 1 336 ? 7.928 7.093 20.597 1.00 96.88 336 GLY A N 1
ATOM 2508 C CA . GLY A 1 336 ? 7.658 5.999 21.534 1.00 96.88 336 GLY A CA 1
ATOM 2509 C C . GLY A 1 336 ? 8.697 4.875 21.435 1.00 96.88 336 GLY A C 1
ATOM 2510 O O . GLY A 1 336 ? 9.800 5.083 20.927 1.00 96.88 336 GLY A O 1
ATOM 2511 N N . GLU A 1 337 ? 8.345 3.684 21.928 1.00 95.56 337 GLU A N 1
ATOM 2512 C CA . GLU A 1 337 ? 9.277 2.541 22.019 1.00 95.56 337 GLU A CA 1
ATOM 2513 C C . GLU A 1 337 ? 8.735 1.270 21.372 1.00 95.56 337 GLU A C 1
ATOM 2515 O O . GLU A 1 337 ? 9.455 0.589 20.647 1.00 95.56 337 GLU A O 1
ATOM 2520 N N . HIS A 1 338 ? 7.470 0.945 21.634 1.00 96.12 338 HIS A N 1
ATOM 2521 C CA . HIS A 1 338 ? 6.867 -0.319 21.227 1.00 96.12 338 HIS A CA 1
ATOM 2522 C C . HIS A 1 338 ? 5.889 -0.074 20.078 1.00 96.12 338 HIS A C 1
ATOM 2524 O O . HIS A 1 338 ? 4.809 0.456 20.348 1.00 96.12 338 HIS A O 1
ATOM 2530 N N . PRO A 1 339 ? 6.254 -0.380 18.819 1.00 97.19 339 PRO A N 1
ATOM 2531 C CA . PRO A 1 339 ? 5.329 -0.279 17.697 1.00 97.19 339 PRO A CA 1
ATOM 2532 C C . PRO A 1 339 ? 4.278 -1.399 17.722 1.00 97.19 339 PRO A C 1
ATOM 2534 O O . PRO A 1 339 ? 4.576 -2.463 18.272 1.00 97.19 339 PRO A O 1
ATOM 2537 N N . PRO A 1 340 ? 3.090 -1.195 17.116 1.00 97.62 340 PRO A N 1
ATOM 2538 C CA . PRO A 1 340 ? 2.178 -2.293 16.787 1.00 97.62 340 PRO A CA 1
ATOM 2539 C C . PRO A 1 340 ? 2.881 -3.340 15.915 1.00 97.62 340 PRO A C 1
ATOM 2541 O O . PRO A 1 340 ? 3.892 -3.035 15.291 1.00 97.62 340 PRO A O 1
ATOM 2544 N N . ASP A 1 341 ? 2.377 -4.570 15.866 1.00 98.00 341 ASP A N 1
ATOM 2545 C CA . ASP A 1 341 ? 2.970 -5.660 15.078 1.00 98.00 341 ASP A CA 1
ATOM 2546 C C . ASP A 1 341 ? 1.925 -6.738 14.754 1.00 98.00 341 ASP A C 1
ATOM 2548 O O . ASP A 1 341 ? 0.902 -6.875 15.429 1.00 98.00 341 ASP A O 1
ATOM 2552 N N . LEU A 1 342 ? 2.207 -7.554 13.741 1.00 97.50 342 LEU A N 1
ATOM 2553 C CA . LEU A 1 342 ? 1.475 -8.786 13.468 1.00 97.50 342 LEU A CA 1
ATOM 2554 C C . LEU A 1 342 ? 2.131 -9.935 14.247 1.00 97.50 342 LEU A C 1
ATOM 2556 O O . LEU A 1 342 ? 2.944 -10.681 13.700 1.00 97.50 342 LEU A O 1
ATOM 2560 N N . ASP A 1 343 ? 1.796 -10.065 15.535 1.00 95.31 343 ASP A N 1
ATOM 2561 C CA . ASP A 1 343 ? 2.456 -11.031 16.430 1.00 95.31 343 ASP A CA 1
ATOM 2562 C C . ASP A 1 343 ? 2.129 -12.490 16.062 1.00 95.31 343 ASP A C 1
ATOM 2564 O O . ASP A 1 343 ? 2.951 -13.386 16.258 1.00 95.31 343 ASP A O 1
ATOM 2568 N N . VAL A 1 344 ? 0.925 -12.728 15.528 1.00 96.12 344 VAL A N 1
ATOM 2569 C CA . VAL A 1 344 ? 0.423 -14.055 15.136 1.00 96.12 344 VAL A CA 1
ATOM 2570 C C . VAL A 1 344 ? -0.111 -13.987 13.699 1.00 96.12 344 VAL A C 1
ATOM 2572 O O . VAL A 1 344 ? -1.306 -13.741 13.501 1.00 96.12 344 VAL A O 1
ATOM 2575 N N . PRO A 1 345 ? 0.737 -14.184 12.670 1.00 97.44 345 PRO A N 1
ATOM 2576 C CA . PRO A 1 345 ? 0.326 -14.107 11.265 1.00 97.44 345 PRO A CA 1
ATOM 2577 C C . PRO A 1 345 ? -0.853 -15.019 10.899 1.00 97.44 345 PRO A C 1
ATOM 2579 O O . PRO A 1 345 ? -1.665 -14.680 10.039 1.00 97.44 345 PRO A O 1
ATOM 2582 N N . GLU A 1 346 ? -1.019 -16.147 11.588 1.00 97.75 346 GLU A N 1
ATOM 2583 C CA . GLU A 1 346 ? -2.133 -17.073 11.384 1.00 97.75 346 GLU A CA 1
ATOM 2584 C C . GLU A 1 346 ? -3.498 -16.435 11.677 1.00 97.75 346 GLU A C 1
ATOM 2586 O O . GLU A 1 346 ? -4.501 -16.853 11.092 1.00 97.75 346 GLU A O 1
ATOM 2591 N N . ASN A 1 347 ? -3.562 -15.426 12.555 1.00 98.12 347 ASN A N 1
ATOM 2592 C CA . ASN A 1 347 ? -4.802 -14.693 12.809 1.00 98.12 347 ASN A CA 1
ATOM 2593 C C . ASN A 1 347 ? -5.250 -13.928 11.564 1.00 98.12 347 ASN A C 1
ATOM 2595 O O . ASN A 1 347 ? -6.441 -13.939 11.260 1.00 98.12 347 ASN A O 1
ATOM 2599 N N . LEU A 1 348 ? -4.315 -13.345 10.805 1.00 98.69 348 LEU A N 1
ATOM 2600 C CA . LEU A 1 348 ? -4.627 -12.691 9.534 1.00 98.69 348 LEU A CA 1
ATOM 2601 C C . LEU A 1 348 ? -5.126 -13.706 8.501 1.00 98.69 348 LEU A C 1
ATOM 2603 O O . LEU A 1 348 ? -6.143 -13.461 7.865 1.00 98.69 348 LEU A O 1
ATOM 2607 N N . VAL A 1 349 ? -4.494 -14.880 8.386 1.00 98.69 349 VAL A N 1
ATOM 2608 C CA . VAL A 1 349 ? -4.969 -15.947 7.478 1.00 98.69 349 VAL A CA 1
ATOM 2609 C C . VAL A 1 349 ? -6.409 -16.358 7.802 1.00 98.69 349 VAL A C 1
ATOM 2611 O O . VAL A 1 349 ? -7.239 -16.502 6.900 1.00 98.69 349 VAL A O 1
ATOM 2614 N N . ARG A 1 350 ? -6.724 -16.537 9.093 1.00 98.50 350 ARG A N 1
ATOM 2615 C CA . ARG A 1 350 ? -8.072 -16.910 9.550 1.00 98.50 350 ARG A CA 1
ATOM 2616 C C . ARG A 1 350 ? -9.078 -15.791 9.319 1.00 98.50 350 ARG A C 1
ATOM 2618 O O . ARG A 1 350 ? -10.140 -16.069 8.772 1.00 98.50 350 ARG A O 1
ATOM 2625 N N . ALA A 1 351 ? -8.747 -14.560 9.704 1.00 98.62 351 ALA A N 1
ATOM 2626 C CA . ALA A 1 351 ? -9.604 -13.398 9.496 1.00 98.62 351 ALA A CA 1
ATOM 2627 C C . ALA A 1 351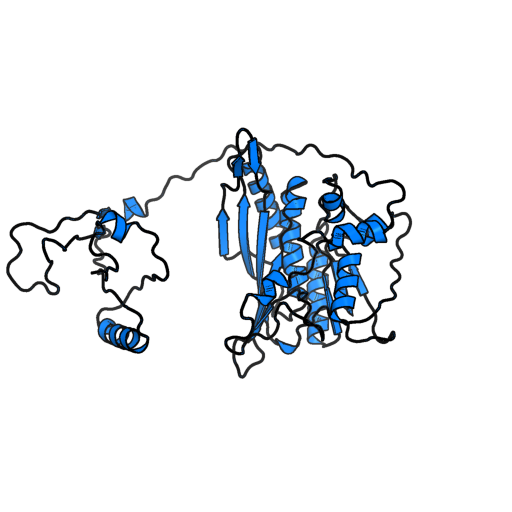 ? -9.896 -13.205 8.006 1.00 98.62 351 ALA A C 1
ATOM 2629 O O . ALA A 1 351 ? -11.057 -13.125 7.626 1.00 98.62 351 ALA A O 1
ATOM 2630 N N . PHE A 1 352 ? -8.866 -13.263 7.156 1.00 98.81 352 PHE A N 1
ATOM 2631 C CA . PHE A 1 352 ? -9.015 -13.178 5.708 1.00 98.81 352 PHE A CA 1
ATOM 2632 C C . PHE A 1 352 ? -9.955 -14.266 5.185 1.00 98.81 352 PHE A C 1
ATOM 2634 O O . PHE A 1 352 ? -10.951 -13.966 4.537 1.00 98.81 352 PHE A O 1
ATOM 2641 N N . SER A 1 353 ? -9.702 -15.531 5.531 1.00 98.69 353 SER A N 1
ATOM 2642 C CA . SER A 1 353 ? -10.520 -16.662 5.069 1.00 98.69 353 SER A CA 1
ATOM 2643 C C . SER A 1 353 ? -11.984 -16.565 5.516 1.00 98.69 353 SER A C 1
ATOM 2645 O O . SER A 1 353 ? -12.887 -16.860 4.734 1.00 98.69 353 SER A O 1
ATOM 2647 N N . ILE A 1 354 ? -12.231 -16.147 6.762 1.00 98.62 354 ILE A N 1
ATOM 2648 C CA . ILE A 1 354 ? -13.586 -15.973 7.302 1.00 98.62 354 ILE A CA 1
ATOM 2649 C C . ILE A 1 354 ? -14.292 -14.823 6.583 1.00 98.62 354 ILE A C 1
ATOM 2651 O O . ILE A 1 354 ? -15.400 -15.021 6.093 1.00 98.62 354 ILE A O 1
ATOM 2655 N N . THR A 1 355 ? -13.647 -13.660 6.452 1.00 98.75 355 THR A N 1
ATOM 2656 C CA . THR A 1 355 ? -14.210 -12.502 5.747 1.00 98.75 355 THR A CA 1
ATOM 2657 C C . THR A 1 355 ? -14.544 -12.847 4.295 1.00 98.75 355 THR A C 1
ATOM 2659 O O . THR A 1 355 ? -15.648 -12.559 3.850 1.00 98.75 355 THR A O 1
ATOM 2662 N N . GLN A 1 356 ? -13.670 -13.563 3.579 1.00 98.75 356 GLN A N 1
ATOM 2663 C CA . GLN A 1 356 ? -13.945 -14.042 2.216 1.00 98.75 356 GLN A CA 1
ATOM 2664 C C . GLN A 1 356 ? -15.170 -14.969 2.146 1.00 98.75 356 GLN A C 1
ATOM 2666 O O . GLN A 1 356 ? -15.973 -14.866 1.217 1.00 98.75 356 GLN A O 1
ATOM 2671 N N . GLY A 1 357 ? -15.354 -15.845 3.142 1.00 98.62 357 GLY A N 1
ATOM 2672 C CA . GLY A 1 357 ? -16.566 -16.656 3.282 1.00 98.62 357 GLY A CA 1
ATOM 2673 C C . GLY A 1 357 ? -17.821 -15.800 3.472 1.00 98.62 357 GLY A C 1
ATOM 2674 O O . GLY A 1 357 ? -18.809 -15.997 2.770 1.00 98.62 357 GLY A O 1
ATOM 2675 N N . LEU A 1 358 ? -17.761 -14.795 4.350 1.00 98.56 358 LEU A N 1
ATOM 2676 C CA . LEU A 1 358 ? -18.881 -13.881 4.594 1.00 98.56 358 LEU A CA 1
ATOM 2677 C C . LEU A 1 358 ? -19.214 -13.015 3.366 1.00 98.56 358 LEU A C 1
ATOM 2679 O O . LEU A 1 358 ? -20.391 -12.771 3.103 1.00 98.56 358 LEU A O 1
ATOM 2683 N N . LEU A 1 359 ? -18.213 -12.589 2.585 1.00 98.50 359 LEU A N 1
ATOM 2684 C CA . LEU A 1 359 ? -18.424 -11.896 1.306 1.00 98.50 359 LEU A CA 1
ATOM 2685 C C . LEU A 1 359 ? -19.123 -12.801 0.292 1.00 98.50 359 LEU A C 1
ATOM 2687 O O . LEU A 1 359 ? -20.091 -12.388 -0.346 1.00 98.50 359 LEU A O 1
ATOM 2691 N N . LYS A 1 360 ? -18.667 -14.051 0.171 1.00 98.19 360 LYS A N 1
ATOM 2692 C CA . LYS A 1 360 ? -19.270 -15.046 -0.722 1.00 98.19 360 LYS A CA 1
ATOM 2693 C C . LYS A 1 360 ? -20.733 -15.321 -0.366 1.00 98.19 360 LYS A C 1
ATOM 2695 O O . LYS A 1 360 ? -21.567 -15.411 -1.265 1.00 98.19 360 LYS A O 1
ATOM 2700 N N . ASP A 1 361 ? -21.037 -15.394 0.926 1.00 98.31 361 ASP A N 1
ATOM 2701 C CA . ASP A 1 361 ? -22.387 -15.630 1.444 1.00 98.31 361 ASP A CA 1
ATOM 2702 C C . ASP A 1 361 ? -23.231 -14.342 1.545 1.00 98.31 361 ASP A C 1
ATOM 2704 O O . ASP A 1 361 ? -24.401 -14.405 1.922 1.00 98.31 361 ASP A O 1
ATOM 2708 N N . ARG A 1 362 ? -22.669 -13.179 1.172 1.00 97.75 362 ARG A N 1
ATOM 2709 C CA . ARG A 1 362 ? -23.325 -11.856 1.204 1.00 97.75 362 ARG A CA 1
ATOM 2710 C C . ARG A 1 362 ? -23.828 -11.455 2.594 1.00 97.75 362 ARG A C 1
ATOM 2712 O O . ARG A 1 362 ? -24.894 -10.859 2.727 1.00 97.75 362 ARG A O 1
ATOM 2719 N N . LEU A 1 363 ? -23.053 -11.785 3.625 1.00 97.12 363 LEU A N 1
ATOM 2720 C CA . LEU A 1 363 ? -23.384 -11.516 5.027 1.00 97.12 363 LEU A CA 1
ATOM 2721 C C . LEU A 1 363 ? -22.754 -10.232 5.575 1.00 97.12 363 LEU A C 1
ATOM 2723 O O . LEU A 1 363 ? -23.132 -9.810 6.661 1.00 97.12 363 LEU A O 1
ATOM 2727 N N . LEU A 1 364 ? -21.812 -9.629 4.844 1.00 97.44 364 LEU A N 1
ATOM 2728 C CA . LEU A 1 364 ? -21.211 -8.344 5.204 1.00 97.44 364 LEU A CA 1
ATOM 2729 C C . LEU A 1 364 ? -21.901 -7.205 4.473 1.00 97.44 364 LEU A C 1
ATOM 2731 O O . LEU A 1 364 ? -22.084 -7.251 3.254 1.00 97.44 364 LEU A O 1
ATOM 2735 N N . CYS A 1 365 ? -22.233 -6.168 5.228 1.00 96.44 365 CYS A N 1
ATOM 2736 C CA . CYS A 1 365 ? -22.837 -4.953 4.709 1.00 96.44 365 CYS A CA 1
ATOM 2737 C C . CYS A 1 365 ? -21.767 -3.894 4.471 1.00 96.44 365 CYS A C 1
ATOM 2739 O O . CYS A 1 365 ? -21.755 -3.237 3.429 1.00 96.44 365 CYS A O 1
ATOM 2741 N N . SER A 1 366 ? -20.836 -3.749 5.405 1.00 98.12 366 SER A N 1
ATOM 2742 C CA . SER A 1 366 ? -19.698 -2.845 5.291 1.00 98.12 366 SER A CA 1
ATOM 2743 C C . SER A 1 366 ? -18.503 -3.393 6.064 1.00 98.12 366 SER A C 1
ATOM 2745 O O . SER A 1 366 ? -18.606 -4.365 6.817 1.00 98.12 366 SER A O 1
ATOM 2747 N N . GLY A 1 367 ? -17.341 -2.797 5.840 1.00 98.50 367 GLY A N 1
ATOM 2748 C CA . GLY A 1 367 ? -16.151 -3.114 6.607 1.00 98.50 367 GLY A CA 1
ATOM 2749 C C . GLY A 1 367 ? -15.033 -2.128 6.328 1.00 98.50 367 GLY A C 1
ATOM 2750 O O . GLY A 1 367 ? -15.048 -1.475 5.286 1.00 98.50 367 GLY A O 1
ATOM 2751 N N . HIS A 1 368 ? -14.121 -2.000 7.286 1.00 98.88 368 HIS A N 1
ATOM 2752 C CA . HIS A 1 368 ? -12.945 -1.145 7.191 1.00 98.88 368 HIS A CA 1
ATOM 2753 C C . HIS A 1 368 ? -11.802 -1.707 8.043 1.00 98.88 368 HIS A C 1
ATOM 2755 O O . HIS A 1 368 ? -12.051 -2.415 9.027 1.00 98.88 368 HIS A O 1
ATOM 2761 N N . ASP A 1 369 ? -10.556 -1.435 7.666 1.00 98.75 369 ASP A N 1
ATOM 2762 C CA . ASP A 1 369 ? -9.389 -1.898 8.409 1.00 98.75 369 ASP A CA 1
ATOM 2763 C C . ASP A 1 369 ? -8.960 -0.911 9.508 1.00 98.75 369 ASP A C 1
ATOM 2765 O O . ASP A 1 369 ? -9.381 0.245 9.551 1.00 98.75 369 ASP A O 1
ATOM 2769 N N . VAL A 1 370 ? -8.185 -1.403 10.475 1.00 98.75 370 VAL A N 1
ATOM 2770 C CA . VAL A 1 370 ? -7.556 -0.571 11.503 1.00 98.75 370 VAL A CA 1
ATOM 2771 C C . VAL A 1 370 ? -6.100 -0.347 11.114 1.00 98.75 370 VAL A C 1
ATOM 2773 O O . VAL A 1 370 ? -5.279 -1.259 11.218 1.00 98.75 370 VAL A O 1
ATOM 2776 N N . SER A 1 371 ? -5.805 0.883 10.705 1.00 98.38 371 SER A N 1
ATOM 2777 C CA . SER A 1 371 ? -4.497 1.336 10.231 1.00 98.38 371 SER A CA 1
ATOM 2778 C C . SER A 1 371 ? -4.115 2.665 10.909 1.00 98.38 371 SER A C 1
ATOM 2780 O O . SER A 1 371 ? -4.196 2.775 12.139 1.00 98.38 371 SER A O 1
ATOM 2782 N N . ASP A 1 372 ? -3.671 3.677 10.158 1.00 98.56 372 ASP A N 1
ATOM 2783 C CA . ASP A 1 372 ? -3.221 4.959 10.708 1.00 98.56 372 ASP A CA 1
ATOM 2784 C C . ASP A 1 372 ? -4.341 5.693 11.470 1.00 98.56 372 ASP A C 1
ATOM 2786 O O . ASP A 1 372 ? -5.461 5.873 11.000 1.00 98.56 372 ASP A O 1
ATOM 2790 N N . GLY A 1 373 ? -4.030 6.180 12.671 1.00 98.38 373 GLY A N 1
ATOM 2791 C CA . GLY A 1 373 ? -5.001 6.815 13.563 1.00 98.38 373 GLY A CA 1
ATOM 2792 C C . GLY A 1 373 ? -5.829 5.834 14.403 1.00 98.38 373 GLY A C 1
ATOM 2793 O O . GLY A 1 373 ? -6.575 6.291 15.276 1.00 98.38 373 GLY A O 1
ATOM 2794 N N . GLY A 1 374 ? -5.672 4.526 14.193 1.00 98.44 374 GLY A N 1
ATOM 2795 C CA . GLY A 1 374 ? -6.188 3.459 15.046 1.00 98.44 374 GLY A CA 1
ATOM 2796 C C . GLY A 1 374 ? -7.699 3.238 14.964 1.00 98.44 374 GLY A C 1
ATOM 2797 O O . GLY A 1 374 ? -8.405 3.808 14.128 1.00 98.44 374 GLY A O 1
ATOM 2798 N N . LEU A 1 375 ? -8.209 2.405 15.876 1.00 98.31 375 LEU A N 1
ATOM 2799 C CA . LEU A 1 375 ? -9.608 1.959 15.905 1.00 98.31 375 LEU A CA 1
ATOM 2800 C C . LEU A 1 375 ? -10.612 3.120 15.874 1.00 98.31 375 LEU A C 1
ATOM 2802 O O . LEU A 1 375 ? -11.650 3.031 15.221 1.00 98.31 375 LEU A O 1
ATOM 2806 N N . VAL A 1 376 ? -10.321 4.220 16.573 1.00 98.38 376 VAL A N 1
ATOM 2807 C CA . VAL A 1 376 ? -11.221 5.382 16.593 1.00 98.38 376 VAL A CA 1
ATOM 2808 C C . VAL A 1 376 ? -11.349 6.036 15.222 1.00 98.38 376 VAL A C 1
ATOM 2810 O O . VAL A 1 376 ? -12.436 6.487 14.873 1.00 98.38 376 VAL A O 1
ATOM 2813 N N . THR A 1 377 ? -10.266 6.080 14.447 1.00 98.56 377 THR A N 1
ATOM 2814 C CA . THR A 1 377 ? -10.274 6.664 13.105 1.00 98.56 377 THR A CA 1
ATOM 2815 C C . THR A 1 377 ? -11.048 5.758 12.156 1.00 98.56 377 THR A C 1
ATOM 2817 O O . THR A 1 377 ? -11.989 6.246 11.540 1.00 98.56 377 THR A O 1
ATOM 2820 N N . CYS A 1 378 ? -10.774 4.449 12.173 1.00 98.75 378 CYS A N 1
ATOM 2821 C CA . CYS A 1 378 ? -11.529 3.436 11.427 1.00 98.75 378 CYS A CA 1
ATOM 2822 C C . CYS A 1 378 ? -13.050 3.571 11.653 1.00 98.75 378 CYS A C 1
ATOM 2824 O O . CYS A 1 378 ? -13.824 3.748 10.713 1.00 98.75 378 CYS A O 1
ATOM 2826 N N . LEU A 1 379 ? -13.494 3.605 12.916 1.00 98.38 379 LEU A N 1
ATOM 2827 C CA . LEU A 1 379 ? -14.912 3.778 13.252 1.00 98.38 379 LEU A CA 1
ATOM 2828 C C . LEU A 1 379 ? -15.474 5.102 12.719 1.00 98.38 379 LEU A C 1
ATOM 2830 O O . LEU A 1 379 ? -16.545 5.130 12.115 1.00 98.38 379 LEU A O 1
ATOM 2834 N N . LEU A 1 380 ? -14.766 6.212 12.940 1.00 98.25 380 LEU A N 1
ATOM 2835 C CA . LEU A 1 380 ? -15.201 7.525 12.465 1.00 98.25 380 LEU A CA 1
ATOM 2836 C C . LEU A 1 380 ? -15.311 7.569 10.938 1.00 98.25 380 LEU A C 1
ATOM 2838 O O . LEU A 1 380 ? -16.287 8.111 10.426 1.00 98.25 380 LEU A O 1
ATOM 2842 N N . GLU A 1 381 ? -14.362 6.979 10.218 1.00 98.69 381 GLU A N 1
ATOM 2843 C CA . GLU A 1 381 ? -14.358 6.899 8.759 1.00 98.69 381 GLU A CA 1
ATOM 2844 C C . GLU A 1 381 ? -15.532 6.076 8.229 1.00 98.69 381 GLU A C 1
ATOM 2846 O O . GLU A 1 381 ? -16.219 6.537 7.311 1.00 98.69 381 GLU A O 1
ATOM 2851 N N . MET A 1 382 ? -15.867 4.960 8.881 1.00 98.50 382 MET A N 1
ATOM 2852 C CA . MET A 1 382 ? -17.082 4.202 8.571 1.00 98.50 382 MET A CA 1
ATOM 2853 C C . MET A 1 382 ? -18.357 5.048 8.752 1.00 98.50 382 MET A C 1
ATOM 2855 O O . MET A 1 382 ? -19.223 5.087 7.871 1.00 98.50 382 MET A O 1
ATOM 2859 N N . ALA A 1 383 ? -18.462 5.812 9.848 1.00 97.06 383 ALA A N 1
ATOM 2860 C CA . ALA A 1 383 ? -19.569 6.755 10.061 1.00 97.06 383 ALA A CA 1
ATOM 2861 C C . ALA A 1 383 ? -19.608 7.889 9.029 1.00 97.06 383 ALA A C 1
ATOM 2863 O O . ALA A 1 383 ? -20.688 8.266 8.568 1.00 97.06 383 ALA A O 1
ATOM 2864 N N . PHE A 1 384 ? -18.455 8.450 8.658 1.00 97.56 384 PHE A N 1
ATOM 2865 C CA . PHE A 1 384 ? -18.375 9.508 7.651 1.00 97.56 384 PHE A CA 1
ATOM 2866 C C . PHE A 1 384 ? -18.829 9.001 6.284 1.00 97.56 384 PHE A C 1
ATOM 2868 O O . PHE A 1 384 ? -19.570 9.699 5.590 1.00 97.56 384 PHE A O 1
ATOM 2875 N N . ALA A 1 385 ? -18.405 7.793 5.911 1.00 97.62 385 ALA A N 1
ATOM 2876 C CA . ALA A 1 385 ? -18.800 7.135 4.676 1.00 97.62 385 ALA A CA 1
ATOM 2877 C C . ALA A 1 385 ? -20.301 6.801 4.663 1.00 97.62 385 ALA A C 1
ATOM 2879 O O . ALA A 1 385 ? -20.978 7.112 3.685 1.00 97.62 385 ALA A O 1
ATOM 2880 N N . GLY A 1 386 ? -20.835 6.260 5.764 1.00 96.31 386 GLY A N 1
ATOM 2881 C CA . GLY A 1 386 ? -22.261 5.945 5.926 1.00 96.31 386 GLY A CA 1
ATOM 2882 C C . GLY A 1 386 ? -23.162 7.160 6.182 1.00 96.31 386 GLY A C 1
ATOM 2883 O O . GLY A 1 386 ? -24.386 7.045 6.147 1.00 96.31 386 GLY A O 1
ATOM 2884 N N . ASN A 1 387 ? -22.576 8.339 6.422 1.00 95.75 387 ASN A N 1
ATOM 2885 C CA . ASN A 1 387 ? -23.276 9.562 6.821 1.00 95.75 387 ASN A CA 1
ATOM 2886 C C . ASN A 1 387 ? -24.224 9.338 8.020 1.00 95.75 387 ASN A C 1
ATOM 2888 O O . ASN A 1 387 ? -25.391 9.740 8.003 1.00 95.75 387 ASN A O 1
ATOM 2892 N N . CYS A 1 388 ? -23.722 8.672 9.062 1.00 94.38 388 CYS A N 1
ATOM 2893 C CA . CYS A 1 388 ? -24.491 8.331 10.256 1.00 94.38 388 CYS A CA 1
ATOM 2894 C C . CYS A 1 388 ? -23.683 8.526 11.549 1.00 94.38 388 CYS A C 1
ATOM 2896 O O . CYS A 1 388 ? -22.489 8.818 11.533 1.00 94.38 388 CYS A O 1
ATOM 2898 N N . GLY A 1 389 ? -24.360 8.401 12.693 1.00 93.25 389 GLY A N 1
ATOM 2899 C CA . GLY A 1 389 ? -23.707 8.282 13.998 1.00 93.25 389 GLY A CA 1
ATOM 2900 C C . GLY A 1 389 ? -23.445 6.820 14.357 1.00 93.25 389 GLY A C 1
ATOM 2901 O O . GLY A 1 389 ? -23.954 5.914 13.699 1.00 93.25 389 GLY A O 1
ATOM 2902 N N . LEU A 1 390 ? -22.691 6.599 15.432 1.00 93.38 390 LEU A N 1
ATOM 2903 C CA . LEU A 1 390 ? -22.408 5.270 15.963 1.00 93.38 390 LEU A CA 1
ATOM 2904 C C . LEU A 1 390 ? -22.378 5.280 17.487 1.00 93.38 390 LEU A C 1
ATOM 2906 O O . LEU A 1 390 ? -21.959 6.251 18.116 1.00 93.38 390 LEU A O 1
ATOM 2910 N N . GLN A 1 391 ? -22.859 4.181 18.058 1.00 92.81 391 GLN A N 1
ATOM 2911 C CA . GLN A 1 391 ? -22.808 3.886 19.479 1.00 92.81 391 GLN A CA 1
ATOM 2912 C C . GLN A 1 391 ? -22.140 2.525 19.620 1.00 92.81 391 GLN A C 1
ATOM 2914 O O . GLN A 1 391 ? -22.682 1.517 19.176 1.00 92.81 391 GLN A O 1
ATOM 2919 N N . VAL A 1 392 ? -20.944 2.520 20.200 1.00 93.06 392 VAL A N 1
ATOM 2920 C CA . VAL A 1 392 ? -20.128 1.320 20.371 1.00 93.06 392 VAL A CA 1
ATOM 2921 C C . VAL A 1 392 ? -19.590 1.270 21.789 1.00 93.06 392 VAL A C 1
ATOM 2923 O O . VAL A 1 392 ? -19.201 2.294 22.351 1.00 93.06 392 VAL A O 1
ATOM 2926 N N . ASP A 1 393 ? -19.537 0.064 22.337 1.00 92.38 393 ASP A N 1
ATOM 2927 C CA . ASP A 1 393 ? -18.858 -0.229 23.589 1.00 92.38 393 ASP A CA 1
ATOM 2928 C C . ASP A 1 393 ? -17.589 -1.019 23.263 1.00 92.38 393 ASP A C 1
ATOM 2930 O O . ASP A 1 393 ? -17.649 -2.076 22.636 1.00 92.38 393 ASP A O 1
ATOM 2934 N N . VAL A 1 394 ? -16.433 -0.509 23.691 1.00 89.62 394 VAL A N 1
ATOM 2935 C CA . VAL A 1 394 ? -15.132 -1.176 23.519 1.00 89.62 394 VAL A CA 1
ATOM 2936 C C . VAL A 1 394 ? -14.603 -1.545 24.908 1.00 89.62 394 VAL A C 1
ATOM 2938 O O . VAL A 1 394 ? -13.802 -0.805 25.485 1.00 89.62 394 VAL A O 1
ATOM 2941 N N . PRO A 1 395 ? -15.107 -2.635 25.520 1.00 84.06 395 PRO A N 1
ATOM 2942 C CA . PRO A 1 395 ? -14.766 -2.979 26.891 1.00 84.06 395 PRO A CA 1
ATOM 2943 C C . PRO A 1 395 ? -13.324 -3.488 26.967 1.00 84.06 395 PRO A C 1
ATOM 2945 O O . PRO A 1 395 ? -13.021 -4.603 26.549 1.00 84.06 395 PRO A O 1
ATOM 2948 N N . VAL A 1 396 ? -12.435 -2.684 27.551 1.00 87.69 396 VAL A N 1
ATOM 2949 C CA . VAL A 1 396 ? -11.053 -3.081 27.849 1.00 87.69 396 VAL A CA 1
ATOM 2950 C C . VAL A 1 396 ? -10.735 -2.705 29.291 1.00 87.69 396 VAL A C 1
ATOM 2952 O O . VAL A 1 396 ? -10.837 -1.545 29.686 1.00 87.69 396 VAL A O 1
ATOM 2955 N N . ALA A 1 397 ? -10.380 -3.698 30.106 1.00 85.12 397 ALA A N 1
ATOM 2956 C CA . ALA A 1 397 ? -10.089 -3.493 31.520 1.00 85.12 397 ALA A CA 1
ATOM 2957 C C . ALA A 1 397 ? -8.607 -3.157 31.739 1.00 85.12 397 ALA A C 1
ATOM 2959 O O . ALA A 1 397 ? -7.730 -3.858 31.243 1.00 85.12 397 ALA A O 1
ATOM 2960 N N . GLY A 1 398 ? -8.329 -2.119 32.535 1.00 88.19 398 GLY A N 1
ATOM 2961 C CA . GLY A 1 398 ? -6.971 -1.797 32.993 1.00 88.19 398 GLY A CA 1
ATOM 2962 C C . GLY A 1 398 ? -6.040 -1.184 31.940 1.00 88.19 398 GLY A C 1
ATOM 2963 O O . GLY A 1 398 ? -4.847 -1.066 32.204 1.00 88.19 398 GLY A O 1
ATOM 2964 N N . VAL A 1 399 ? -6.567 -0.781 30.780 1.00 91.50 399 VAL A N 1
ATOM 2965 C CA . VAL A 1 399 ? -5.810 -0.123 29.705 1.00 91.50 399 VAL A CA 1
ATOM 2966 C C . VAL A 1 399 ? -6.286 1.319 29.561 1.00 91.50 399 VAL A C 1
ATOM 2968 O O . VAL A 1 399 ? -7.477 1.604 29.686 1.00 91.50 399 VAL A O 1
ATOM 2971 N N . ASP A 1 400 ? -5.347 2.233 29.319 1.00 92.62 400 ASP A N 1
ATOM 2972 C CA . ASP A 1 400 ? -5.662 3.633 29.048 1.00 92.62 400 ASP A CA 1
ATOM 2973 C C . ASP A 1 400 ? -6.516 3.786 27.777 1.00 92.62 400 ASP A C 1
ATOM 2975 O O . ASP A 1 400 ? -6.296 3.115 26.766 1.00 92.62 400 ASP A O 1
ATOM 2979 N N . VAL A 1 401 ? -7.484 4.703 27.820 1.00 95.31 401 VAL A N 1
ATOM 2980 C CA . VAL A 1 401 ? -8.444 4.910 26.728 1.00 95.31 401 VAL A CA 1
ATOM 2981 C C . VAL A 1 401 ? -7.764 5.339 25.427 1.00 95.31 401 VAL A C 1
ATOM 2983 O O . VAL A 1 401 ? -8.211 4.941 24.352 1.00 95.31 401 VAL A O 1
ATOM 2986 N N . LEU A 1 402 ? -6.676 6.116 25.490 1.00 97.06 402 LEU A N 1
ATOM 2987 C CA . LEU A 1 402 ? -5.962 6.535 24.286 1.00 97.06 402 LEU A CA 1
ATOM 2988 C C . LEU A 1 402 ? -5.229 5.348 23.661 1.00 97.06 402 LEU A C 1
ATOM 2990 O O . LEU A 1 402 ? -5.272 5.197 22.445 1.00 97.06 402 LEU A O 1
ATOM 2994 N N . SER A 1 403 ? -4.636 4.470 24.472 1.00 96.38 403 SER A N 1
ATOM 2995 C CA . SER A 1 403 ? -4.013 3.236 23.978 1.00 96.38 403 SER A CA 1
ATOM 2996 C C . SER A 1 403 ? -5.014 2.310 23.291 1.00 96.38 403 SER A C 1
ATOM 2998 O O . SER A 1 403 ? -4.693 1.710 22.273 1.00 96.38 403 SER A O 1
ATOM 3000 N N . VAL A 1 404 ? -6.245 2.205 23.798 1.00 96.19 404 VAL A N 1
ATOM 3001 C CA . VAL A 1 404 ? -7.285 1.390 23.145 1.00 96.19 404 VAL A CA 1
ATOM 3002 C C . VAL A 1 404 ? -7.704 1.986 21.803 1.00 96.19 404 VAL A C 1
ATOM 3004 O O . VAL A 1 404 ? -7.843 1.258 20.825 1.00 96.19 404 VAL A O 1
ATOM 3007 N N . LEU A 1 405 ? -7.917 3.300 21.761 1.00 97.56 405 LEU A N 1
ATOM 3008 C CA . LEU A 1 405 ? -8.514 3.977 20.613 1.00 97.56 405 LEU A CA 1
ATOM 3009 C C . LEU A 1 405 ? -7.522 4.290 19.488 1.00 97.56 405 LEU A C 1
ATOM 3011 O O . LEU A 1 405 ? -7.916 4.262 18.326 1.00 97.56 405 LEU A O 1
ATOM 3015 N N . PHE A 1 406 ? -6.269 4.600 19.824 1.00 98.44 406 PHE A N 1
ATOM 3016 C CA . PHE A 1 406 ? -5.251 5.072 18.879 1.00 98.44 406 PHE A CA 1
ATOM 3017 C C . PHE A 1 406 ? -4.129 4.066 18.620 1.00 98.44 406 PHE A C 1
ATOM 3019 O O . PHE A 1 406 ? -3.188 4.394 17.900 1.00 98.44 406 PHE A O 1
ATOM 3026 N N . ALA A 1 407 ? -4.185 2.867 19.204 1.00 97.69 407 ALA A N 1
ATOM 3027 C CA . ALA A 1 407 ? -3.292 1.803 18.774 1.00 97.69 407 ALA A CA 1
ATOM 3028 C C . ALA A 1 407 ? -3.616 1.410 17.331 1.00 97.69 407 ALA A C 1
ATOM 3030 O O . ALA A 1 407 ? -4.776 1.216 16.967 1.00 97.69 407 ALA A O 1
ATOM 3031 N N . GLU A 1 408 ? -2.564 1.282 16.534 1.00 98.44 408 GLU A N 1
ATOM 3032 C CA . GLU A 1 408 ? -2.619 0.965 15.103 1.00 98.44 408 GLU A CA 1
ATOM 3033 C C . GLU A 1 408 ? -2.226 -0.502 14.897 1.00 98.44 408 GLU A C 1
ATOM 3035 O O . GLU A 1 408 ? -1.434 -0.857 14.028 1.00 98.44 408 GLU A O 1
ATOM 3040 N N . GLU A 1 409 ? -2.716 -1.356 15.799 1.00 97.94 409 GLU A N 1
ATOM 3041 C CA . GLU A 1 409 ? -2.613 -2.803 15.647 1.00 97.94 409 GLU A CA 1
ATOM 3042 C C . GLU A 1 409 ? -3.484 -3.234 14.463 1.00 97.94 409 GLU A C 1
ATOM 3044 O O . GLU A 1 409 ? -4.631 -2.785 14.386 1.00 97.94 409 GLU A O 1
ATOM 3049 N N . PRO A 1 410 ? -3.008 -4.145 13.595 1.00 98.12 410 PRO A N 1
ATOM 3050 C CA . PRO A 1 410 ? -3.818 -4.653 12.499 1.00 98.12 410 PRO A CA 1
ATOM 3051 C C . PRO A 1 410 ? -5.142 -5.238 13.000 1.00 98.12 410 PRO A C 1
ATOM 3053 O O . PRO A 1 410 ? -5.181 -6.053 13.933 1.00 98.12 410 PRO A O 1
ATOM 3056 N N . GLY A 1 411 ? -6.234 -4.848 12.356 1.00 98.25 411 GLY A N 1
ATOM 3057 C CA . GLY A 1 411 ? -7.578 -5.264 12.730 1.00 98.25 411 GLY A CA 1
ATOM 3058 C C . GLY A 1 411 ? -8.596 -4.954 11.646 1.00 98.25 411 GLY A C 1
ATOM 3059 O O . GLY A 1 411 ? -8.300 -4.231 10.702 1.00 98.25 411 GLY A O 1
ATOM 3060 N N . LEU A 1 412 ? -9.795 -5.512 11.795 1.00 98.75 412 LEU A N 1
ATOM 3061 C CA . LEU A 1 412 ? -10.940 -5.245 10.924 1.00 98.75 412 LEU A CA 1
ATOM 3062 C C . LEU A 1 412 ? -12.136 -4.820 11.776 1.00 98.75 412 LEU A C 1
ATOM 3064 O O . LEU A 1 412 ? -12.350 -5.370 12.859 1.00 98.75 412 LEU A O 1
ATOM 3068 N N . VAL A 1 413 ? -12.946 -3.899 11.272 1.00 98.69 413 VAL A N 1
ATOM 3069 C CA . VAL A 1 413 ? -14.299 -3.635 11.767 1.00 98.69 413 VAL A CA 1
ATOM 3070 C C . VAL A 1 413 ? -15.277 -4.044 10.674 1.00 98.69 413 VAL A C 1
ATOM 3072 O O . VAL A 1 413 ? -15.142 -3.610 9.535 1.00 98.69 413 VAL A O 1
ATOM 3075 N N . LEU A 1 414 ? -16.231 -4.910 11.011 1.00 98.50 414 LEU A N 1
ATOM 3076 C CA . LEU A 1 414 ? -17.225 -5.467 10.086 1.00 98.50 414 LEU A CA 1
ATOM 3077 C C . LEU A 1 414 ? -18.640 -5.068 10.528 1.00 98.50 414 LEU A C 1
ATOM 3079 O O . LEU A 1 414 ? -18.886 -5.015 11.734 1.00 98.50 414 LEU A O 1
ATOM 3083 N N . GLU A 1 415 ? -19.548 -4.835 9.575 1.00 97.38 415 GLU A N 1
ATOM 3084 C CA . GLU A 1 415 ? -20.997 -4.632 9.796 1.00 97.38 415 GLU A CA 1
ATOM 3085 C C . GLU A 1 415 ? -21.843 -5.755 9.193 1.00 97.38 415 GLU A C 1
ATOM 3087 O O . GLU A 1 415 ? -21.669 -6.045 7.980 1.00 97.38 415 GLU A O 1
#

Foldseek 3Di:
DDDDPDPVDDPCCVPPDPDPPDDDDDDDPVCVVVVVVVCVVVVNDDDPQDDDPVPQWDWHFDCPVPNDDPPPDDDHDPDGGDTPGIDRNCVVVPDDPDDDDDADADAADFDAQDDDPPDDPVNLCVLLCPPPVQDFPCVVVVVDDQQPPNFWLDALFFAPVRGSAQQKTWGHPDPVAQKTKIKGKFKQQLCLSQALLQRLQRRVLSRLLSRLLFQFPAQLQKEKEKEKEWLLPDHNTVVSVVSSVVSNVVLCVVSNYYYPHYYYDRRQWDDDPPDIDGGGTMIMIMMMGMGNGSVLGAALADDDPPPRDDKDKQFQDPPPLDDASASSQVSVVHGRHDAAGNPDSVSSNVVSVVSSVCSVVVNFHHKHKQAHQGPQSSNVSSCVSNVHDDDDDDDDPPDDPCSRGGHRHIIMMTD